Protein AF-A0A8C1AZY6-F1 (afdb_monomer)

Foldseek 3Di:
DFQLPDPQDDKDFDDDPNDGWDFACDQDDAPPPVFRWEKGWDPDADDQVVAKDKTWIATDDDPDSRPDTWDIWIKHDDLAQTIMIRDDRTPDRRYDGDIDHDLDDRDDPSVPWDWFDQFFLGKHDKAAFPAWAAFQNDTARIKMGTQQAKIWGPDRGSDAADDDPVPLAQTWMAGLKGHRWHSNLHFTKIKDKDQDDVSQVVVQVVCCLQPVVDNWGWRMKIKIKGFQIAGVPGNVFGWIKMWMWTDDPLWIKIKIAGDAGDADQTAIFHWIAHNRRLDTDTDPQGGGSRRCRQCQQDEPRPHRRMYMDTGSNHSDDPDDPPPDDDDDDDDDDPDDCVDPVNVVVVQVVVLVVVVVVPDDNPDDDDDPDDDDDDD

Structure (mmCIF, N/CA/C/O backbone):
data_AF-A0A8C1AZY6-F1
#
_entry.id   AF-A0A8C1AZY6-F1
#
loop_
_atom_site.group_PDB
_atom_site.id
_atom_site.type_symbol
_atom_site.label_atom_id
_atom_site.label_alt_id
_atom_site.label_comp_id
_atom_site.label_asym_id
_atom_site.label_entity_id
_atom_site.label_seq_id
_atom_site.pdbx_PDB_ins_code
_atom_site.Cartn_x
_atom_site.Cartn_y
_atom_site.Cartn_z
_atom_site.occupancy
_atom_site.B_iso_or_equiv
_atom_site.auth_seq_id
_atom_site.auth_comp_id
_atom_site.auth_asym_id
_atom_site.auth_atom_id
_atom_site.pdbx_PDB_model_num
ATOM 1 N N . MET A 1 1 ? 30.727 -6.383 2.231 1.00 70.00 1 MET A N 1
ATOM 2 C CA . MET A 1 1 ? 30.423 -7.367 1.178 1.00 70.00 1 MET A CA 1
ATOM 3 C C . MET A 1 1 ? 30.856 -6.755 -0.143 1.00 70.00 1 MET A C 1
ATOM 5 O O . MET A 1 1 ? 30.764 -5.538 -0.264 1.00 70.00 1 MET A O 1
ATOM 9 N N . CYS A 1 2 ? 31.427 -7.558 -1.041 1.00 80.50 2 CYS A N 1
ATOM 10 C CA . CYS A 1 2 ? 31.858 -7.126 -2.368 1.00 80.50 2 CYS A CA 1
ATOM 11 C C . CYS A 1 2 ? 31.236 -8.071 -3.398 1.00 80.50 2 CYS A C 1
ATOM 13 O O . CYS A 1 2 ? 31.607 -9.240 -3.466 1.00 80.50 2 CYS A O 1
ATOM 15 N N . ASP A 1 3 ? 30.310 -7.557 -4.204 1.00 82.75 3 ASP A N 1
ATOM 16 C CA . ASP A 1 3 ? 29.628 -8.353 -5.235 1.00 82.75 3 ASP A CA 1
ATOM 17 C C . ASP A 1 3 ? 30.424 -8.406 -6.546 1.00 82.75 3 ASP A C 1
ATOM 19 O O . ASP A 1 3 ? 30.069 -9.134 -7.469 1.00 82.75 3 ASP A O 1
ATOM 23 N N . ARG A 1 4 ? 31.515 -7.637 -6.642 1.00 84.44 4 ARG A N 1
ATOM 24 C CA . ARG A 1 4 ? 32.426 -7.644 -7.794 1.00 84.44 4 ARG A CA 1
ATOM 25 C C . ARG A 1 4 ? 33.176 -8.969 -7.940 1.00 84.44 4 ARG A C 1
ATOM 27 O O . ARG A 1 4 ? 33.474 -9.360 -9.061 1.00 84.44 4 ARG A O 1
ATOM 34 N N . ASP A 1 5 ? 33.438 -9.658 -6.834 1.00 84.75 5 ASP A N 1
ATOM 35 C CA . ASP A 1 5 ? 34.189 -10.919 -6.834 1.00 84.75 5 ASP A CA 1
ATOM 36 C C . ASP A 1 5 ? 33.283 -12.149 -7.038 1.00 84.75 5 ASP A C 1
ATOM 38 O O . ASP A 1 5 ? 33.756 -13.286 -7.072 1.00 84.75 5 ASP A O 1
ATOM 42 N N . VAL A 1 6 ? 31.970 -11.940 -7.184 1.00 85.56 6 VAL A N 1
ATOM 43 C CA . VAL A 1 6 ? 31.006 -13.002 -7.478 1.00 85.56 6 VAL A CA 1
ATOM 44 C C . VAL A 1 6 ? 31.001 -13.280 -8.981 1.00 85.56 6 VAL A C 1
ATOM 46 O O . VAL A 1 6 ? 30.889 -12.372 -9.805 1.00 85.56 6 VAL A O 1
ATOM 49 N N . SER A 1 7 ? 31.078 -14.559 -9.353 1.00 87.31 7 SER A N 1
ATOM 50 C CA . SER A 1 7 ? 30.873 -14.987 -10.737 1.00 87.31 7 SER A CA 1
ATOM 51 C C . SER A 1 7 ? 29.376 -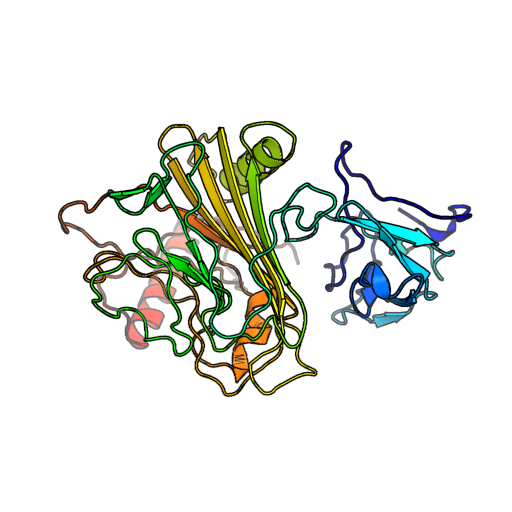14.996 -11.051 1.00 87.31 7 SER A C 1
ATOM 53 O O . SER A 1 7 ? 28.679 -15.984 -10.814 1.00 87.31 7 SER A O 1
ATOM 55 N N . TRP A 1 8 ? 28.873 -13.862 -11.536 1.00 89.94 8 TRP A N 1
ATOM 56 C CA . TRP A 1 8 ? 27.487 -13.725 -11.969 1.00 89.94 8 TRP A CA 1
ATOM 57 C C . TRP A 1 8 ? 27.275 -14.439 -13.306 1.00 89.94 8 TRP A C 1
ATOM 59 O O . TRP A 1 8 ? 27.834 -14.039 -14.327 1.00 89.94 8 TRP A O 1
ATOM 69 N N . ASN A 1 9 ? 26.484 -15.510 -13.294 1.00 91.25 9 ASN A N 1
ATOM 70 C CA . ASN A 1 9 ? 26.118 -16.268 -14.482 1.00 91.25 9 ASN A CA 1
ATOM 71 C C . ASN A 1 9 ? 24.695 -16.823 -14.334 1.00 91.25 9 ASN A C 1
ATOM 73 O O . ASN A 1 9 ? 24.432 -17.673 -13.481 1.00 91.25 9 ASN A O 1
ATOM 77 N N . GLY A 1 10 ? 23.792 -16.353 -15.191 1.00 94.50 10 GLY A N 1
ATOM 78 C CA . GLY A 1 10 ? 22.402 -16.787 -15.238 1.00 94.50 10 GLY A CA 1
ATOM 79 C C . GLY A 1 10 ? 21.450 -15.932 -14.401 1.00 94.50 10 GLY A C 1
ATOM 80 O O . GLY A 1 10 ? 21.738 -14.794 -14.035 1.00 94.50 10 GLY A O 1
ATOM 81 N N . TRP A 1 11 ? 20.272 -16.496 -14.137 1.00 96.81 11 TRP A N 1
ATOM 82 C CA . TRP A 1 11 ? 19.156 -15.814 -13.487 1.00 96.81 11 TRP A CA 1
ATOM 83 C C . TRP A 1 11 ? 19.071 -16.169 -12.005 1.00 96.81 11 TRP A C 1
ATOM 85 O O . TRP A 1 11 ? 19.008 -17.343 -11.640 1.00 96.81 11 TRP A O 1
ATOM 95 N N . TYR A 1 12 ? 18.981 -15.150 -11.160 1.00 95.12 12 TYR A N 1
ATOM 96 C CA . TYR A 1 12 ? 18.935 -15.281 -9.710 1.00 95.12 12 TYR A CA 1
ATOM 97 C C . TYR A 1 12 ? 17.562 -14.876 -9.181 1.00 95.12 12 TYR A C 1
ATOM 99 O O . TYR A 1 12 ? 17.055 -13.801 -9.496 1.00 95.12 12 TYR A O 1
ATOM 107 N N . CYS A 1 13 ? 16.975 -15.728 -8.344 1.00 92.31 13 CYS A N 1
ATOM 108 C CA . CYS A 1 13 ? 15.821 -15.393 -7.513 1.00 92.31 13 CYS A CA 1
ATOM 109 C C . CYS A 1 13 ? 16.319 -15.119 -6.092 1.00 92.31 13 CYS A C 1
ATOM 111 O O . CYS A 1 13 ? 17.068 -15.925 -5.537 1.00 92.31 13 CYS A O 1
ATOM 113 N N . LEU A 1 14 ? 15.925 -13.991 -5.503 1.00 91.25 14 LEU A N 1
ATOM 114 C CA . LEU A 1 14 ? 16.428 -13.577 -4.195 1.00 91.25 14 LEU A CA 1
ATOM 115 C C . LEU A 1 14 ? 15.558 -14.135 -3.064 1.00 91.25 14 LEU A C 1
ATOM 117 O O . LEU A 1 14 ? 14.327 -14.072 -3.114 1.00 91.25 14 LEU A O 1
ATOM 121 N N . PHE A 1 15 ? 16.211 -14.633 -2.010 1.00 84.44 15 PHE A N 1
ATOM 122 C CA . PHE A 1 15 ? 15.548 -15.133 -0.808 1.00 84.44 15 PHE A CA 1
ATOM 123 C C . PHE A 1 15 ? 16.249 -14.646 0.464 1.00 84.44 15 PHE A C 1
ATOM 125 O O . PHE A 1 15 ? 17.473 -14.674 0.551 1.00 84.44 15 PHE A O 1
ATOM 132 N N . ILE A 1 16 ? 15.473 -14.270 1.484 1.00 82.38 16 ILE A N 1
ATOM 133 C CA . ILE A 1 16 ? 15.961 -14.040 2.854 1.00 82.38 16 ILE A CA 1
ATOM 134 C C . ILE A 1 16 ? 15.183 -14.965 3.787 1.00 82.38 16 ILE A C 1
ATOM 136 O O . ILE A 1 16 ? 13.957 -14.900 3.853 1.00 82.38 16 ILE A O 1
ATOM 140 N N . HIS A 1 17 ? 15.893 -15.850 4.495 1.00 78.62 17 HIS A N 1
ATOM 141 C CA . HIS A 1 17 ? 15.302 -16.872 5.376 1.00 78.62 17 HIS A CA 1
ATOM 142 C C . HIS A 1 17 ? 14.187 -17.696 4.696 1.00 78.62 17 HIS A C 1
ATOM 144 O O . HIS A 1 17 ? 13.127 -17.928 5.274 1.00 78.62 17 HIS A O 1
ATOM 150 N N . GLY A 1 18 ? 14.406 -18.094 3.436 1.00 71.88 18 GLY A N 1
ATOM 151 C CA . GLY A 1 18 ? 13.447 -18.878 2.646 1.00 71.88 18 GLY A CA 1
ATOM 152 C C . GLY A 1 18 ? 12.239 -18.093 2.121 1.00 71.88 18 GLY A C 1
ATOM 153 O O . GLY A 1 18 ? 11.371 -18.674 1.479 1.00 71.88 18 GLY A O 1
ATOM 154 N N . GLN A 1 19 ? 12.167 -16.783 2.362 1.00 70.38 19 GLN A N 1
ATOM 155 C CA . GLN A 1 19 ? 11.116 -15.926 1.821 1.00 70.38 19 GLN A CA 1
ATOM 156 C C . GLN A 1 19 ? 11.606 -15.194 0.582 1.00 70.38 19 GLN A C 1
ATOM 158 O O . GLN A 1 19 ? 12.709 -14.649 0.597 1.00 70.38 19 GLN A O 1
ATOM 163 N N . SER A 1 20 ? 10.776 -15.164 -0.462 1.00 79.50 20 SER A N 1
ATOM 164 C CA . SER A 1 20 ? 11.056 -14.382 -1.664 1.00 79.50 20 SER A CA 1
ATOM 165 C C . SER A 1 20 ? 11.201 -12.903 -1.303 1.00 79.50 20 SER A C 1
ATOM 167 O O . SER A 1 20 ? 10.399 -12.345 -0.548 1.00 79.50 20 SER A O 1
ATOM 169 N N . VAL A 1 21 ? 12.263 -12.292 -1.812 1.00 87.56 21 VAL A N 1
ATOM 170 C CA . VAL A 1 21 ? 12.553 -10.865 -1.679 1.00 87.56 21 VAL A CA 1
ATOM 171 C C . VAL A 1 21 ? 12.932 -10.308 -3.044 1.00 87.56 21 VAL A C 1
ATOM 173 O O . VAL A 1 21 ? 13.142 -11.057 -3.996 1.00 87.56 21 VAL A O 1
ATOM 176 N N . GLN A 1 22 ? 13.018 -8.990 -3.143 1.00 91.94 22 GLN A N 1
ATOM 177 C CA . GLN A 1 22 ? 13.345 -8.305 -4.384 1.00 91.94 22 GLN A CA 1
ATOM 178 C C . GLN A 1 22 ? 14.477 -7.312 -4.153 1.00 91.94 22 GLN A C 1
ATOM 180 O O . GLN A 1 22 ? 14.746 -6.895 -3.023 1.00 91.94 22 GLN A O 1
ATOM 185 N N . MET A 1 23 ? 15.155 -6.934 -5.226 1.00 93.81 23 MET A N 1
ATOM 186 C CA . MET A 1 23 ? 16.040 -5.782 -5.175 1.00 93.81 23 MET A CA 1
ATOM 187 C C . MET A 1 23 ? 15.188 -4.541 -4.874 1.00 93.81 23 MET A C 1
ATOM 189 O O . MET A 1 23 ? 14.110 -4.421 -5.442 1.00 93.81 23 MET A O 1
ATOM 193 N N . PRO A 1 24 ? 15.574 -3.633 -3.967 1.00 90.12 24 PRO A N 1
ATOM 194 C CA . PRO A 1 24 ? 14.830 -2.392 -3.777 1.00 90.12 24 PRO A CA 1
ATOM 195 C C . PRO A 1 24 ? 14.808 -1.584 -5.077 1.00 90.12 24 PRO A C 1
ATOM 197 O O . PRO A 1 24 ? 15.831 -1.491 -5.748 1.00 90.12 24 PRO A O 1
ATOM 200 N N . ASP A 1 25 ? 13.668 -0.996 -5.426 1.00 88.38 25 ASP A N 1
ATOM 201 C CA . ASP A 1 25 ? 13.508 -0.031 -6.527 1.00 88.38 25 ASP A CA 1
ATOM 202 C C . ASP A 1 25 ? 13.366 1.416 -6.027 1.00 88.38 25 ASP A C 1
ATOM 204 O O . ASP A 1 25 ? 13.072 2.348 -6.778 1.00 88.38 25 ASP A O 1
ATOM 208 N N . THR A 1 26 ? 13.639 1.609 -4.739 1.00 82.50 26 THR A N 1
ATOM 209 C CA . THR A 1 26 ? 13.787 2.898 -4.079 1.00 82.50 26 THR A CA 1
ATOM 210 C C . THR A 1 26 ? 15.182 3.026 -3.486 1.00 82.50 26 THR A C 1
ATOM 212 O O . THR A 1 26 ? 15.888 2.041 -3.255 1.00 82.50 26 THR A O 1
ATOM 215 N N . CYS A 1 27 ? 15.592 4.272 -3.259 1.00 85.25 27 CYS A N 1
ATOM 216 C CA . CYS A 1 27 ? 16.895 4.576 -2.693 1.00 85.25 27 CYS A CA 1
ATOM 217 C C . CYS A 1 27 ? 17.096 3.888 -1.340 1.00 85.25 27 CYS A C 1
ATOM 219 O O . CYS A 1 27 ? 16.272 4.014 -0.436 1.00 85.25 27 CYS A O 1
ATOM 221 N N . VAL A 1 28 ? 18.228 3.201 -1.201 1.00 88.44 28 VAL A N 1
ATOM 222 C CA . VAL A 1 28 ? 18.637 2.538 0.039 1.00 88.44 28 VAL A CA 1
ATOM 223 C C . VAL A 1 28 ? 19.693 3.388 0.739 1.00 88.44 28 VAL A C 1
ATOM 225 O O . VAL A 1 28 ? 20.621 3.878 0.096 1.00 88.44 28 VAL A O 1
ATOM 228 N N . ASP A 1 29 ? 19.580 3.566 2.054 1.00 86.56 29 ASP A N 1
ATOM 229 C CA . ASP A 1 29 ? 20.541 4.342 2.842 1.00 86.56 29 ASP A CA 1
ATOM 230 C C . ASP A 1 29 ? 21.957 3.757 2.789 1.00 86.56 29 ASP A C 1
ATOM 232 O O . ASP A 1 29 ? 22.148 2.545 2.911 1.00 86.56 29 ASP A O 1
ATOM 236 N N . LYS A 1 30 ? 22.969 4.627 2.668 1.00 91.81 30 LYS A N 1
ATOM 237 C CA . LYS A 1 30 ? 24.393 4.247 2.726 1.00 91.81 30 LYS A CA 1
ATOM 238 C C . LYS A 1 30 ? 24.707 3.367 3.942 1.00 91.81 30 LYS A C 1
ATOM 240 O O . LYS A 1 30 ? 24.113 3.537 5.004 1.00 91.81 30 LYS A O 1
ATOM 245 N N . TYR A 1 31 ? 25.686 2.473 3.796 1.00 91.50 31 TYR A N 1
ATOM 246 C CA . TYR A 1 31 ? 26.057 1.469 4.810 1.00 91.50 31 TYR A CA 1
ATOM 247 C C . TYR A 1 31 ? 25.011 0.366 5.072 1.00 91.50 31 TYR A C 1
ATOM 249 O O . TYR A 1 31 ? 25.090 -0.339 6.079 1.00 91.50 31 TYR A O 1
ATOM 257 N N . SER A 1 32 ? 24.048 0.187 4.165 1.00 89.44 32 SER A N 1
ATOM 258 C CA . SER A 1 32 ? 23.076 -0.915 4.198 1.00 89.44 32 SER A CA 1
ATOM 259 C C . SER A 1 32 ? 23.528 -2.116 3.359 1.00 89.44 32 SER A C 1
ATOM 261 O O . SER A 1 32 ? 24.536 -2.066 2.655 1.00 89.44 32 SER A O 1
ATOM 263 N N . CYS A 1 33 ? 22.781 -3.224 3.431 1.00 89.00 33 CYS A N 1
ATOM 264 C CA . CYS A 1 33 ? 23.013 -4.435 2.623 1.00 89.00 33 CYS A CA 1
ATOM 265 C C . CYS A 1 33 ? 24.428 -5.028 2.778 1.00 89.00 33 CYS A C 1
ATOM 267 O O . CYS A 1 33 ? 24.940 -5.699 1.888 1.00 89.00 33 CYS A O 1
ATOM 269 N N . GLY A 1 34 ? 25.080 -4.763 3.916 1.00 88.88 34 GLY A N 1
ATOM 270 C CA . GLY A 1 34 ? 26.428 -5.244 4.211 1.00 88.88 34 GLY A CA 1
ATOM 271 C C . GLY A 1 34 ? 27.536 -4.583 3.384 1.00 88.88 34 GLY A C 1
ATOM 272 O O . GLY A 1 34 ? 28.629 -5.146 3.307 1.00 88.88 34 GLY A O 1
ATOM 273 N N . THR A 1 35 ? 27.292 -3.425 2.765 1.00 91.19 35 THR A N 1
ATOM 274 C CA . THR A 1 35 ? 28.263 -2.703 1.927 1.00 91.19 35 THR A CA 1
ATOM 275 C C . THR A 1 35 ? 28.239 -1.194 2.190 1.00 91.19 35 THR A C 1
ATOM 277 O O . THR A 1 35 ? 27.356 -0.698 2.881 1.00 91.19 35 THR A O 1
ATOM 280 N N . ASN A 1 36 ? 29.201 -0.444 1.648 1.00 92.38 36 ASN A N 1
ATOM 281 C CA . ASN A 1 36 ? 29.254 1.015 1.797 1.00 92.38 36 ASN A CA 1
ATOM 282 C C . ASN A 1 36 ? 28.246 1.706 0.869 1.00 92.38 36 ASN A C 1
ATOM 284 O O . ASN A 1 36 ? 27.541 2.619 1.303 1.00 92.38 36 ASN A O 1
ATOM 288 N N . VAL A 1 37 ? 28.182 1.256 -0.389 1.00 93.81 37 VAL A N 1
ATOM 289 C CA . VAL A 1 37 ? 27.332 1.818 -1.441 1.00 93.81 37 VAL A CA 1
ATOM 290 C C . VAL A 1 37 ? 26.294 0.762 -1.852 1.00 93.81 37 VAL A C 1
ATOM 292 O O . VAL A 1 37 ? 26.585 -0.100 -2.684 1.00 93.81 37 VAL A O 1
ATOM 295 N N . PRO A 1 38 ? 25.089 0.775 -1.258 1.00 94.12 38 PRO A N 1
ATOM 296 C CA . PRO A 1 38 ? 24.039 -0.176 -1.608 1.00 94.12 38 PRO A CA 1
ATOM 297 C C . PRO A 1 38 ? 23.529 0.070 -3.030 1.00 94.12 38 PRO A C 1
ATOM 299 O O . PRO A 1 38 ? 23.248 1.215 -3.397 1.00 94.12 38 PRO A O 1
ATOM 302 N N . LEU A 1 39 ? 23.387 -1.001 -3.815 1.00 95.25 39 LEU A N 1
ATOM 303 C CA . LEU A 1 39 ? 22.819 -0.949 -5.159 1.00 95.25 39 LEU A CA 1
ATOM 304 C C . LEU A 1 39 ? 21.312 -1.227 -5.136 1.00 95.25 39 LEU A C 1
ATOM 306 O O . LEU A 1 39 ? 20.863 -2.203 -4.533 1.00 95.25 39 LEU A O 1
ATOM 310 N N . TRP A 1 40 ? 20.554 -0.404 -5.857 1.00 94.38 40 TRP A N 1
ATOM 311 C CA . TRP A 1 40 ? 19.100 -0.488 -6.008 1.00 94.38 40 TRP A CA 1
ATOM 312 C C . TRP A 1 40 ? 18.685 -0.260 -7.471 1.00 94.38 40 TRP A C 1
ATOM 314 O O . TRP A 1 40 ? 19.453 0.265 -8.286 1.00 94.38 40 TRP A O 1
ATOM 324 N N . LEU A 1 41 ? 17.503 -0.752 -7.832 1.00 94.75 41 LEU A N 1
ATOM 325 C CA . LEU A 1 41 ? 17.002 -0.817 -9.200 1.00 94.75 41 LEU A CA 1
ATOM 326 C C . LEU A 1 41 ? 16.433 0.541 -9.618 1.00 94.75 41 LEU A C 1
ATOM 328 O O . LEU A 1 41 ? 15.465 1.023 -9.039 1.00 94.75 41 LEU A O 1
ATOM 332 N N . ASN A 1 42 ? 16.997 1.148 -10.656 1.00 90.44 42 ASN A N 1
ATOM 333 C CA . ASN A 1 42 ? 16.508 2.412 -11.190 1.00 90.44 42 ASN A CA 1
ATOM 334 C C . ASN A 1 42 ? 15.505 2.155 -12.326 1.00 90.44 42 ASN A C 1
ATOM 336 O O . ASN A 1 42 ? 15.878 1.632 -13.380 1.00 90.44 42 ASN A O 1
ATOM 340 N N . GLY A 1 43 ? 14.242 2.529 -12.105 1.00 80.69 43 GLY A N 1
ATOM 341 C CA . GLY A 1 43 ? 13.148 2.358 -13.072 1.00 80.69 43 GLY A CA 1
ATOM 342 C C . GLY A 1 43 ? 12.126 1.267 -12.730 1.00 80.69 43 GLY A C 1
ATOM 343 O O . GLY A 1 43 ? 11.399 0.839 -13.624 1.00 80.69 43 GLY A O 1
ATOM 344 N N . GLY A 1 44 ? 12.073 0.812 -11.471 1.00 83.69 44 GLY A N 1
ATOM 345 C CA . GLY A 1 44 ? 11.038 -0.109 -10.992 1.00 83.69 44 GLY A CA 1
ATOM 346 C C . GLY A 1 44 ? 11.123 -1.521 -11.573 1.00 83.69 44 GLY A C 1
ATOM 347 O O . GLY A 1 44 ? 11.874 -1.809 -12.513 1.00 83.69 44 GLY A O 1
ATOM 348 N N . HIS A 1 45 ? 10.325 -2.423 -11.010 1.00 88.88 45 HIS A N 1
ATOM 349 C CA . HIS A 1 45 ? 10.220 -3.790 -11.509 1.00 88.88 45 HIS A CA 1
ATOM 350 C C . HIS A 1 45 ? 9.247 -3.902 -12.705 1.00 88.88 45 HIS A C 1
ATOM 352 O O . HIS A 1 45 ? 8.243 -3.184 -12.751 1.00 88.88 45 HIS A O 1
ATOM 358 N N . PRO A 1 46 ? 9.529 -4.778 -13.692 1.00 88.31 46 PRO A N 1
ATOM 359 C CA . PRO A 1 46 ? 8.634 -5.033 -14.826 1.00 88.31 46 PRO A CA 1
ATOM 360 C C . PRO A 1 46 ? 7.328 -5.721 -14.421 1.00 88.31 46 PRO A C 1
ATOM 362 O O . PRO A 1 46 ? 7.220 -6.305 -13.348 1.00 88.31 46 PRO A O 1
ATOM 365 N N . ASN A 1 47 ? 6.357 -5.719 -15.329 1.00 75.88 47 ASN A N 1
ATOM 366 C CA . ASN A 1 47 ? 5.229 -6.645 -15.326 1.00 75.88 47 ASN A CA 1
ATOM 367 C C . ASN A 1 47 ? 5.613 -7.994 -15.945 1.00 75.88 47 ASN A C 1
ATOM 369 O O . ASN A 1 47 ? 6.616 -8.114 -16.645 1.00 75.88 47 ASN A O 1
ATOM 373 N N . VAL A 1 48 ? 4.768 -9.010 -15.741 1.00 77.38 48 VAL A N 1
ATOM 374 C CA . VAL A 1 48 ? 4.934 -10.322 -16.398 1.00 77.38 48 VAL A CA 1
ATOM 375 C C . VAL A 1 48 ? 4.873 -10.181 -17.925 1.00 77.38 48 VAL A C 1
ATOM 377 O O . VAL A 1 48 ? 5.634 -10.833 -18.632 1.00 77.38 48 VAL A O 1
ATOM 380 N N . GLU A 1 49 ? 4.016 -9.289 -18.425 1.00 78.88 49 GLU A N 1
ATOM 381 C CA . GLU A 1 49 ? 3.825 -9.028 -19.859 1.00 78.88 49 GLU A CA 1
ATOM 382 C C . GLU A 1 49 ? 5.005 -8.297 -20.512 1.00 78.88 49 GLU A C 1
ATOM 384 O O . GLU A 1 49 ? 5.247 -8.476 -21.703 1.00 78.88 49 GLU A O 1
ATOM 389 N N . ASP A 1 50 ? 5.781 -7.533 -19.735 1.00 83.81 50 ASP A N 1
ATOM 390 C CA . ASP A 1 50 ? 6.945 -6.801 -20.250 1.00 83.81 50 ASP A CA 1
ATOM 391 C C . ASP A 1 50 ? 8.095 -7.754 -20.637 1.00 83.81 50 ASP A C 1
ATOM 393 O O . ASP A 1 50 ? 9.043 -7.359 -21.316 1.00 83.81 50 ASP A O 1
ATOM 397 N N . GLY A 1 51 ? 8.035 -9.014 -20.193 1.00 92.88 51 GLY A N 1
ATOM 398 C CA . GLY A 1 51 ? 9.066 -10.012 -20.440 1.00 92.88 51 GLY A CA 1
ATOM 399 C C . GLY A 1 51 ? 10.392 -9.661 -19.764 1.00 92.88 51 GLY A C 1
ATOM 400 O O . GLY A 1 51 ? 10.444 -9.299 -18.587 1.00 92.88 51 GLY A O 1
ATOM 401 N N . VAL A 1 52 ? 11.492 -9.837 -20.498 1.00 97.38 52 VAL A N 1
ATOM 402 C CA . VAL A 1 52 ? 12.829 -9.456 -20.030 1.00 97.38 52 VAL A CA 1
ATOM 403 C C . VAL A 1 52 ? 13.065 -7.992 -20.358 1.00 97.38 52 VAL A C 1
ATOM 405 O O . VAL A 1 52 ? 13.078 -7.612 -21.526 1.00 97.38 52 VAL A O 1
ATOM 408 N N . VAL A 1 53 ? 13.321 -7.188 -19.330 1.00 96.31 53 VAL A N 1
ATOM 409 C CA . VAL A 1 53 ? 13.643 -5.771 -19.491 1.00 96.31 53 VAL A CA 1
ATOM 410 C C . VAL A 1 53 ? 15.003 -5.448 -18.896 1.00 96.31 53 VAL A C 1
ATOM 412 O O . VAL A 1 53 ? 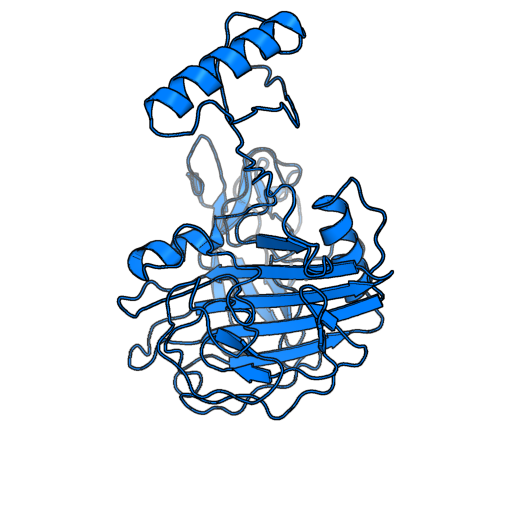15.401 -5.996 -17.868 1.00 96.31 53 VAL A O 1
ATOM 415 N N . THR A 1 54 ? 15.697 -4.495 -19.506 1.00 97.50 54 THR A N 1
ATOM 416 C CA . THR A 1 54 ? 16.925 -3.931 -18.949 1.00 97.50 54 THR A CA 1
ATOM 417 C C . THR A 1 54 ? 16.583 -2.770 -18.014 1.00 97.50 54 THR A C 1
ATOM 419 O O . THR A 1 54 ? 15.734 -1.925 -18.322 1.00 97.50 54 THR A O 1
ATOM 422 N N . ARG A 1 55 ? 17.231 -2.724 -16.849 1.00 96.25 55 ARG A N 1
ATOM 423 C CA . ARG A 1 55 ? 17.079 -1.655 -15.855 1.00 96.25 55 ARG A CA 1
ATOM 424 C C . ARG A 1 55 ? 18.433 -1.110 -15.438 1.00 96.25 55 ARG A C 1
ATOM 426 O O . ARG A 1 55 ? 19.407 -1.851 -15.307 1.00 96.25 55 ARG A O 1
ATOM 433 N N . GLY A 1 56 ? 18.476 0.202 -15.219 1.00 96.00 56 GLY A N 1
ATOM 434 C CA . GLY A 1 56 ? 19.642 0.848 -14.632 1.00 96.00 56 GLY A CA 1
ATOM 435 C C . GLY A 1 56 ? 19.804 0.436 -13.172 1.00 96.00 56 GLY A C 1
ATOM 436 O O . GLY A 1 56 ? 18.836 0.075 -12.504 1.00 96.00 56 GLY A O 1
ATOM 437 N N . VAL A 1 57 ? 21.028 0.516 -12.660 1.00 96.25 57 VAL A N 1
ATOM 438 C CA . VAL A 1 57 ? 21.327 0.224 -11.256 1.00 96.25 57 VAL A CA 1
ATOM 439 C C . VAL A 1 57 ? 22.058 1.414 -10.653 1.00 96.25 57 VAL A C 1
ATOM 441 O O . VAL A 1 57 ? 23.108 1.831 -11.147 1.00 96.25 57 VAL A O 1
ATOM 444 N N . CYS A 1 58 ? 21.492 1.962 -9.583 1.00 95.31 58 CYS A N 1
ATOM 445 C CA . CYS A 1 58 ? 22.012 3.128 -8.880 1.00 95.31 58 CYS A CA 1
ATOM 446 C C . CYS A 1 58 ? 22.632 2.724 -7.542 1.00 95.31 58 CYS A C 1
ATOM 448 O O . CYS A 1 58 ? 22.150 1.816 -6.871 1.00 95.31 58 CYS A O 1
ATOM 450 N N . GLY A 1 59 ? 23.687 3.430 -7.145 1.00 94.81 59 GLY A N 1
ATOM 451 C CA . GLY A 1 59 ? 24.345 3.314 -5.852 1.00 94.81 59 GLY A CA 1
ATOM 452 C C . GLY A 1 59 ? 24.264 4.620 -5.067 1.00 94.81 59 GLY A C 1
ATOM 453 O O . GLY A 1 59 ? 24.637 5.685 -5.575 1.00 94.81 59 GLY A O 1
ATOM 454 N N . HIS A 1 60 ? 23.806 4.535 -3.816 1.00 92.62 60 HIS A N 1
ATOM 455 C CA . HIS A 1 60 ? 23.697 5.697 -2.935 1.00 92.62 60 HIS A CA 1
ATOM 456 C C . HIS A 1 60 ? 25.044 6.015 -2.282 1.00 92.62 60 HIS A C 1
ATOM 458 O O . HIS A 1 60 ? 25.563 5.246 -1.470 1.00 92.62 60 HIS A O 1
ATOM 464 N N . TRP A 1 61 ? 25.596 7.186 -2.604 1.00 93.25 61 TRP A N 1
ATOM 465 C CA . TRP A 1 61 ? 26.794 7.707 -1.953 1.00 93.25 61 TRP A CA 1
ATOM 466 C C . TRP A 1 61 ? 26.702 9.216 -1.712 1.00 93.25 61 TRP A C 1
ATOM 468 O O . TRP A 1 61 ? 25.929 9.926 -2.357 1.00 93.25 61 TRP A O 1
ATOM 478 N N . PHE A 1 62 ? 27.479 9.713 -0.747 1.00 90.31 62 PHE A N 1
ATOM 479 C CA . PHE A 1 62 ? 27.350 11.070 -0.206 1.00 90.31 62 PHE A CA 1
ATOM 480 C C . PHE A 1 62 ? 25.910 11.375 0.246 1.00 90.31 62 PHE A C 1
ATOM 482 O O . PHE A 1 62 ? 25.459 10.783 1.228 1.00 90.31 62 PHE A O 1
ATOM 489 N N . ASN A 1 63 ? 25.230 12.287 -0.454 1.00 87.56 63 ASN A N 1
ATOM 490 C CA . ASN A 1 63 ? 23.824 12.658 -0.272 1.00 87.56 63 ASN A CA 1
ATOM 491 C C . ASN A 1 63 ? 23.047 12.518 -1.598 1.00 87.56 63 ASN A C 1
ATOM 493 O O . ASN A 1 63 ? 22.068 13.225 -1.822 1.00 87.56 63 ASN A O 1
ATOM 497 N N . ASN A 1 64 ? 23.521 11.670 -2.518 1.00 90.31 64 ASN A N 1
ATOM 498 C CA . ASN A 1 64 ? 22.876 11.419 -3.801 1.00 90.31 64 ASN A CA 1
ATOM 499 C C . ASN A 1 64 ? 22.593 9.916 -3.959 1.00 90.31 64 ASN A C 1
ATOM 501 O O . ASN A 1 64 ? 23.503 9.086 -4.017 1.00 90.31 64 ASN A O 1
ATOM 505 N N . CYS A 1 65 ? 21.305 9.589 -4.062 1.00 90.38 65 CYS A N 1
ATOM 506 C CA . CYS A 1 65 ? 20.788 8.231 -4.208 1.00 90.38 65 CYS A CA 1
ATOM 507 C C . CYS A 1 65 ? 21.271 7.494 -5.463 1.00 90.38 65 CYS A C 1
ATOM 509 O O . CYS A 1 65 ? 21.309 6.267 -5.467 1.00 90.38 65 CYS A O 1
ATOM 511 N N . CYS A 1 66 ? 21.657 8.219 -6.511 1.00 94.31 66 CYS A N 1
ATOM 512 C CA . CYS A 1 66 ? 22.257 7.660 -7.718 1.00 94.31 66 CYS A CA 1
ATOM 513 C C . CYS A 1 66 ? 23.592 8.351 -8.023 1.00 94.31 66 CYS A C 1
ATOM 515 O O . CYS A 1 66 ? 23.841 8.804 -9.137 1.00 94.31 66 CYS A O 1
ATOM 517 N N . HIS A 1 67 ? 24.447 8.480 -7.004 1.00 94.12 67 HIS A N 1
ATOM 518 C CA . HIS A 1 67 ? 25.793 9.016 -7.196 1.00 94.12 67 HIS A CA 1
ATOM 519 C C . HIS A 1 67 ? 26.651 8.078 -8.048 1.00 94.12 67 HIS A C 1
ATOM 521 O O . HIS A 1 67 ? 27.410 8.528 -8.901 1.00 94.12 67 HIS A O 1
ATOM 527 N N . VAL A 1 68 ? 26.532 6.771 -7.799 1.00 91.94 68 VAL A N 1
ATOM 528 C CA . VAL A 1 68 ? 27.257 5.740 -8.541 1.00 91.94 68 VAL A CA 1
ATOM 529 C C . VAL A 1 68 ? 26.293 5.070 -9.509 1.00 91.94 68 VAL A C 1
ATOM 531 O O . VAL A 1 68 ? 25.253 4.569 -9.093 1.00 91.94 68 VAL A O 1
ATOM 534 N N . GLN A 1 69 ? 26.640 5.033 -10.790 1.00 92.75 69 GLN A N 1
ATOM 535 C CA . GLN A 1 69 ? 25.934 4.224 -11.780 1.00 92.75 69 GLN A CA 1
ATOM 536 C C . GLN A 1 69 ? 26.676 2.897 -11.937 1.00 92.75 69 GLN A C 1
ATOM 538 O O . GLN A 1 69 ? 27.867 2.882 -12.248 1.00 92.75 69 GLN A O 1
ATOM 543 N N . SER A 1 70 ? 25.989 1.789 -11.668 1.00 92.94 70 SER A N 1
ATOM 544 C CA . SER A 1 70 ? 26.508 0.450 -11.947 1.00 92.94 70 SER A CA 1
ATOM 545 C C . SER A 1 70 ? 26.070 -0.002 -13.341 1.00 92.94 70 SER A C 1
ATOM 547 O O . SER A 1 70 ? 25.225 0.628 -13.981 1.00 92.94 70 SER A O 1
ATOM 549 N N . ASN A 1 71 ? 26.634 -1.115 -13.802 1.00 93.75 71 ASN A N 1
ATOM 550 C CA . ASN A 1 71 ? 26.205 -1.748 -15.040 1.00 93.75 71 ASN A CA 1
ATOM 551 C C . ASN A 1 71 ? 24.708 -2.115 -14.952 1.00 93.75 71 ASN A C 1
ATOM 553 O O . ASN A 1 71 ? 24.268 -2.610 -13.905 1.00 93.75 71 ASN A O 1
ATOM 557 N N . PRO A 1 72 ? 23.923 -1.865 -16.017 1.00 95.56 72 PRO A N 1
ATOM 558 C CA . PRO A 1 72 ? 22.521 -2.250 -16.046 1.00 95.56 72 PRO A CA 1
ATOM 559 C C . PRO A 1 72 ? 22.379 -3.774 -15.977 1.00 95.56 72 PRO A C 1
ATOM 561 O O . PRO A 1 72 ? 23.271 -4.513 -16.394 1.00 95.56 72 PRO A O 1
ATOM 564 N N . ILE A 1 73 ? 21.241 -4.227 -15.459 1.00 97.31 73 ILE A N 1
ATOM 565 C CA . ILE A 1 73 ? 20.906 -5.649 -15.322 1.00 97.31 73 ILE A CA 1
ATOM 566 C C . ILE A 1 73 ? 19.636 -5.965 -16.099 1.00 97.31 73 ILE A C 1
ATOM 568 O O . ILE A 1 73 ? 18.805 -5.077 -16.323 1.00 97.31 73 ILE A O 1
ATOM 572 N N . ASN A 1 74 ? 19.455 -7.232 -16.461 1.00 97.94 74 ASN A N 1
ATOM 573 C CA . ASN A 1 74 ? 18.159 -7.700 -16.931 1.00 97.94 74 ASN A CA 1
ATOM 574 C C . ASN A 1 74 ? 17.321 -8.171 -15.743 1.00 97.94 74 ASN A C 1
ATOM 576 O O . ASN A 1 74 ? 17.815 -8.811 -14.815 1.00 97.94 74 ASN A O 1
ATOM 580 N N . VAL A 1 75 ? 16.034 -7.856 -15.774 1.00 97.69 75 VAL A N 1
ATOM 581 C CA . VAL A 1 75 ? 15.053 -8.280 -14.778 1.00 97.69 75 VAL A CA 1
ATOM 582 C C . VAL A 1 75 ? 13.798 -8.749 -15.500 1.00 97.69 75 VAL A C 1
ATOM 584 O O . VAL A 1 75 ? 13.426 -8.205 -16.539 1.00 97.69 75 VAL A O 1
ATOM 587 N N . LYS A 1 76 ? 13.143 -9.771 -14.955 1.00 94.56 76 LYS A N 1
ATOM 588 C CA . LYS A 1 76 ? 11.818 -10.203 -15.406 1.00 94.56 76 LYS A CA 1
ATOM 589 C C . LYS A 1 76 ? 10.931 -10.524 -14.214 1.00 94.56 76 LYS A C 1
ATOM 591 O O . LYS A 1 76 ? 11.405 -11.033 -13.193 1.00 94.56 76 LYS A O 1
ATOM 596 N N . ALA A 1 77 ? 9.645 -10.236 -14.361 1.00 88.81 77 ALA A N 1
ATOM 597 C CA . ALA A 1 77 ? 8.628 -10.671 -13.420 1.00 88.81 77 ALA A CA 1
ATOM 598 C C . ALA A 1 77 ? 8.198 -12.097 -13.757 1.00 88.81 77 ALA A C 1
ATOM 600 O O . ALA A 1 77 ? 8.023 -12.444 -14.927 1.00 88.81 77 ALA A O 1
ATOM 601 N N . CYS A 1 78 ? 8.021 -12.925 -12.734 1.00 83.25 78 CYS A N 1
ATOM 602 C CA . CYS A 1 78 ? 7.606 -14.306 -12.905 1.00 83.25 78 CYS A CA 1
ATOM 603 C C . CYS A 1 78 ? 6.140 -14.502 -12.493 1.00 83.25 78 CYS A C 1
ATOM 605 O O . CYS A 1 78 ? 5.679 -13.885 -11.525 1.00 83.25 78 CYS A O 1
ATOM 607 N N . PRO A 1 79 ? 5.435 -15.435 -13.159 1.00 70.81 79 PRO A N 1
ATOM 608 C CA . PRO A 1 79 ? 4.327 -16.192 -12.582 1.00 70.81 79 PRO A CA 1
ATOM 609 C C . PRO A 1 79 ? 4.633 -16.649 -11.145 1.00 70.81 79 PRO A C 1
ATOM 611 O O . PRO A 1 79 ? 5.272 -17.672 -10.930 1.00 70.81 79 PRO A O 1
ATOM 614 N N . GLY A 1 80 ? 4.252 -15.859 -10.147 1.00 63.81 80 GLY A N 1
ATOM 615 C CA . GLY A 1 80 ? 4.487 -16.169 -8.728 1.00 63.81 80 GLY A CA 1
ATOM 616 C C . GLY A 1 80 ? 4.578 -14.949 -7.823 1.00 63.81 80 GLY A C 1
ATOM 617 O O . GLY A 1 80 ? 4.727 -15.112 -6.616 1.00 63.81 80 GLY A O 1
ATOM 618 N N . GLY A 1 81 ? 4.536 -13.738 -8.388 1.00 69.69 81 GLY A N 1
ATOM 619 C CA . GLY A 1 81 ? 4.711 -12.509 -7.610 1.00 69.69 81 GLY A CA 1
ATOM 620 C C . GLY A 1 81 ? 6.150 -12.324 -7.118 1.00 69.69 81 GLY A C 1
ATOM 621 O O . GLY A 1 81 ? 6.372 -11.703 -6.082 1.00 69.69 81 GLY A O 1
ATOM 622 N N . TYR A 1 82 ? 7.122 -12.888 -7.841 1.00 81.75 82 TYR A N 1
ATOM 623 C CA . TYR A 1 82 ? 8.550 -12.728 -7.584 1.00 81.75 82 TYR A CA 1
ATOM 624 C C . TYR A 1 82 ? 9.281 -12.284 -8.850 1.00 81.75 82 TYR A C 1
ATOM 626 O O . TYR A 1 82 ? 8.779 -12.421 -9.970 1.00 81.75 82 TYR A O 1
ATOM 634 N N . TYR A 1 83 ? 10.496 -11.784 -8.660 1.00 90.50 83 TYR A N 1
ATOM 635 C CA . TYR A 1 83 ? 11.358 -11.308 -9.732 1.00 90.50 83 TYR A CA 1
ATOM 636 C C . TYR A 1 83 ? 12.619 -12.148 -9.800 1.00 90.50 83 TYR A C 1
ATOM 638 O O . TYR A 1 83 ? 13.115 -12.644 -8.784 1.00 90.50 83 TYR A O 1
ATOM 646 N N . VAL A 1 84 ? 13.146 -12.286 -11.010 1.00 95.44 84 VAL A N 1
ATOM 647 C CA . VAL A 1 84 ? 14.481 -12.837 -11.214 1.00 95.44 84 VAL A CA 1
ATOM 648 C C . VAL A 1 84 ? 15.341 -11.851 -11.976 1.00 95.44 84 VAL A C 1
ATOM 650 O O . VAL A 1 84 ? 14.855 -11.103 -12.828 1.00 95.44 84 VAL A O 1
ATOM 653 N N . TYR A 1 85 ? 16.623 -11.869 -11.645 1.00 97.38 85 TYR A N 1
ATOM 654 C CA . TYR A 1 85 ? 17.597 -10.882 -12.076 1.00 97.38 85 TYR A CA 1
ATOM 655 C C . TYR A 1 85 ? 18.779 -11.591 -12.715 1.00 97.38 85 TYR A C 1
ATOM 657 O O . TYR A 1 85 ? 19.319 -12.543 -12.153 1.00 97.38 85 TYR A O 1
ATOM 665 N N . GLU A 1 86 ? 19.194 -11.117 -13.873 1.00 97.50 86 GLU A N 1
ATOM 666 C CA . GLU A 1 86 ? 20.481 -11.458 -14.457 1.00 97.50 86 GLU A CA 1
ATOM 667 C C . GLU A 1 86 ? 21.469 -10.378 -14.015 1.00 97.50 86 GLU A C 1
ATOM 669 O O . GLU A 1 86 ? 21.616 -9.329 -14.650 1.00 97.50 86 GLU A O 1
ATOM 674 N N . PHE A 1 87 ? 22.059 -10.591 -12.838 1.00 95.94 87 PHE A N 1
ATOM 675 C CA . PHE A 1 87 ? 23.046 -9.673 -12.283 1.00 95.94 87 PHE A CA 1
ATOM 676 C C . PHE A 1 87 ? 24.331 -9.701 -13.101 1.00 95.94 87 PHE A C 1
ATOM 678 O O . PHE A 1 87 ? 24.678 -10.698 -13.731 1.00 95.94 87 PHE A O 1
ATOM 685 N N . VAL A 1 88 ? 25.061 -8.594 -13.054 1.00 94.38 88 VAL A N 1
ATOM 686 C CA . VAL A 1 88 ? 26.363 -8.460 -13.700 1.00 94.38 88 VAL A CA 1
ATOM 687 C C . VAL A 1 88 ? 27.365 -7.926 -12.689 1.00 94.38 88 VAL A C 1
ATOM 689 O O . VAL A 1 88 ? 26.996 -7.347 -11.672 1.00 94.38 88 VAL A O 1
ATOM 692 N N . MET A 1 89 ? 28.653 -8.098 -12.967 1.00 91.88 89 MET A N 1
ATOM 693 C CA . MET A 1 89 ? 29.711 -7.612 -12.084 1.00 91.88 89 MET A CA 1
ATOM 694 C C . MET A 1 89 ? 29.598 -6.086 -11.858 1.00 91.88 89 MET A C 1
ATOM 696 O O . MET A 1 89 ? 29.664 -5.322 -12.832 1.00 91.88 89 MET A O 1
ATOM 700 N N . PRO A 1 90 ? 29.478 -5.612 -10.599 1.00 88.81 90 PRO A N 1
ATOM 701 C CA . PRO A 1 90 ? 29.525 -4.186 -10.288 1.00 88.81 90 PRO A CA 1
ATOM 702 C C . PRO A 1 90 ? 30.900 -3.566 -10.554 1.00 88.81 90 PRO A C 1
ATOM 704 O O . PRO A 1 90 ? 31.940 -4.217 -10.464 1.00 88.81 90 PRO A O 1
ATOM 707 N N . VAL A 1 91 ? 30.924 -2.258 -10.817 1.00 86.44 91 VAL A N 1
ATOM 708 C CA . VAL A 1 91 ? 32.145 -1.530 -11.219 1.00 86.44 91 VAL A CA 1
ATOM 709 C C . VAL A 1 91 ? 33.204 -1.387 -10.108 1.00 86.44 91 VAL A C 1
ATOM 711 O O . VAL A 1 91 ? 34.359 -1.068 -10.385 1.00 86.44 91 VAL A O 1
ATOM 714 N N . ASN A 1 92 ? 32.854 -1.630 -8.840 1.00 84.75 92 ASN A N 1
ATOM 715 C CA . ASN A 1 92 ? 33.715 -1.465 -7.660 1.00 84.75 92 ASN A CA 1
ATOM 716 C C . ASN A 1 92 ? 33.319 -2.466 -6.553 1.00 84.75 92 ASN A C 1
ATOM 718 O O . ASN A 1 92 ? 32.160 -2.854 -6.460 1.00 84.75 92 ASN A O 1
ATOM 722 N N . CYS A 1 93 ? 34.270 -2.852 -5.699 1.00 85.12 93 CYS A N 1
ATOM 723 C CA . CYS A 1 93 ? 34.052 -3.742 -4.560 1.00 85.12 93 CYS A CA 1
ATOM 724 C C . CYS A 1 93 ? 33.260 -3.131 -3.396 1.00 85.12 93 CYS A C 1
ATOM 726 O O . CYS A 1 93 ? 32.774 -3.859 -2.537 1.00 85.12 93 CYS A O 1
ATOM 728 N N . HIS A 1 94 ? 33.109 -1.808 -3.345 1.00 88.25 94 HIS A N 1
ATOM 729 C CA . HIS A 1 94 ? 32.273 -1.144 -2.335 1.00 88.25 94 HIS A CA 1
ATOM 730 C C . HIS A 1 94 ? 30.775 -1.127 -2.690 1.00 88.25 94 HIS A C 1
ATOM 732 O O . HIS A 1 94 ? 30.015 -0.408 -2.043 1.00 88.25 94 HIS A O 1
ATOM 738 N N . LEU A 1 95 ? 30.375 -1.884 -3.720 1.00 91.12 95 LEU A N 1
ATOM 739 C CA . LEU A 1 95 ? 29.013 -1.996 -4.236 1.00 91.12 95 LEU A CA 1
ATOM 740 C C . LEU A 1 95 ? 28.489 -3.421 -4.014 1.00 91.12 95 LEU A C 1
ATOM 742 O O . LEU A 1 95 ? 29.187 -4.386 -4.330 1.00 91.12 95 LEU A O 1
ATOM 746 N N . SER A 1 96 ? 27.255 -3.539 -3.527 1.00 93.62 96 SER A N 1
ATOM 747 C CA . SER A 1 96 ? 26.527 -4.813 -3.438 1.00 93.62 96 SER A CA 1
ATOM 748 C C . SER A 1 96 ? 25.054 -4.626 -3.778 1.00 93.62 96 SER A C 1
ATOM 750 O O . SER A 1 96 ? 24.448 -3.628 -3.378 1.00 93.62 96 SER A O 1
ATOM 752 N N . TYR A 1 97 ? 24.488 -5.590 -4.503 1.00 94.50 97 TYR A N 1
ATOM 753 C CA . TYR A 1 97 ? 23.066 -5.681 -4.809 1.00 94.50 97 TYR A CA 1
ATOM 754 C C . TYR A 1 97 ? 22.270 -5.864 -3.522 1.00 94.50 97 TYR A C 1
ATOM 756 O O . TYR A 1 97 ? 22.444 -6.833 -2.784 1.00 94.50 97 TYR A O 1
ATOM 764 N N . CYS A 1 98 ? 21.388 -4.911 -3.229 1.00 93.00 98 CYS A N 1
ATOM 765 C CA . CYS A 1 98 ? 20.488 -5.055 -2.102 1.00 93.00 98 CYS A CA 1
ATOM 766 C C . CYS A 1 98 ? 19.407 -6.088 -2.396 1.00 93.00 98 CYS A C 1
ATOM 768 O O . CYS A 1 98 ? 18.896 -6.182 -3.507 1.00 93.00 98 CYS A O 1
ATOM 770 N N . ALA A 1 99 ? 18.997 -6.795 -1.352 1.00 91.38 99 ALA A N 1
ATOM 771 C CA . ALA A 1 99 ? 17.810 -7.627 -1.350 1.00 91.38 99 ALA A CA 1
ATOM 772 C C . ALA A 1 99 ? 16.972 -7.238 -0.132 1.00 91.38 99 ALA A C 1
ATOM 774 O O . ALA A 1 99 ? 17.482 -7.164 0.987 1.00 91.38 99 ALA A O 1
ATOM 775 N N . GLY A 1 100 ? 15.692 -6.962 -0.346 1.00 83.50 100 GLY A N 1
ATOM 776 C CA . GLY A 1 100 ? 14.778 -6.524 0.696 1.00 83.50 100 GLY A CA 1
ATOM 777 C C . GLY A 1 100 ? 13.361 -7.000 0.426 1.00 83.50 100 GLY A C 1
ATOM 778 O O . GLY A 1 100 ? 12.968 -7.275 -0.708 1.00 83.50 100 GLY A O 1
ATOM 779 N N . ARG A 1 101 ? 12.566 -7.118 1.489 1.00 77.38 101 ARG A N 1
ATOM 780 C CA . ARG A 1 101 ? 11.136 -7.384 1.324 1.00 77.38 101 ARG A CA 1
ATOM 781 C C . ARG A 1 101 ? 10.501 -6.184 0.619 1.00 77.38 101 ARG A C 1
ATOM 783 O O . ARG A 1 101 ? 10.627 -5.062 1.103 1.00 77.38 101 ARG A O 1
ATOM 790 N N . GLY A 1 102 ? 9.800 -6.433 -0.486 1.00 77.88 102 GLY A N 1
ATOM 791 C CA . GLY A 1 102 ? 8.931 -5.430 -1.094 1.00 77.88 102 GLY A CA 1
ATOM 792 C C . GLY A 1 102 ? 7.856 -4.986 -0.102 1.00 77.88 102 GLY A C 1
ATOM 793 O O . GLY A 1 102 ? 7.431 -5.765 0.760 1.00 77.88 102 GLY A O 1
ATOM 794 N N . ILE A 1 103 ? 7.413 -3.733 -0.206 1.00 85.81 103 ILE A N 1
ATOM 795 C CA . ILE A 1 103 ? 6.428 -3.176 0.729 1.00 85.81 103 ILE A CA 1
ATOM 796 C C . ILE A 1 103 ? 5.086 -3.919 0.672 1.00 85.81 103 ILE A C 1
ATOM 798 O O . ILE A 1 103 ? 4.423 -4.091 1.700 1.00 85.81 103 ILE A O 1
ATOM 802 N N . PHE A 1 104 ? 4.732 -4.423 -0.511 1.00 90.38 104 PHE A N 1
ATOM 803 C CA . PHE A 1 104 ? 3.519 -5.186 -0.743 1.00 90.38 104 PHE A CA 1
ATOM 804 C C . PHE A 1 104 ? 3.610 -6.613 -0.204 1.00 90.38 104 PHE A C 1
ATOM 806 O O . PHE A 1 104 ? 4.648 -7.283 -0.251 1.00 90.38 104 PHE A O 1
ATOM 813 N N . TYR A 1 105 ? 2.490 -7.072 0.341 1.00 91.25 105 TYR A N 1
ATOM 814 C CA . TYR A 1 105 ? 2.204 -8.487 0.520 1.00 91.25 105 TYR A CA 1
ATOM 815 C C . TYR A 1 105 ? 2.049 -9.127 -0.864 1.00 91.25 105 TYR A C 1
ATOM 817 O O . TYR A 1 105 ? 1.621 -8.426 -1.776 1.00 91.25 105 TYR A O 1
ATOM 825 N N . PRO A 1 106 ? 2.404 -10.408 -1.057 1.00 84.44 106 PRO A N 1
ATOM 826 C CA . PRO A 1 106 ? 2.232 -11.068 -2.350 1.00 84.44 106 PRO A CA 1
ATOM 827 C C . PRO A 1 106 ? 0.793 -10.936 -2.864 1.00 84.44 106 PRO A C 1
ATOM 829 O O . PRO A 1 106 ? -0.147 -11.034 -2.074 1.00 84.44 106 PRO A O 1
ATOM 832 N N . PHE A 1 107 ? 0.645 -10.694 -4.165 1.00 88.00 107 PHE A N 1
ATOM 833 C CA . PHE A 1 107 ? -0.640 -10.481 -4.831 1.00 88.00 107 PHE A CA 1
ATOM 834 C C . PHE A 1 107 ? -0.593 -10.968 -6.284 1.00 88.00 107 PHE A C 1
ATOM 836 O O . PHE A 1 107 ? 0.479 -11.219 -6.845 1.00 88.00 107 PHE A O 1
ATOM 843 N N . GLY A 1 108 ? -1.768 -11.068 -6.898 1.00 78.31 108 GLY A N 1
ATOM 844 C CA . GLY A 1 108 ? -1.967 -11.498 -8.277 1.00 78.31 108 GLY A CA 1
ATOM 845 C C . GLY A 1 108 ? -2.257 -12.993 -8.434 1.00 78.31 108 GLY A C 1
ATOM 846 O O . GLY A 1 108 ? -2.236 -13.783 -7.489 1.00 78.31 108 GLY A O 1
ATOM 847 N N . TRP A 1 109 ? -2.525 -13.389 -9.677 1.00 69.69 109 TRP A N 1
ATOM 848 C CA . TRP A 1 109 ? -3.008 -14.727 -10.044 1.00 69.69 109 TRP A CA 1
ATOM 849 C C . TRP A 1 109 ? -2.134 -15.873 -9.527 1.00 69.69 109 TRP A C 1
ATOM 851 O O . TRP A 1 109 ? -2.631 -16.934 -9.162 1.00 69.69 109 TRP A O 1
ATOM 861 N N . ALA A 1 110 ? -0.824 -15.665 -9.465 1.00 67.69 110 ALA A N 1
ATOM 862 C CA . ALA A 1 110 ? 0.109 -16.727 -9.132 1.00 67.69 110 ALA A CA 1
ATOM 863 C C . ALA A 1 110 ? 0.195 -17.049 -7.632 1.00 67.69 110 ALA A C 1
ATOM 865 O O . ALA A 1 110 ? 0.738 -18.089 -7.264 1.00 67.69 110 ALA A O 1
ATOM 866 N N . VAL A 1 111 ? -0.358 -16.186 -6.776 1.00 74.69 111 VAL A N 1
ATOM 867 C CA . VAL A 1 111 ? -0.594 -16.483 -5.354 1.00 74.69 111 VAL A CA 1
ATOM 868 C C . VAL A 1 111 ? -2.071 -16.776 -5.064 1.00 74.69 111 VAL A C 1
ATOM 870 O O . VAL A 1 111 ? -2.464 -16.892 -3.906 1.00 74.69 111 VAL A O 1
ATOM 873 N N . GLY A 1 112 ? -2.880 -16.952 -6.116 1.00 84.25 112 GLY A N 1
ATOM 874 C CA . GLY A 1 112 ? -4.280 -17.356 -6.021 1.00 84.25 112 GLY A CA 1
ATOM 875 C C . GLY A 1 112 ? -5.257 -16.220 -5.724 1.00 84.25 112 GLY A C 1
ATOM 876 O O . GLY A 1 112 ? -6.351 -16.501 -5.239 1.00 84.25 112 GLY A O 1
ATOM 877 N N . ASP A 1 113 ? -4.888 -14.961 -5.982 1.00 91.19 113 ASP A N 1
ATOM 878 C CA . ASP A 1 113 ? -5.820 -13.847 -5.805 1.00 91.19 113 ASP A CA 1
ATOM 879 C C . ASP A 1 113 ? -7.041 -13.969 -6.727 1.00 91.19 113 ASP A C 1
ATOM 881 O O . ASP A 1 113 ? -6.938 -14.350 -7.897 1.00 91.19 113 ASP A O 1
ATOM 885 N N . THR A 1 114 ? -8.192 -13.540 -6.213 1.00 96.50 114 THR A N 1
ATOM 886 C CA . THR A 1 114 ? -9.369 -13.244 -7.034 1.00 96.50 114 THR A CA 1
ATOM 887 C C . THR A 1 114 ? -9.234 -11.835 -7.602 1.00 96.50 114 THR A C 1
ATOM 889 O O . THR A 1 114 ? -8.885 -10.907 -6.875 1.00 96.50 114 THR A O 1
ATOM 892 N N . VAL A 1 115 ? -9.504 -11.668 -8.896 1.00 95.69 115 VAL A N 1
ATOM 893 C CA . VAL A 1 115 ? -9.465 -10.367 -9.581 1.00 95.69 115 VAL A CA 1
ATOM 894 C C . VAL A 1 115 ? -10.885 -9.811 -9.676 1.00 95.69 115 VAL A C 1
ATOM 896 O O . VAL A 1 115 ? -11.820 -10.545 -9.999 1.00 95.69 115 VAL A O 1
ATOM 899 N N . ASN A 1 116 ? -11.054 -8.526 -9.372 1.00 97.25 116 ASN A N 1
ATOM 900 C CA . ASN A 1 116 ? -12.325 -7.826 -9.542 1.00 97.25 116 ASN A CA 1
ATOM 901 C C . ASN A 1 116 ? -12.758 -7.788 -11.017 1.00 97.25 116 ASN A C 1
ATOM 903 O O . ASN A 1 116 ? -11.916 -7.880 -11.913 1.00 97.25 116 ASN A O 1
ATOM 907 N N . PRO A 1 117 ? -14.059 -7.577 -11.291 1.00 96.88 117 PRO A N 1
ATOM 908 C CA . PRO A 1 117 ? -14.522 -7.265 -12.636 1.00 96.88 117 PRO A CA 1
ATOM 909 C C . PRO A 1 117 ? -13.753 -6.080 -13.241 1.00 96.88 117 PRO A C 1
ATOM 911 O O . PRO A 1 117 ? -13.495 -5.077 -12.569 1.00 96.88 117 PRO A O 1
ATOM 914 N N . VAL A 1 118 ? -13.395 -6.222 -14.517 1.00 96.50 118 VAL A N 1
ATOM 915 C CA . VAL A 1 118 ? -12.734 -5.196 -15.334 1.00 96.50 118 VAL A CA 1
ATOM 916 C C . VAL A 1 118 ? -13.816 -4.254 -15.860 1.00 96.50 118 VAL A C 1
ATOM 918 O O . VAL A 1 118 ? -14.403 -4.501 -16.912 1.00 96.50 118 VAL A O 1
ATOM 921 N N . VAL A 1 119 ? -14.166 -3.249 -15.059 1.00 96.44 119 VAL A N 1
ATOM 922 C CA . VAL A 1 119 ? -15.261 -2.313 -15.327 1.00 96.44 119 VAL A CA 1
ATOM 923 C C . VAL A 1 119 ? -15.050 -1.031 -14.525 1.00 96.44 119 VAL A C 1
ATOM 925 O O . VAL A 1 119 ? -14.668 -1.086 -13.351 1.00 96.44 119 VAL A O 1
ATOM 928 N N . ASP A 1 120 ? -15.333 0.100 -15.163 1.00 95.81 120 ASP A N 1
ATOM 929 C CA . ASP A 1 120 ? -15.336 1.409 -14.516 1.00 95.81 120 ASP A CA 1
ATOM 930 C C . ASP A 1 120 ? -16.375 1.462 -13.382 1.00 95.81 120 ASP A C 1
ATOM 932 O O . ASP A 1 120 ? -17.426 0.814 -13.466 1.00 95.81 120 ASP A O 1
ATOM 936 N N . ASP A 1 121 ? -16.048 2.155 -12.291 1.00 96.56 121 ASP A N 1
ATOM 937 C CA . ASP A 1 121 ? -16.869 2.252 -11.069 1.00 96.56 121 ASP A CA 1
ATOM 938 C C . ASP A 1 121 ? -17.323 0.913 -10.454 1.00 96.56 121 ASP A C 1
ATOM 940 O O . ASP A 1 121 ? -18.286 0.825 -9.683 1.00 96.56 121 ASP A O 1
ATOM 944 N N . GLY A 1 122 ? -16.614 -0.167 -10.780 1.00 97.00 122 GLY A N 1
ATOM 945 C CA . GLY A 1 122 ? -16.945 -1.516 -10.344 1.00 97.00 122 GLY A CA 1
ATOM 946 C C . GLY A 1 122 ? -16.620 -1.819 -8.882 1.00 97.00 122 GLY A C 1
ATOM 947 O O . GLY A 1 122 ? -15.870 -1.130 -8.190 1.00 97.00 122 GLY A O 1
ATOM 948 N N . SER A 1 123 ? -17.134 -2.951 -8.408 1.00 98.38 123 SER A N 1
ATOM 949 C CA . SER A 1 123 ? -16.760 -3.533 -7.121 1.00 98.38 123 SER A CA 1
ATOM 950 C C . SER A 1 123 ? -16.796 -5.058 -7.195 1.00 98.38 123 SER A C 1
ATOM 952 O O . SER A 1 123 ? -17.371 -5.643 -8.117 1.00 98.38 123 SER A O 1
ATOM 954 N N . SER A 1 124 ? -16.170 -5.717 -6.225 1.00 98.44 124 SER A N 1
ATOM 955 C CA . SER A 1 124 ? -16.309 -7.153 -6.029 1.00 98.44 124 SER A CA 1
ATOM 956 C C . SER A 1 124 ? -17.767 -7.531 -5.731 1.00 98.44 124 SER A C 1
ATOM 958 O O . SER A 1 124 ? -18.548 -6.739 -5.198 1.00 98.44 124 SER A O 1
ATOM 960 N N . SER A 1 125 ? -18.120 -8.797 -5.960 1.00 97.38 125 SER A N 1
ATOM 961 C CA . SER A 1 125 ? -19.252 -9.399 -5.247 1.00 97.38 125 SER A CA 1
ATOM 962 C C . SER A 1 125 ? -18.991 -9.405 -3.734 1.00 97.38 125 SER A C 1
ATOM 964 O O . SER A 1 125 ? -17.871 -9.137 -3.292 1.00 97.38 125 SER A O 1
ATOM 966 N N . VAL A 1 126 ? -19.998 -9.751 -2.926 1.00 98.44 126 VAL A N 1
ATOM 967 C CA . VAL A 1 126 ? -19.800 -9.927 -1.479 1.00 98.44 126 VAL A CA 1
ATOM 968 C C . VAL A 1 126 ? -18.706 -10.962 -1.209 1.00 98.44 126 VAL A C 1
ATOM 970 O O . VAL A 1 126 ? -18.759 -12.080 -1.724 1.00 98.44 126 VAL A O 1
ATOM 973 N N . ILE A 1 127 ? -17.717 -10.595 -0.398 1.00 98.62 127 ILE A N 1
ATOM 974 C CA . ILE A 1 127 ? -16.638 -11.493 0.013 1.00 98.62 127 ILE A CA 1
ATOM 975 C C . ILE A 1 127 ? -16.901 -11.900 1.454 1.00 98.62 127 ILE A C 1
ATOM 977 O O . ILE A 1 127 ? -16.870 -11.060 2.351 1.00 98.62 127 ILE A O 1
ATOM 981 N N . GLN A 1 128 ? -17.160 -13.186 1.683 1.00 98.38 128 GLN A N 1
ATOM 982 C CA . GLN A 1 128 ? -17.293 -13.731 3.033 1.00 98.38 128 GLN A CA 1
ATOM 983 C C . GLN A 1 128 ? -15.903 -13.875 3.657 1.00 98.38 128 GLN A C 1
ATOM 985 O O . GLN A 1 128 ? -15.040 -14.582 3.128 1.00 98.38 128 GLN A O 1
ATOM 990 N N . LEU A 1 129 ? -15.684 -13.186 4.775 1.00 97.69 129 LEU A N 1
ATOM 991 C CA . LEU A 1 129 ? -14.431 -13.250 5.512 1.00 97.69 129 LEU A CA 1
ATOM 992 C C . LEU A 1 129 ? -14.341 -14.603 6.225 1.00 97.69 129 LEU A C 1
ATOM 994 O O . LEU A 1 129 ? -15.267 -15.003 6.927 1.00 97.69 129 LEU A O 1
ATOM 998 N N . SER A 1 130 ? -13.197 -15.284 6.105 1.00 94.44 130 SER A N 1
ATOM 999 C CA . SER A 1 130 ? -12.945 -16.568 6.790 1.00 94.44 130 SER A CA 1
ATOM 1000 C C . SER A 1 130 ? -13.053 -16.475 8.318 1.00 94.44 130 SER A C 1
ATOM 1002 O O . SER A 1 130 ? -13.228 -17.483 8.998 1.00 94.44 130 SER A O 1
ATOM 1004 N N . SER A 1 131 ? -12.949 -15.264 8.863 1.00 92.06 131 SER A N 1
ATOM 1005 C CA . SER A 1 131 ? -13.196 -14.938 10.261 1.00 92.06 131 SER A CA 1
ATOM 1006 C C . SER A 1 131 ? -13.734 -13.514 10.353 1.00 92.06 131 SER A C 1
ATOM 1008 O O . SER A 1 131 ? -13.319 -12.664 9.562 1.00 92.06 131 SER A O 1
ATOM 1010 N N . PRO A 1 132 ? -14.575 -13.200 11.351 1.00 94.75 132 PRO A N 1
ATOM 1011 C CA . PRO A 1 132 ? -15.037 -11.838 11.534 1.00 94.75 132 PRO A CA 1
ATOM 1012 C C . PRO A 1 132 ? -13.878 -10.858 11.785 1.00 94.75 132 PRO A C 1
ATOM 1014 O O . PRO A 1 132 ? -12.935 -11.170 12.518 1.00 94.75 132 PRO A O 1
ATOM 1017 N N . PHE A 1 133 ? -13.960 -9.668 11.190 1.00 97.12 133 PHE A N 1
ATOM 1018 C CA . PHE A 1 133 ? -13.017 -8.567 11.382 1.00 97.12 133 PHE A CA 1
ATOM 1019 C C . PHE A 1 133 ? -13.615 -7.515 12.319 1.00 97.12 133 PHE A C 1
ATOM 1021 O O . PHE A 1 133 ? -14.742 -7.066 12.108 1.00 97.12 133 PHE A O 1
ATOM 1028 N N . LEU A 1 134 ? -12.875 -7.123 13.358 1.00 95.69 134 LEU A N 1
ATOM 1029 C CA . LEU A 1 134 ? -13.314 -6.120 14.327 1.00 95.69 134 LEU A CA 1
ATOM 1030 C C . LEU A 1 134 ? -12.827 -4.734 13.891 1.00 95.69 134 LEU A C 1
ATOM 1032 O O . LEU A 1 134 ? -11.636 -4.441 13.942 1.00 95.69 134 LEU A O 1
ATOM 1036 N N . PHE A 1 135 ? -13.759 -3.873 13.497 1.00 95.50 135 PHE A N 1
ATOM 1037 C CA . PHE A 1 135 ? -13.506 -2.501 13.079 1.00 95.50 135 PHE A CA 1
ATOM 1038 C C . PHE A 1 135 ? -14.239 -1.531 14.008 1.00 95.50 135 PHE A C 1
ATOM 1040 O O . PHE A 1 135 ? -15.462 -1.417 13.998 1.00 95.50 135 PHE A O 1
ATOM 1047 N N . PHE A 1 136 ? -13.476 -0.887 14.887 1.00 91.75 136 PHE A N 1
ATOM 1048 C CA . PHE A 1 136 ? -13.936 0.071 15.890 1.00 91.75 136 PHE A CA 1
ATOM 1049 C C . PHE A 1 136 ? -15.179 -0.375 16.676 1.00 91.75 136 PHE A C 1
ATOM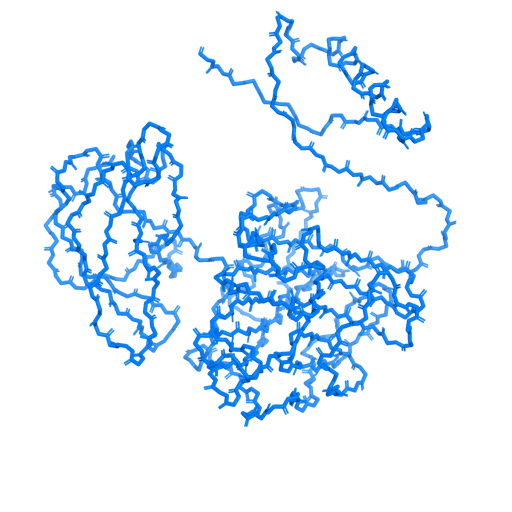 1051 O O . PHE A 1 136 ? -16.142 0.370 16.841 1.00 91.75 136 PHE A O 1
ATOM 1058 N N . GLY A 1 137 ? -15.161 -1.612 17.184 1.00 89.19 137 GLY A N 1
ATOM 1059 C CA . GLY A 1 137 ? -16.246 -2.178 18.000 1.00 89.19 137 GLY A CA 1
ATOM 1060 C C . GLY A 1 137 ? -17.401 -2.778 17.210 1.00 89.19 137 GLY A C 1
ATOM 1061 O O . GLY A 1 137 ? -18.300 -3.353 17.821 1.00 89.19 137 GLY A O 1
ATOM 1062 N N . ARG A 1 138 ? -17.375 -2.677 15.878 1.00 93.12 138 ARG A N 1
ATOM 1063 C CA . ARG A 1 138 ? -18.286 -3.394 14.988 1.00 93.12 138 ARG A CA 1
ATOM 1064 C C . ARG A 1 138 ? -17.569 -4.587 14.387 1.00 93.12 138 ARG A C 1
ATOM 1066 O O . ARG A 1 138 ? -16.421 -4.489 13.968 1.00 93.12 138 ARG A O 1
ATOM 1073 N N . THR A 1 139 ? -18.248 -5.721 14.364 1.00 95.31 139 THR A N 1
ATOM 1074 C CA . THR A 1 139 ? -17.697 -6.963 13.833 1.00 95.31 139 THR A CA 1
ATOM 1075 C C . THR A 1 139 ? -18.329 -7.249 12.482 1.00 95.31 139 THR A C 1
ATOM 1077 O O . THR A 1 139 ? -19.549 -7.373 12.385 1.00 95.31 139 THR A O 1
ATOM 1080 N N . TYR A 1 140 ? -17.498 -7.386 11.455 1.00 97.56 140 TYR A N 1
ATOM 1081 C CA . TYR A 1 140 ? -17.921 -7.632 10.082 1.00 97.56 140 TYR A CA 1
ATOM 1082 C C . TYR A 1 140 ? -17.554 -9.040 9.637 1.00 97.56 140 TYR A C 1
ATOM 1084 O O . TYR A 1 140 ? -16.437 -9.493 9.854 1.00 97.56 140 TYR A O 1
ATOM 1092 N N . GLN A 1 141 ? -18.502 -9.730 9.008 1.00 98.00 141 GLN A N 1
ATOM 1093 C CA . GLN A 1 141 ? -18.314 -11.078 8.451 1.00 98.00 141 GLN A CA 1
ATOM 1094 C C . GLN A 1 141 ? -18.106 -11.059 6.936 1.00 98.00 141 GLN A C 1
ATOM 1096 O O . GLN A 1 141 ? -17.821 -12.085 6.330 1.00 98.00 141 GLN A O 1
ATOM 1101 N N . GLN A 1 142 ? -18.245 -9.889 6.323 1.00 98.50 142 GLN A N 1
ATOM 1102 C CA . GLN A 1 142 ? -18.156 -9.720 4.888 1.00 98.50 142 GLN A CA 1
ATOM 1103 C C . GLN A 1 142 ? -17.462 -8.402 4.556 1.00 98.50 142 GLN A C 1
ATOM 1105 O O . GLN A 1 142 ? -17.419 -7.494 5.389 1.00 98.50 142 GLN A O 1
ATOM 1110 N N . ILE A 1 143 ? -16.940 -8.304 3.342 1.00 98.75 143 ILE A N 1
ATOM 1111 C CA . ILE A 1 143 ? -16.273 -7.115 2.820 1.00 98.75 143 ILE A CA 1
ATOM 1112 C C . ILE A 1 143 ? -16.507 -6.998 1.310 1.00 98.75 143 ILE A C 1
ATOM 1114 O O . ILE A 1 143 ? -16.804 -7.988 0.640 1.00 98.75 143 ILE A O 1
ATOM 1118 N N . TYR A 1 144 ? -16.363 -5.789 0.785 1.00 98.81 144 TYR A N 1
ATOM 1119 C CA . TYR A 1 144 ? -16.373 -5.475 -0.636 1.00 98.81 144 TYR A CA 1
ATOM 1120 C C . TYR A 1 144 ? -15.109 -4.691 -0.974 1.00 98.81 144 TYR A C 1
ATOM 1122 O O . TYR A 1 144 ? -14.737 -3.764 -0.250 1.00 98.81 144 TYR A O 1
ATOM 1130 N N . VAL A 1 145 ? -14.462 -5.064 -2.076 1.00 98.81 145 VAL A N 1
ATOM 1131 C CA . VAL A 1 145 ? -13.292 -4.372 -2.628 1.00 98.81 145 VAL A CA 1
ATOM 1132 C C . VAL A 1 145 ? -13.770 -3.561 -3.824 1.00 98.81 145 VAL A C 1
ATOM 1134 O O . VAL A 1 145 ? -14.243 -4.133 -4.806 1.00 98.81 145 VAL A O 1
ATOM 1137 N N . ASN A 1 146 ? -13.722 -2.235 -3.744 1.00 98.56 146 ASN A N 1
ATOM 1138 C CA . ASN A 1 146 ? -14.188 -1.352 -4.812 1.00 98.56 146 ASN A CA 1
ATOM 1139 C C . ASN A 1 146 ? -13.030 -0.930 -5.746 1.00 98.56 146 ASN A C 1
ATOM 1141 O O . ASN A 1 146 ? -11.891 -0.775 -5.304 1.00 98.56 146 ASN A O 1
ATOM 1145 N N . ASN A 1 147 ? -13.302 -0.772 -7.045 1.00 98.44 147 ASN A N 1
ATOM 1146 C CA . ASN A 1 147 ? -12.280 -0.442 -8.045 1.00 98.44 147 ASN A CA 1
ATOM 1147 C C . ASN A 1 147 ? -11.664 0.954 -7.823 1.00 98.44 147 ASN A C 1
ATOM 1149 O O . ASN A 1 147 ? -10.459 1.101 -8.008 1.00 98.44 147 ASN A O 1
ATOM 1153 N N . ASN A 1 148 ? -12.431 1.893 -7.262 1.00 98.31 148 ASN A N 1
ATOM 1154 C CA . ASN A 1 148 ? -12.058 3.264 -6.893 1.00 98.31 148 ASN A CA 1
ATOM 1155 C C . ASN A 1 148 ? -11.233 3.389 -5.603 1.00 98.31 148 ASN A C 1
ATOM 1157 O O . ASN A 1 148 ? -10.989 4.495 -5.135 1.00 98.31 148 ASN A O 1
ATOM 1161 N N . GLY A 1 149 ? -10.739 2.289 -5.025 1.00 98.31 149 GLY A N 1
ATOM 1162 C CA . GLY A 1 149 ? -9.658 2.353 -4.031 1.00 98.31 149 GLY A CA 1
ATOM 1163 C C . GLY A 1 149 ? -10.073 2.315 -2.563 1.00 98.31 149 GLY A C 1
ATOM 1164 O O . GLY A 1 149 ? -9.247 2.584 -1.678 1.00 98.31 149 GLY A O 1
ATOM 1165 N N . HIS A 1 150 ? -11.323 1.952 -2.277 1.00 98.69 150 HIS A N 1
ATOM 1166 C CA . HIS A 1 150 ? -11.845 1.778 -0.922 1.00 98.69 150 HIS A CA 1
ATOM 1167 C C . HIS A 1 150 ? -12.452 0.396 -0.671 1.00 98.69 150 HIS A C 1
ATOM 1169 O O . HIS A 1 150 ? -12.793 -0.366 -1.576 1.00 98.69 150 HIS A O 1
ATOM 1175 N N . LEU A 1 151 ? -12.583 0.079 0.614 1.00 98.81 151 LEU A N 1
ATOM 1176 C CA . LEU A 1 151 ? -13.276 -1.089 1.132 1.00 98.81 151 LEU A CA 1
ATOM 1177 C C . LEU A 1 151 ? -14.515 -0.650 1.897 1.00 98.81 151 LEU A C 1
ATOM 1179 O O . LEU A 1 151 ? -14.492 0.335 2.641 1.00 98.81 151 LEU A O 1
ATOM 1183 N N . THR A 1 152 ? -15.571 -1.440 1.770 1.00 98.56 152 THR A N 1
ATOM 1184 C CA . THR A 1 152 ? -16.810 -1.286 2.534 1.00 98.56 152 THR A CA 1
ATOM 1185 C C . THR A 1 152 ? -17.274 -2.644 3.047 1.00 98.56 152 THR A C 1
ATOM 1187 O O . THR A 1 152 ? -16.831 -3.684 2.566 1.00 98.56 152 THR A O 1
ATOM 1190 N N . PHE A 1 153 ? -18.161 -2.658 4.043 1.00 98.25 153 PHE A N 1
ATOM 1191 C CA . PHE A 1 153 ? -18.573 -3.911 4.688 1.00 98.25 153 PHE A CA 1
ATOM 1192 C C . PHE A 1 153 ? -20.033 -4.306 4.436 1.00 98.25 153 PHE A C 1
ATOM 1194 O O . PHE A 1 153 ? -20.370 -5.486 4.439 1.00 98.25 153 PHE A O 1
ATOM 1201 N N . ASN A 1 154 ? -20.926 -3.343 4.204 1.00 95.69 154 ASN A N 1
ATOM 1202 C CA . ASN A 1 154 ? -22.364 -3.627 4.141 1.00 95.69 154 ASN A CA 1
ATOM 1203 C C . ASN A 1 154 ? -22.858 -3.910 2.717 1.00 95.69 154 ASN A C 1
ATOM 1205 O O . ASN A 1 154 ? -23.662 -4.819 2.524 1.00 95.69 154 ASN A O 1
ATOM 1209 N N . GLN A 1 155 ? -22.358 -3.171 1.728 1.00 96.88 155 GLN A N 1
ATOM 1210 C CA . GLN A 1 155 ? -22.806 -3.245 0.339 1.00 96.88 155 GLN A CA 1
ATOM 1211 C C . GLN A 1 155 ? -21.683 -2.844 -0.613 1.00 96.88 155 GLN A C 1
ATOM 1213 O O . GLN A 1 155 ? -20.815 -2.063 -0.227 1.00 96.88 155 GLN A O 1
ATOM 1218 N N . ALA A 1 156 ? -21.751 -3.319 -1.857 1.00 97.38 156 ALA A N 1
ATOM 1219 C CA . ALA A 1 156 ? -20.935 -2.787 -2.940 1.00 97.38 156 ALA A CA 1
ATOM 1220 C C . ALA A 1 156 ? -21.203 -1.282 -3.130 1.00 97.38 156 ALA A C 1
ATOM 1222 O O . ALA A 1 156 ? -22.293 -0.784 -2.848 1.00 97.38 156 ALA A O 1
ATOM 1223 N N . SER A 1 157 ? -20.197 -0.567 -3.617 1.00 95.31 157 SER A N 1
ATOM 1224 C CA . SER A 1 157 ? -20.250 0.867 -3.909 1.00 95.31 157 SER A CA 1
ATOM 1225 C C . SER A 1 157 ? -19.844 1.082 -5.366 1.00 95.31 157 SER A C 1
ATOM 1227 O O . SER A 1 157 ? -19.108 0.254 -5.900 1.00 95.31 157 SER A O 1
ATOM 1229 N N . ALA A 1 158 ? -20.324 2.163 -5.975 1.00 94.94 158 ALA A N 1
ATOM 1230 C CA . ALA A 1 158 ? -19.892 2.669 -7.282 1.00 94.94 158 ALA A CA 1
ATOM 1231 C C . ALA A 1 158 ? -19.390 4.124 -7.166 1.00 94.94 158 ALA A C 1
ATOM 1233 O O . ALA A 1 158 ? -19.352 4.866 -8.137 1.00 94.94 158 ALA A O 1
ATOM 1234 N N . GLU A 1 159 ? -19.074 4.569 -5.947 1.00 96.38 159 GLU A N 1
ATOM 1235 C CA . GLU A 1 159 ? -18.674 5.951 -5.696 1.00 96.38 159 GLU A CA 1
ATOM 1236 C C . GLU A 1 159 ? -17.212 6.170 -6.110 1.00 96.38 159 GLU A C 1
ATOM 1238 O O . GLU A 1 159 ? -16.310 5.525 -5.569 1.00 96.38 159 GLU A O 1
ATOM 1243 N N . TYR A 1 160 ? -16.965 7.102 -7.029 1.00 95.75 160 TYR A N 1
ATOM 1244 C CA . TYR A 1 160 ? -15.619 7.502 -7.468 1.00 95.75 160 TYR A CA 1
ATOM 1245 C C . TYR A 1 160 ? -15.148 8.827 -6.870 1.00 95.75 160 TYR A C 1
ATOM 1247 O O . TYR A 1 160 ? -13.945 9.046 -6.721 1.00 95.75 160 TYR A O 1
ATOM 1255 N N . VAL A 1 161 ? -16.076 9.712 -6.485 1.00 96.00 161 VAL A N 1
ATOM 1256 C CA . VAL A 1 161 ? -15.729 10.998 -5.867 1.00 96.00 161 VAL A CA 1
ATOM 1257 C C . VAL A 1 161 ? -15.667 10.845 -4.349 1.00 96.00 161 VAL A C 1
ATOM 1259 O O . VAL A 1 161 ? -16.707 10.665 -3.713 1.00 96.00 161 VAL A O 1
ATOM 1262 N N . PRO A 1 162 ? -14.483 10.969 -3.727 1.00 96.00 162 PRO A N 1
ATOM 1263 C CA . PRO A 1 162 ? -14.378 10.904 -2.282 1.00 96.00 162 PRO A CA 1
ATOM 1264 C C . PRO A 1 162 ? -15.030 12.101 -1.590 1.00 96.00 162 PRO A C 1
ATOM 1266 O O . PRO A 1 162 ? -14.820 13.256 -1.972 1.00 96.00 162 PRO A O 1
ATOM 1269 N N . TYR A 1 163 ? -15.720 11.839 -0.480 1.00 94.31 163 TYR A N 1
ATOM 1270 C CA . TYR A 1 163 ? -15.994 12.866 0.525 1.00 94.31 163 TYR A CA 1
ATOM 1271 C C . TYR A 1 163 ? -14.789 13.047 1.460 1.00 94.31 163 TYR A C 1
ATOM 1273 O O . TYR A 1 163 ? -13.972 12.146 1.662 1.00 94.31 163 TYR A O 1
ATOM 1281 N N . SER A 1 164 ? -14.670 14.235 2.057 1.00 91.69 164 SER A N 1
ATOM 1282 C CA . SER A 1 164 ? -13.617 14.516 3.041 1.00 91.69 164 SER A CA 1
ATOM 1283 C C . SER A 1 164 ? -13.916 13.827 4.369 1.00 91.69 164 SER A C 1
ATOM 1285 O O . SER A 1 164 ? -15.035 13.925 4.862 1.00 91.69 164 SER A O 1
ATOM 1287 N N . PHE A 1 165 ? -12.918 13.194 4.992 1.00 89.81 165 PHE A N 1
ATOM 1288 C CA . PHE A 1 165 ? -13.079 12.690 6.361 1.00 89.81 165 PHE A CA 1
ATOM 1289 C C . PHE A 1 165 ? -12.804 13.805 7.386 1.00 89.81 165 PHE A C 1
ATOM 1291 O O . PHE A 1 165 ? -11.798 14.512 7.256 1.00 89.81 165 PHE A O 1
ATOM 1298 N N . PRO A 1 166 ? -13.628 13.952 8.438 1.00 93.88 166 PRO A N 1
ATOM 1299 C CA . PRO A 1 166 ? -14.828 13.163 8.730 1.00 93.88 166 PRO A CA 1
ATOM 1300 C C . PRO A 1 166 ? -16.011 13.531 7.819 1.00 93.88 166 PRO A C 1
ATOM 1302 O O . PRO A 1 166 ? -16.311 14.712 7.656 1.00 93.88 166 PRO A O 1
ATOM 1305 N N . GLY A 1 167 ? -16.690 12.521 7.271 1.00 89.44 167 GLY A N 1
ATOM 1306 C CA . GLY A 1 167 ? -17.867 12.676 6.412 1.00 89.44 167 GLY A CA 1
ATOM 1307 C C . GLY A 1 167 ? -19.204 12.558 7.146 1.00 89.44 167 GLY A C 1
ATOM 1308 O O . GLY A 1 167 ? -20.221 12.987 6.622 1.00 89.44 167 GLY A O 1
ATOM 1309 N N . TYR A 1 168 ? -19.215 12.023 8.374 1.00 91.44 168 TYR A N 1
ATOM 1310 C CA . TYR A 1 168 ? -20.419 11.773 9.184 1.00 91.44 168 TYR A CA 1
ATOM 1311 C C . TYR A 1 168 ? -21.466 10.873 8.507 1.00 91.44 168 TYR A C 1
ATOM 1313 O O . TYR A 1 168 ? -22.656 10.955 8.802 1.00 91.44 168 TYR A O 1
ATOM 1321 N N . GLU A 1 169 ? -21.003 9.979 7.638 1.00 94.19 169 GLU A N 1
ATOM 1322 C CA . GLU A 1 169 ? -21.851 9.105 6.834 1.00 94.19 169 GLU A CA 1
ATOM 1323 C C . GLU A 1 169 ? -22.421 7.913 7.617 1.00 94.19 169 GLU A C 1
ATOM 1325 O O . GLU A 1 169 ? -22.028 7.606 8.746 1.00 94.19 169 GLU A O 1
ATOM 1330 N N . SER A 1 170 ? -23.354 7.196 6.987 1.00 94.38 170 SER A N 1
ATOM 1331 C CA . SER A 1 170 ? -24.003 5.998 7.544 1.00 94.38 170 SER A CA 1
ATOM 1332 C C . SER A 1 170 ? -23.275 4.678 7.235 1.00 94.38 170 SER A C 1
ATOM 1334 O O . SER A 1 170 ? -23.819 3.594 7.465 1.00 94.38 170 SER A O 1
ATOM 1336 N N . GLN A 1 171 ? -22.026 4.749 6.763 1.00 94.81 171 GLN A N 1
ATOM 1337 C CA . GLN A 1 171 ? -21.225 3.596 6.349 1.00 94.81 171 GLN A CA 1
ATOM 1338 C C . GLN A 1 171 ? -19.813 3.620 6.956 1.00 94.81 171 GLN A C 1
ATOM 1340 O O . GLN A 1 171 ? -19.190 4.669 7.069 1.00 94.81 171 GLN A O 1
ATOM 1345 N N . ASP A 1 172 ? -19.306 2.441 7.330 1.00 97.12 172 ASP A N 1
ATOM 1346 C CA . ASP A 1 172 ? -17.891 2.241 7.663 1.00 97.12 172 ASP A CA 1
ATOM 1347 C C . ASP A 1 172 ? -17.093 2.047 6.361 1.00 97.12 172 ASP A C 1
ATOM 1349 O O . ASP A 1 172 ? -17.440 1.184 5.543 1.00 97.12 172 ASP A O 1
ATOM 1353 N N . ILE A 1 173 ? -16.023 2.828 6.185 1.00 98.25 173 ILE A N 1
ATOM 1354 C CA . ILE A 1 173 ? -15.176 2.835 4.985 1.00 98.25 173 ILE A CA 1
ATOM 1355 C C . ILE A 1 173 ? -13.687 2.789 5.350 1.00 98.25 173 ILE A C 1
ATOM 1357 O O . ILE A 1 173 ? -13.222 3.439 6.291 1.00 98.25 173 ILE A O 1
ATOM 1361 N N . ILE A 1 174 ? -12.913 2.039 4.565 1.00 98.75 174 ILE A N 1
ATOM 1362 C CA . ILE A 1 174 ? -11.447 2.076 4.586 1.00 98.75 174 ILE A CA 1
ATOM 1363 C C . ILE A 1 174 ? -10.984 2.510 3.197 1.00 98.75 174 ILE A C 1
ATOM 1365 O O . ILE A 1 174 ? -11.064 1.736 2.250 1.00 98.75 174 ILE A O 1
ATOM 1369 N N . ALA A 1 175 ? -10.500 3.740 3.067 1.00 98.38 175 ALA A N 1
ATOM 1370 C CA . ALA A 1 175 ? -9.992 4.288 1.816 1.00 98.38 175 ALA A CA 1
ATOM 1371 C C . ALA A 1 175 ? -8.479 4.052 1.723 1.00 98.38 175 ALA A C 1
ATOM 1373 O O . ALA A 1 175 ? -7.697 4.741 2.381 1.00 98.38 175 ALA A O 1
ATOM 1374 N N . GLY A 1 176 ? -8.051 3.080 0.914 1.00 98.00 176 GLY A N 1
ATOM 1375 C CA . GLY A 1 176 ? -6.630 2.890 0.615 1.00 98.00 176 GLY A CA 1
ATOM 1376 C C . GLY A 1 176 ? -6.087 4.082 -0.169 1.00 98.00 176 GLY A C 1
ATOM 1377 O O . GLY A 1 176 ? -5.118 4.712 0.253 1.00 98.00 176 GLY A O 1
ATOM 1378 N N . LEU A 1 177 ? -6.771 4.420 -1.259 1.00 98.00 177 LEU A N 1
ATOM 1379 C CA . LEU A 1 177 ? -6.601 5.641 -2.043 1.00 98.00 177 LEU A CA 1
ATOM 1380 C C . LEU A 1 177 ? -7.893 5.854 -2.845 1.00 98.00 177 LEU A C 1
ATOM 1382 O O . LEU A 1 177 ? -7.983 5.446 -3.996 1.00 98.00 177 LEU A O 1
ATOM 1386 N N . TRP A 1 178 ? -8.911 6.421 -2.203 1.00 98.06 178 TRP A N 1
ATOM 1387 C CA . TRP A 1 178 ? -10.221 6.621 -2.810 1.00 98.06 178 TRP A CA 1
ATOM 1388 C C . TRP A 1 178 ? -10.199 7.789 -3.793 1.00 98.06 178 TRP A C 1
ATOM 1390 O O . TRP A 1 178 ? -9.947 8.928 -3.389 1.00 98.06 178 TRP A O 1
ATOM 1400 N N . THR A 1 179 ? -10.412 7.484 -5.069 1.00 97.31 179 THR A N 1
ATOM 1401 C CA . THR A 1 179 ? -10.466 8.422 -6.196 1.00 97.31 179 THR A CA 1
ATOM 1402 C C . THR A 1 179 ? -11.007 7.704 -7.435 1.00 97.31 179 THR A C 1
ATOM 1404 O O . THR A 1 179 ? -11.282 6.511 -7.378 1.00 97.31 179 THR A O 1
ATOM 1407 N N . ASP A 1 180 ? -11.137 8.413 -8.547 1.00 97.19 180 ASP A N 1
ATOM 1408 C CA . ASP A 1 180 ? -11.728 7.922 -9.790 1.00 97.19 180 ASP A CA 1
ATOM 1409 C C . ASP A 1 180 ? -10.721 7.051 -10.574 1.00 97.19 180 ASP A C 1
ATOM 1411 O O . ASP A 1 180 ? -9.933 7.538 -11.396 1.00 97.19 180 ASP A O 1
ATOM 1415 N N . LEU A 1 181 ? -10.672 5.757 -10.227 1.00 97.31 181 LEU A N 1
ATOM 1416 C CA . LEU A 1 181 ? -9.749 4.756 -10.768 1.00 97.31 181 LEU A CA 1
ATOM 1417 C C . LEU A 1 181 ? -10.470 3.829 -11.746 1.00 97.31 181 LEU A C 1
ATOM 1419 O O . LEU A 1 181 ? -11.441 3.167 -11.395 1.00 97.31 181 LEU A O 1
ATOM 1423 N N . ASP A 1 182 ? -9.883 3.645 -12.923 1.00 96.81 182 ASP A N 1
ATOM 1424 C CA . ASP A 1 182 ? -10.463 2.832 -13.985 1.00 96.81 182 ASP A CA 1
ATOM 1425 C C . ASP A 1 182 ? -9.559 1.633 -14.309 1.00 96.81 182 ASP A C 1
ATOM 1427 O O . ASP A 1 182 ? -8.535 1.731 -15.000 1.00 96.81 182 ASP A O 1
ATOM 1431 N N . ASN A 1 183 ? -9.953 0.459 -13.805 1.00 94.94 183 ASN A N 1
ATOM 1432 C CA . ASN A 1 183 ? -9.262 -0.800 -14.083 1.00 94.94 183 ASN A CA 1
ATOM 1433 C C . ASN A 1 183 ? -9.612 -1.403 -15.456 1.00 94.94 183 ASN A C 1
ATOM 1435 O O . ASN A 1 183 ? -8.980 -2.380 -15.854 1.00 94.94 183 ASN A O 1
ATOM 1439 N N . SER A 1 184 ? -10.593 -0.850 -16.179 1.00 94.75 184 SER A N 1
ATOM 1440 C CA . SER A 1 184 ? -10.914 -1.239 -17.557 1.00 94.75 184 SER A CA 1
ATOM 1441 C C . SER A 1 184 ? -9.925 -0.665 -18.569 1.00 94.75 184 SER A C 1
ATOM 1443 O O . SER A 1 184 ? -9.701 -1.248 -19.631 1.00 94.75 184 SER A O 1
ATOM 1445 N N . VAL A 1 185 ? -9.268 0.433 -18.196 1.00 92.06 185 VAL A N 1
ATOM 1446 C CA . VAL A 1 185 ? -8.209 1.073 -18.976 1.00 92.06 185 VAL A CA 1
ATOM 1447 C C . VAL A 1 185 ? -6.860 0.394 -18.757 1.00 92.06 185 VAL A C 1
ATOM 1449 O O . VAL A 1 185 ? -6.157 0.087 -19.724 1.00 92.06 185 VAL A O 1
ATOM 1452 N N . ARG A 1 186 ? -6.456 0.195 -17.496 1.00 90.00 186 ARG A N 1
ATOM 1453 C CA . ARG A 1 186 ? -5.142 -0.367 -17.154 1.00 90.00 186 ARG A CA 1
ATOM 1454 C C . ARG A 1 186 ? -5.129 -0.960 -15.751 1.00 90.00 186 ARG A C 1
ATOM 1456 O O . ARG A 1 186 ? -5.801 -0.475 -14.847 1.00 90.00 186 ARG A O 1
ATOM 1463 N N . GLY A 1 187 ? -4.257 -1.947 -15.563 1.00 90.62 187 GLY A N 1
ATOM 1464 C CA . GLY A 1 187 ? -3.996 -2.539 -14.260 1.00 90.62 187 GLY A CA 1
ATOM 1465 C C . GLY A 1 187 ? -5.103 -3.486 -13.830 1.00 90.62 187 GLY A C 1
ATOM 1466 O O . GLY A 1 187 ? -5.941 -3.905 -14.623 1.00 90.62 187 GLY A O 1
ATOM 1467 N N . PHE A 1 188 ? -5.072 -3.876 -12.563 1.00 93.31 188 PHE A N 1
ATOM 1468 C CA . PHE A 1 188 ? -6.098 -4.740 -11.998 1.00 93.31 188 PHE A CA 1
ATOM 1469 C C . PHE A 1 188 ? -6.256 -4.505 -10.502 1.00 93.31 188 PHE A C 1
ATOM 1471 O O . PHE A 1 188 ? -5.342 -4.033 -9.819 1.00 93.31 188 PHE A O 1
ATOM 1478 N N . VAL A 1 189 ? -7.423 -4.896 -9.998 1.00 98.12 189 VAL A N 1
ATOM 1479 C CA . VAL A 1 189 ? -7.729 -4.924 -8.570 1.00 98.12 189 VAL A CA 1
ATOM 1480 C C . VAL A 1 189 ? -7.899 -6.376 -8.164 1.00 98.12 189 VAL A C 1
ATOM 1482 O O . VAL A 1 189 ? -8.669 -7.104 -8.791 1.00 98.12 189 VAL A O 1
ATOM 1485 N N . SER A 1 190 ? -7.154 -6.825 -7.161 1.00 97.50 190 SER A N 1
ATOM 1486 C CA . SER A 1 190 ? -7.172 -8.215 -6.712 1.00 97.50 190 SER A CA 1
ATOM 1487 C C . SER A 1 190 ? -7.189 -8.327 -5.199 1.00 97.50 190 SER A C 1
ATOM 1489 O O . SER A 1 190 ? -6.769 -7.415 -4.485 1.00 97.50 190 SER A O 1
ATOM 1491 N N . TYR A 1 191 ? -7.688 -9.448 -4.694 1.00 98.44 191 TYR A N 1
ATOM 1492 C CA . TYR A 1 191 ? -7.722 -9.711 -3.266 1.00 98.44 191 TYR A CA 1
ATOM 1493 C C . TYR A 1 191 ? -7.592 -11.195 -2.941 1.00 98.44 191 TYR A C 1
ATOM 1495 O O . TYR A 1 191 ? -7.922 -12.068 -3.748 1.00 98.44 191 TYR A O 1
ATOM 1503 N N . ASN A 1 192 ? -7.128 -11.477 -1.726 1.00 96.62 192 ASN A N 1
ATOM 1504 C CA . ASN A 1 192 ? -7.032 -12.828 -1.194 1.00 96.62 192 ASN A CA 1
ATOM 1505 C C . ASN A 1 192 ? -7.062 -12.835 0.336 1.00 96.62 192 ASN A C 1
ATOM 1507 O O . ASN A 1 192 ? -6.766 -11.831 0.989 1.00 96.62 192 ASN A O 1
ATOM 1511 N N . GLN A 1 193 ? -7.398 -13.986 0.909 1.00 97.25 193 GLN A N 1
ATOM 1512 C CA . GLN A 1 193 ? -7.431 -14.210 2.348 1.00 97.25 193 GLN A CA 1
ATOM 1513 C C . GLN A 1 193 ? -6.557 -15.396 2.748 1.00 97.25 193 GLN A C 1
ATOM 1515 O O . GLN A 1 193 ? -6.536 -16.434 2.093 1.00 97.25 193 GLN A O 1
ATOM 1520 N N . TYR A 1 194 ? -5.858 -15.246 3.867 1.00 95.62 194 TYR A N 1
ATOM 1521 C CA . TYR A 1 194 ? -4.879 -16.200 4.361 1.00 95.62 194 TYR A CA 1
ATOM 1522 C C . TYR A 1 194 ? -5.185 -16.564 5.812 1.00 95.62 194 TYR A C 1
ATOM 1524 O O . TYR A 1 194 ? -5.264 -15.699 6.686 1.00 95.62 194 TYR A O 1
ATOM 1532 N N . THR A 1 195 ? -5.305 -17.865 6.063 1.00 95.00 195 THR A N 1
ATOM 1533 C CA . THR A 1 195 ? -5.532 -18.466 7.390 1.00 95.00 195 THR A CA 1
ATOM 1534 C C . THR A 1 195 ? -4.381 -19.375 7.826 1.00 95.00 195 THR A C 1
ATOM 1536 O O . THR A 1 195 ? -4.398 -19.946 8.914 1.00 95.00 195 THR A O 1
ATOM 1539 N N . SER A 1 196 ? -3.355 -19.509 6.982 1.00 88.69 196 SER A N 1
ATOM 1540 C CA . SER A 1 196 ? -2.140 -20.283 7.233 1.00 88.69 196 SER A CA 1
ATOM 1541 C C . SER A 1 196 ? -0.990 -19.782 6.347 1.00 88.69 196 SER A C 1
ATOM 1543 O O . SER A 1 196 ? -1.181 -18.926 5.481 1.00 88.69 196 SER A O 1
ATOM 1545 N N . GLY A 1 197 ? 0.218 -20.305 6.566 1.00 86.38 197 GLY A N 1
ATOM 1546 C CA . GLY A 1 197 ? 1.378 -20.044 5.712 1.00 86.38 197 GLY A CA 1
ATOM 1547 C C . GLY A 1 197 ? 2.214 -18.822 6.104 1.00 86.38 197 GLY A C 1
ATOM 1548 O O . GLY A 1 197 ? 2.013 -18.180 7.137 1.00 86.38 197 GLY A O 1
ATOM 1549 N N . ASN A 1 198 ? 3.200 -18.512 5.259 1.00 83.81 198 ASN A N 1
ATOM 1550 C CA . ASN A 1 198 ? 4.212 -17.478 5.506 1.00 83.81 198 ASN A CA 1
ATOM 1551 C C . ASN A 1 198 ? 3.635 -16.051 5.597 1.00 83.81 198 ASN A C 1
ATOM 1553 O O . ASN A 1 198 ? 4.255 -15.184 6.219 1.00 83.81 198 ASN A O 1
ATOM 1557 N N . ILE A 1 199 ? 2.448 -15.816 5.031 1.00 89.38 199 ILE A N 1
ATOM 1558 C CA . ILE A 1 199 ? 1.743 -14.534 5.088 1.00 89.38 199 ILE A CA 1
ATOM 1559 C C . ILE A 1 199 ? 1.366 -14.173 6.527 1.00 89.38 199 ILE A C 1
ATOM 1561 O O . ILE A 1 199 ? 1.616 -13.044 6.953 1.00 89.38 199 ILE A O 1
ATOM 1565 N N . LEU A 1 200 ? 0.867 -15.135 7.315 1.00 92.56 200 LEU A N 1
ATOM 1566 C CA . LEU A 1 200 ? 0.575 -14.918 8.736 1.00 92.56 200 LEU A CA 1
ATOM 1567 C C . LEU A 1 200 ? 1.848 -14.640 9.541 1.00 92.56 200 LEU A C 1
ATOM 1569 O O . LEU A 1 200 ? 1.855 -13.776 10.419 1.00 92.56 200 LEU A O 1
ATOM 1573 N N . THR A 1 201 ? 2.948 -15.336 9.233 1.00 90.44 201 THR A N 1
ATOM 1574 C CA . THR A 1 201 ? 4.245 -15.089 9.879 1.00 90.44 201 THR A CA 1
ATOM 1575 C C . THR A 1 201 ? 4.738 -13.672 9.595 1.00 90.44 201 THR A C 1
ATOM 1577 O O . THR A 1 201 ? 5.173 -12.984 10.518 1.00 90.44 201 THR A O 1
ATOM 1580 N N . ARG A 1 202 ? 4.630 -13.207 8.343 1.00 90.56 202 ARG A N 1
ATOM 1581 C CA . ARG A 1 202 ? 4.975 -11.832 7.958 1.00 90.56 202 ARG A CA 1
ATOM 1582 C C . ARG A 1 202 ? 4.099 -10.811 8.686 1.00 90.56 202 ARG A C 1
ATOM 1584 O O . ARG A 1 202 ? 4.641 -9.908 9.309 1.00 90.56 202 ARG A O 1
ATOM 1591 N N . ALA A 1 203 ? 2.781 -10.995 8.678 1.00 95.56 203 ALA A N 1
ATOM 1592 C CA . ALA A 1 203 ? 1.836 -10.127 9.384 1.00 95.56 203 ALA A CA 1
ATOM 1593 C C . ALA A 1 203 ? 2.116 -10.049 10.887 1.00 95.56 203 ALA A C 1
ATOM 1595 O O . ALA A 1 203 ? 2.120 -8.969 11.473 1.00 95.56 203 ALA A O 1
ATOM 1596 N N . THR A 1 204 ? 2.427 -11.188 11.504 1.00 95.62 204 THR A N 1
ATOM 1597 C CA . THR A 1 204 ? 2.818 -11.256 12.914 1.00 95.62 204 THR A CA 1
ATOM 1598 C C . THR A 1 204 ? 4.083 -10.443 13.188 1.00 95.62 204 THR A C 1
ATOM 1600 O O . THR A 1 204 ? 4.123 -9.678 14.150 1.00 95.62 204 THR A O 1
ATOM 1603 N N . GLN A 1 205 ? 5.110 -10.589 12.346 1.00 93.19 205 GLN A N 1
ATOM 1604 C CA . GLN A 1 205 ? 6.357 -9.829 12.467 1.00 93.19 205 GLN A CA 1
ATOM 1605 C C . GLN A 1 205 ? 6.109 -8.329 12.299 1.00 93.19 205 GLN A C 1
ATOM 1607 O O . GLN A 1 205 ? 6.486 -7.562 13.178 1.00 93.19 205 GLN A O 1
ATOM 1612 N N . ASP A 1 206 ? 5.423 -7.928 11.227 1.00 93.75 206 ASP A N 1
ATOM 1613 C CA . ASP A 1 206 ? 5.144 -6.525 10.917 1.00 93.75 206 ASP A CA 1
ATOM 1614 C C . ASP A 1 206 ? 4.403 -5.837 12.080 1.00 93.75 206 ASP A C 1
ATOM 1616 O O . ASP A 1 206 ? 4.832 -4.789 12.565 1.00 93.75 206 ASP A O 1
ATOM 1620 N N . ILE A 1 207 ? 3.335 -6.453 12.601 1.00 94.56 207 ILE A N 1
ATOM 1621 C CA . ILE A 1 207 ? 2.576 -5.890 13.726 1.00 94.56 207 ILE A CA 1
ATOM 1622 C C . ILE A 1 207 ? 3.415 -5.829 15.005 1.00 94.56 207 ILE A C 1
ATOM 1624 O O . ILE A 1 207 ? 3.441 -4.783 15.651 1.00 94.56 207 ILE A O 1
ATOM 1628 N N . ASN A 1 208 ? 4.135 -6.891 15.373 1.00 92.12 208 ASN A N 1
ATOM 1629 C CA . ASN A 1 208 ? 4.960 -6.870 16.587 1.00 92.12 208 ASN A CA 1
ATOM 1630 C C . ASN A 1 208 ? 6.115 -5.855 16.489 1.00 92.12 208 ASN A C 1
ATOM 1632 O O . ASN A 1 208 ? 6.483 -5.246 17.492 1.00 92.12 208 ASN A O 1
ATOM 1636 N N . THR A 1 209 ? 6.659 -5.616 15.291 1.00 88.19 209 THR A N 1
ATOM 1637 C CA . THR A 1 209 ? 7.658 -4.565 15.057 1.00 88.19 209 THR A CA 1
ATOM 1638 C C . THR A 1 209 ? 7.063 -3.167 15.231 1.00 88.19 209 THR A C 1
ATOM 1640 O O . THR A 1 209 ? 7.682 -2.309 15.861 1.00 88.19 209 THR A O 1
ATOM 1643 N N . HIS A 1 210 ? 5.864 -2.917 14.702 1.00 86.12 210 HIS A N 1
ATOM 1644 C CA . HIS A 1 210 ? 5.235 -1.591 14.738 1.00 86.12 210 HIS A CA 1
ATOM 1645 C C . HIS A 1 210 ? 4.545 -1.276 16.078 1.00 86.12 210 HIS A C 1
ATOM 1647 O O . HIS A 1 210 ? 4.460 -0.114 16.488 1.00 86.12 210 HIS A O 1
ATOM 1653 N N . PHE A 1 211 ? 4.105 -2.309 16.799 1.00 84.75 211 PHE A N 1
ATOM 1654 C CA . PHE A 1 211 ? 3.403 -2.220 18.078 1.00 84.75 211 PHE A CA 1
ATOM 1655 C C . PHE A 1 211 ? 4.128 -3.038 19.167 1.00 84.75 211 PHE A C 1
ATOM 1657 O O . PHE A 1 211 ? 3.558 -3.986 19.703 1.00 84.75 211 PHE A O 1
ATOM 1664 N N . PRO A 1 212 ? 5.357 -2.652 19.570 1.00 78.75 212 PRO A N 1
ATOM 1665 C CA . PRO A 1 212 ? 6.226 -3.464 20.438 1.00 78.75 212 PRO A CA 1
ATOM 1666 C C . PRO A 1 212 ? 5.704 -3.666 21.870 1.00 78.75 212 PRO A C 1
ATOM 1668 O O . PRO A 1 212 ? 6.231 -4.488 22.611 1.00 78.75 212 PRO A O 1
ATOM 1671 N N . ASN A 1 213 ? 4.673 -2.917 22.272 1.00 80.06 213 ASN A N 1
ATOM 1672 C CA . ASN A 1 213 ? 4.014 -3.069 23.573 1.00 80.06 213 ASN A CA 1
ATOM 1673 C C . ASN A 1 213 ? 2.909 -4.141 23.556 1.00 80.06 213 ASN A C 1
ATOM 1675 O O . ASN A 1 213 ? 2.203 -4.302 24.550 1.00 80.06 213 ASN A O 1
ATOM 1679 N N . LEU A 1 214 ? 2.702 -4.814 22.422 1.00 81.25 214 LEU A N 1
ATOM 1680 C CA . LEU A 1 214 ? 1.733 -5.889 22.256 1.00 81.25 214 LEU A CA 1
ATOM 1681 C C . LEU A 1 214 ? 2.467 -7.206 22.003 1.00 81.25 214 LEU A C 1
ATOM 1683 O O . LEU A 1 214 ? 3.556 -7.235 21.438 1.00 81.25 214 LEU A O 1
ATOM 1687 N N . THR A 1 215 ? 1.831 -8.306 22.391 1.00 89.62 215 THR A N 1
ATOM 1688 C CA . THR A 1 215 ? 2.209 -9.645 21.939 1.00 89.62 215 THR A CA 1
ATOM 1689 C C . THR A 1 215 ? 1.107 -10.132 21.020 1.00 89.62 215 THR A C 1
ATOM 1691 O O . THR A 1 215 ? 0.024 -10.497 21.475 1.00 89.62 215 THR A O 1
ATOM 1694 N N . PHE A 1 216 ? 1.363 -10.070 19.720 1.00 94.12 216 PHE A N 1
ATOM 1695 C CA . PHE A 1 216 ? 0.386 -10.396 18.695 1.00 94.12 216 PHE A CA 1
ATOM 1696 C C . PHE A 1 216 ? 0.808 -11.633 17.901 1.00 94.12 216 PHE A C 1
ATOM 1698 O O . PHE A 1 216 ? 1.992 -11.904 17.701 1.00 94.12 216 PHE A O 1
ATOM 1705 N N . THR A 1 217 ? -0.176 -12.397 17.437 1.00 96.56 217 THR A N 1
ATOM 1706 C CA . THR A 1 217 ? -0.003 -13.484 16.471 1.00 96.56 217 THR A CA 1
ATOM 1707 C C . THR A 1 217 ? -1.169 -13.417 15.500 1.00 96.56 217 THR A C 1
ATOM 1709 O O . THR A 1 217 ? -2.323 -13.496 15.918 1.00 96.56 217 THR A O 1
ATOM 1712 N N . ALA A 1 218 ? -0.869 -13.234 14.216 1.00 97.31 218 ALA A N 1
ATOM 1713 C CA . ALA A 1 218 ? -1.883 -13.186 13.176 1.00 97.31 218 ALA A CA 1
ATOM 1714 C C . ALA A 1 218 ? -2.470 -14.582 12.975 1.00 97.31 218 ALA A C 1
ATOM 1716 O O . ALA A 1 218 ? -1.734 -15.542 12.750 1.00 97.31 218 ALA A O 1
ATOM 1717 N N . SER A 1 219 ? -3.794 -14.676 13.011 1.00 97.31 219 SER A N 1
ATOM 1718 C CA . SER A 1 219 ? -4.527 -15.872 12.595 1.00 97.31 219 SER A CA 1
ATOM 1719 C C . SER A 1 219 ? -5.217 -15.677 11.250 1.00 97.31 219 SER A C 1
ATOM 1721 O O . SER A 1 219 ? -5.621 -16.660 10.639 1.00 97.31 219 SER A O 1
ATOM 1723 N N . GLN A 1 220 ? -5.390 -14.427 10.809 1.00 96.94 220 GLN A N 1
ATOM 1724 C CA . GLN A 1 220 ? -6.113 -14.067 9.593 1.00 96.94 220 GLN A CA 1
ATOM 1725 C C . GLN A 1 220 ? -5.480 -12.836 8.946 1.00 96.94 220 GLN A C 1
ATOM 1727 O O . GLN A 1 220 ? -5.149 -11.863 9.630 1.00 96.94 220 GLN A O 1
ATOM 1732 N N . VAL A 1 221 ? -5.335 -12.876 7.624 1.00 98.38 221 VAL A N 1
ATOM 1733 C CA . VAL A 1 221 ? -4.885 -11.742 6.813 1.00 98.38 221 VAL A CA 1
ATOM 1734 C C . VAL A 1 221 ? -5.748 -11.661 5.561 1.00 98.38 221 VAL A C 1
ATOM 1736 O O . VAL A 1 221 ? -5.845 -12.639 4.830 1.00 98.38 221 VAL A O 1
ATOM 1739 N N . PHE A 1 222 ? -6.337 -10.503 5.292 1.00 98.56 222 PHE A N 1
ATOM 1740 C CA . PHE A 1 222 ? -7.008 -10.187 4.033 1.00 98.56 222 PHE A CA 1
ATOM 1741 C C . PHE A 1 222 ? -6.185 -9.127 3.303 1.00 98.56 222 PHE A C 1
ATOM 1743 O O . PHE A 1 222 ? -5.921 -8.065 3.864 1.00 98.56 222 PHE A O 1
ATOM 1750 N N . VAL A 1 223 ? -5.753 -9.413 2.079 1.00 98.38 223 VAL A N 1
ATOM 1751 C CA . VAL A 1 223 ? -4.964 -8.502 1.241 1.00 98.38 223 VAL A CA 1
ATOM 1752 C C . VAL A 1 223 ? -5.847 -8.046 0.092 1.00 98.38 223 VAL A C 1
ATOM 1754 O O . VAL A 1 223 ? -6.420 -8.882 -0.595 1.00 98.38 223 VAL A O 1
ATOM 1757 N N . SER A 1 224 ? -5.924 -6.739 -0.131 1.00 98.62 224 SER A N 1
ATOM 1758 C CA . SER A 1 224 ? -6.504 -6.133 -1.333 1.00 98.62 224 SER A CA 1
ATOM 1759 C C . SER A 1 224 ? -5.461 -5.238 -1.990 1.00 98.62 224 SER A C 1
ATOM 1761 O O . SER A 1 224 ? -4.753 -4.502 -1.297 1.00 98.62 224 SER A O 1
ATOM 1763 N N . THR A 1 225 ? -5.336 -5.340 -3.308 1.00 98.50 225 THR A N 1
ATOM 1764 C CA . THR A 1 225 ? -4.304 -4.675 -4.102 1.00 98.50 225 THR A CA 1
ATOM 1765 C C . THR A 1 225 ? -4.928 -3.998 -5.304 1.00 98.50 225 THR A C 1
ATOM 1767 O O . THR A 1 225 ? -5.643 -4.640 -6.066 1.00 98.50 225 THR A O 1
ATOM 1770 N N . TRP A 1 226 ? -4.574 -2.738 -5.511 1.00 98.12 226 TRP A N 1
ATOM 1771 C CA . TRP A 1 226 ? -4.752 -2.024 -6.765 1.00 98.12 226 TRP A CA 1
ATOM 1772 C C . TRP A 1 226 ? -3.367 -1.952 -7.379 1.00 98.12 226 TRP A C 1
ATOM 1774 O O . TRP A 1 226 ? -2.472 -1.350 -6.790 1.00 98.12 226 TRP A O 1
ATOM 1784 N N . ASN A 1 227 ? -3.148 -2.643 -8.493 1.00 94.44 227 ASN A N 1
ATOM 1785 C CA . ASN A 1 227 ? -1.838 -2.725 -9.126 1.00 94.44 227 ASN A CA 1
ATOM 1786 C C . ASN A 1 227 ? -1.873 -2.054 -10.496 1.00 94.44 227 ASN A C 1
ATOM 1788 O O . ASN A 1 227 ? -2.553 -2.536 -11.404 1.00 94.44 227 ASN A O 1
ATOM 1792 N N . LYS A 1 228 ? -1.099 -0.971 -10.632 1.00 91.50 228 LYS A N 1
ATOM 1793 C CA . LYS A 1 228 ? -0.959 -0.162 -11.853 1.00 91.50 228 LYS A CA 1
ATOM 1794 C C . LYS A 1 228 ? -2.298 0.272 -12.453 1.00 91.50 228 LYS A C 1
ATOM 1796 O O . LYS A 1 228 ? -2.445 0.303 -13.672 1.00 91.50 228 LYS A O 1
ATOM 1801 N N . VAL A 1 229 ? -3.263 0.584 -11.592 1.00 95.75 229 VAL A N 1
ATOM 1802 C CA . VAL A 1 229 ? -4.577 1.064 -12.024 1.00 95.75 229 VAL A CA 1
ATOM 1803 C C . VAL A 1 229 ? -4.430 2.509 -12.495 1.00 95.75 229 VAL A C 1
ATOM 1805 O O . VAL A 1 229 ? -3.729 3.294 -11.848 1.00 95.75 229 VAL A O 1
ATOM 1808 N N . ALA A 1 230 ? -5.019 2.832 -13.644 1.00 95.50 230 ALA A N 1
ATOM 1809 C CA . ALA A 1 230 ? -5.038 4.191 -14.174 1.00 95.50 230 ALA A CA 1
ATOM 1810 C C . ALA A 1 230 ? -6.171 5.001 -13.535 1.00 95.50 230 ALA A C 1
ATOM 1812 O O . ALA A 1 230 ? -7.160 4.439 -13.071 1.00 95.50 230 ALA A O 1
ATOM 1813 N N . TYR A 1 231 ? -6.053 6.326 -13.538 1.00 96.25 231 TYR A N 1
ATOM 1814 C CA . TYR A 1 231 ? -7.207 7.183 -13.270 1.00 96.25 231 TYR A CA 1
ATOM 1815 C C . TYR A 1 231 ? -8.145 7.208 -14.479 1.00 96.25 231 TYR A C 1
ATOM 1817 O O . TYR A 1 231 ? -7.678 7.141 -15.626 1.00 96.25 231 TYR A O 1
ATOM 1825 N N . SER A 1 232 ? -9.445 7.373 -14.234 1.00 94.44 232 SER A N 1
ATOM 1826 C CA 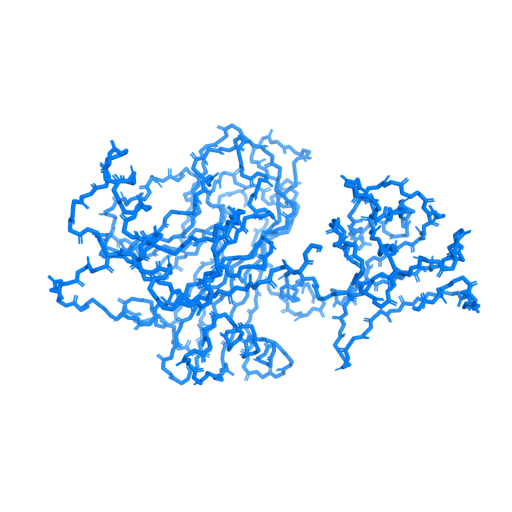. SER A 1 232 ? -10.430 7.554 -15.302 1.00 94.44 232 SER A CA 1
ATOM 1827 C C . SER A 1 232 ? -10.017 8.706 -16.222 1.00 94.44 232 SER A C 1
ATOM 1829 O O . SER A 1 232 ? -9.564 9.766 -15.781 1.00 94.44 232 SER A O 1
ATOM 1831 N N . ASN A 1 233 ? -10.111 8.473 -17.532 1.00 91.06 233 ASN A N 1
ATOM 1832 C CA . ASN A 1 233 ? -9.651 9.372 -18.599 1.00 91.06 233 ASN A CA 1
ATOM 1833 C C . ASN A 1 233 ? -8.135 9.691 -18.639 1.00 91.06 233 ASN A C 1
ATOM 1835 O O . ASN A 1 233 ? -7.719 10.524 -19.446 1.00 91.06 233 ASN A O 1
ATOM 1839 N N . LEU A 1 234 ? -7.280 9.023 -17.849 1.00 90.56 234 LEU A N 1
ATOM 1840 C CA . LEU A 1 234 ? -5.821 9.238 -17.828 1.00 90.56 234 LEU A CA 1
ATOM 1841 C C . LEU A 1 234 ? -5.040 7.931 -18.069 1.00 90.56 234 LEU A C 1
ATOM 1843 O O . LEU A 1 234 ? -4.356 7.405 -17.190 1.00 90.56 234 LEU A O 1
ATOM 1847 N N . THR A 1 235 ? -5.081 7.430 -19.304 1.00 83.88 235 THR A N 1
ATOM 1848 C CA . THR A 1 235 ? -4.639 6.068 -19.681 1.00 83.88 235 THR A CA 1
ATOM 1849 C C . THR A 1 235 ? -3.152 5.743 -19.486 1.00 83.88 235 THR A C 1
ATOM 1851 O O . THR A 1 235 ? -2.776 4.571 -19.463 1.00 83.88 235 THR A O 1
ATOM 1854 N N . ILE A 1 236 ? -2.293 6.757 -19.348 1.00 85.06 236 ILE A N 1
ATOM 1855 C CA . ILE A 1 236 ? -0.843 6.590 -19.141 1.00 85.06 236 ILE A CA 1
ATOM 1856 C C . ILE A 1 236 ? -0.441 6.541 -17.663 1.00 85.06 236 ILE A C 1
ATOM 1858 O O . ILE A 1 236 ? 0.739 6.379 -17.355 1.00 85.06 236 ILE A O 1
ATOM 1862 N N . THR A 1 237 ? -1.391 6.750 -16.751 1.00 91.25 237 THR A N 1
ATOM 1863 C CA . THR A 1 237 ? -1.110 6.790 -15.314 1.00 91.25 237 THR A CA 1
ATOM 1864 C C . THR A 1 237 ? -1.046 5.386 -14.729 1.00 91.25 237 THR A C 1
ATOM 1866 O O . THR A 1 237 ? -1.743 4.475 -15.171 1.00 91.25 237 THR A O 1
ATOM 1869 N N . GLU A 1 238 ? -0.177 5.204 -13.736 1.00 89.38 238 GLU A N 1
ATOM 1870 C CA . GLU A 1 238 ? -0.059 3.956 -12.991 1.00 89.38 238 GLU A CA 1
ATOM 1871 C C . GLU A 1 238 ? -0.046 4.267 -11.499 1.00 89.38 238 GLU A C 1
ATOM 1873 O O . GLU A 1 238 ? 0.816 5.003 -11.009 1.00 89.38 238 GLU A O 1
ATOM 1878 N N . THR A 1 239 ? -0.993 3.677 -10.777 1.00 93.44 239 THR A N 1
ATOM 1879 C CA . THR A 1 239 ? -1.104 3.817 -9.331 1.00 93.44 239 THR A CA 1
ATOM 1880 C C . THR A 1 239 ? -1.200 2.444 -8.682 1.00 93.44 239 THR A C 1
ATOM 1882 O O . THR A 1 239 ? -2.030 1.615 -9.061 1.00 93.44 239 THR A O 1
ATOM 1885 N N . SER A 1 240 ? -0.309 2.186 -7.720 1.00 95.50 240 SER A N 1
ATOM 1886 C CA . SER A 1 240 ? -0.220 0.908 -7.015 1.00 95.50 240 SER A CA 1
ATOM 1887 C C . SER A 1 240 ? -0.242 1.082 -5.501 1.00 95.50 240 SER A C 1
ATOM 1889 O O . SER A 1 240 ? 0.587 1.793 -4.928 1.00 95.50 240 SER A O 1
ATOM 1891 N N . PHE A 1 241 ? -1.156 0.385 -4.831 1.00 98.25 241 PHE A N 1
ATOM 1892 C CA . PHE A 1 241 ? -1.273 0.378 -3.373 1.00 98.25 241 PHE A CA 1
ATOM 1893 C C . PHE A 1 241 ? -1.986 -0.881 -2.866 1.00 98.25 241 PHE A C 1
ATOM 1895 O O . PHE A 1 241 ? -2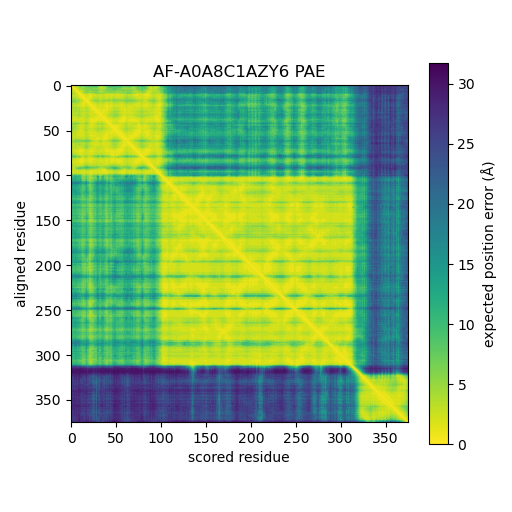.612 -1.623 -3.624 1.00 98.25 241 PHE A O 1
ATOM 1902 N N . GLN A 1 242 ? -1.890 -1.127 -1.560 1.00 98.31 242 GLN A N 1
ATOM 1903 C CA . GLN A 1 242 ? -2.571 -2.224 -0.880 1.00 98.31 242 GLN A CA 1
ATOM 1904 C C . GLN A 1 242 ? -3.240 -1.775 0.406 1.00 98.31 242 GLN A C 1
ATOM 1906 O O . GLN A 1 242 ? -2.683 -0.967 1.150 1.00 98.31 242 GLN A O 1
ATOM 1911 N N . VAL A 1 243 ? -4.361 -2.419 0.721 1.00 98.88 243 VAL A N 1
ATOM 1912 C CA . VAL A 1 243 ? -4.954 -2.431 2.059 1.00 98.88 243 VAL A CA 1
ATOM 1913 C C . VAL A 1 243 ? -4.921 -3.864 2.585 1.00 98.88 243 VAL A C 1
ATOM 1915 O O . VAL A 1 243 ? -5.432 -4.786 1.946 1.00 98.88 243 VAL A O 1
ATOM 1918 N N . VAL A 1 244 ? -4.301 -4.054 3.750 1.00 98.81 244 VAL A N 1
ATOM 1919 C CA . VAL A 1 244 ? -4.139 -5.352 4.411 1.00 98.81 244 VAL A CA 1
ATOM 1920 C C . VAL A 1 244 ? -4.847 -5.321 5.758 1.00 98.81 244 VAL A C 1
ATOM 1922 O O . VAL A 1 244 ? -4.444 -4.580 6.655 1.00 98.81 244 VAL A O 1
ATOM 1925 N N . LEU A 1 245 ? -5.883 -6.139 5.917 1.00 98.75 245 LEU A N 1
ATOM 1926 C CA . LEU A 1 245 ? -6.555 -6.345 7.196 1.00 98.75 245 LEU A CA 1
ATOM 1927 C C . LEU A 1 245 ? -5.910 -7.531 7.903 1.00 98.75 245 LEU A C 1
ATOM 1929 O O . LEU A 1 245 ? -5.799 -8.612 7.330 1.00 98.75 245 LEU A O 1
ATOM 1933 N N . ILE A 1 246 ? -5.473 -7.335 9.140 1.00 98.50 246 ILE A N 1
ATOM 1934 C CA . ILE A 1 246 ? -4.763 -8.351 9.921 1.00 98.50 246 ILE A CA 1
ATOM 1935 C C . ILE A 1 246 ? -5.507 -8.537 11.237 1.00 98.50 246 ILE A C 1
ATOM 1937 O O . ILE A 1 246 ? -5.708 -7.565 11.964 1.00 98.50 246 ILE A O 1
ATOM 1941 N N . SER A 1 247 ? -5.883 -9.768 11.581 1.00 97.25 247 SER A N 1
ATOM 1942 C CA . SER A 1 247 ? -6.520 -10.062 12.866 1.00 97.25 247 SER A CA 1
ATOM 1943 C C . SER A 1 247 ? -5.976 -11.324 13.535 1.00 97.25 247 SER A C 1
ATOM 1945 O O . SER A 1 247 ? -5.383 -12.210 12.909 1.00 97.25 247 SER A O 1
ATOM 1947 N N . GLY A 1 248 ? -6.122 -11.362 14.857 1.00 95.12 248 GLY A N 1
ATOM 1948 C CA . GLY A 1 248 ? -5.666 -12.455 15.711 1.00 95.12 248 GLY A CA 1
ATOM 1949 C C . GLY A 1 248 ? -5.673 -12.061 17.183 1.00 95.12 248 GLY A C 1
ATOM 1950 O O . GLY A 1 248 ? -5.481 -10.895 17.522 1.00 95.12 248 GLY A O 1
ATOM 1951 N N . SER A 1 249 ? -5.938 -13.017 18.074 1.00 85.25 249 SER A N 1
ATOM 1952 C CA . SER A 1 249 ? -5.955 -12.790 19.530 1.00 85.25 249 SER A CA 1
ATOM 1953 C C . SER A 1 249 ? -6.803 -11.578 19.973 1.00 85.25 249 SER A C 1
ATOM 1955 O O . SER A 1 249 ? -6.393 -10.830 20.856 1.00 85.25 249 SER A O 1
ATOM 1957 N N . ASN A 1 250 ? -7.972 -11.366 19.348 1.00 84.44 250 ASN A N 1
ATOM 1958 C CA . ASN A 1 250 ? -8.877 -10.213 19.536 1.00 84.44 250 ASN A CA 1
ATOM 1959 C C . ASN A 1 250 ? -8.333 -8.836 19.111 1.00 84.44 250 ASN A C 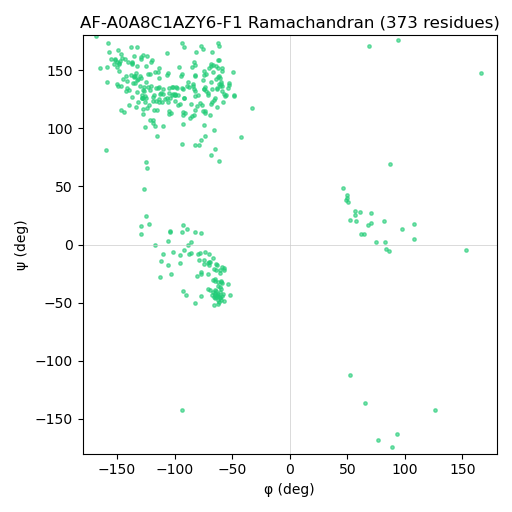1
ATOM 1961 O O . ASN A 1 250 ? -8.980 -7.822 19.364 1.00 84.44 250 ASN A O 1
ATOM 1965 N N . PHE A 1 251 ? -7.183 -8.776 18.446 1.00 92.94 251 PHE A N 1
ATOM 1966 C CA . PHE A 1 251 ? -6.685 -7.553 17.829 1.00 92.94 251 PHE A CA 1
ATOM 1967 C C . PHE A 1 251 ? -7.059 -7.500 16.352 1.00 92.94 251 PHE A C 1
ATOM 1969 O O . PHE A 1 251 ? -7.227 -8.528 15.689 1.00 92.94 251 PHE A O 1
ATOM 1976 N N . SER A 1 252 ? -7.184 -6.286 15.832 1.00 96.44 252 SER A N 1
ATOM 1977 C CA . SER A 1 252 ? -7.454 -6.020 14.425 1.00 96.44 252 SER A CA 1
ATOM 1978 C C . SER A 1 252 ? -6.657 -4.800 14.001 1.00 96.44 252 SER A C 1
ATOM 1980 O O . SER A 1 252 ? -6.630 -3.779 14.692 1.00 96.44 252 SER A O 1
ATOM 1982 N N . PHE A 1 253 ? -5.977 -4.928 12.871 1.00 97.38 253 PHE A N 1
ATOM 1983 C CA . PHE A 1 253 ? -5.098 -3.914 12.323 1.00 97.38 253 PHE A CA 1
ATOM 1984 C C . PHE A 1 253 ? -5.385 -3.706 10.844 1.00 97.38 253 PHE A C 1
ATOM 1986 O O . PHE A 1 253 ? -5.815 -4.622 10.144 1.00 97.38 253 PHE A O 1
ATOM 1993 N N . ILE A 1 254 ? -5.084 -2.500 10.379 1.00 98.50 254 ILE A N 1
ATOM 1994 C CA . ILE A 1 254 ? -5.068 -2.138 8.966 1.00 98.50 254 ILE A CA 1
ATOM 1995 C C . ILE A 1 254 ? -3.647 -1.713 8.632 1.00 98.50 254 ILE A C 1
ATOM 1997 O O . ILE A 1 254 ? -3.106 -0.827 9.297 1.00 98.50 254 ILE A O 1
ATOM 2001 N N . LEU A 1 255 ? -3.054 -2.314 7.606 1.00 98.38 255 LEU A N 1
ATOM 2002 C CA . LEU A 1 255 ? -1.888 -1.754 6.935 1.00 98.38 255 LEU A CA 1
ATOM 2003 C C . LEU A 1 255 ? -2.318 -1.163 5.596 1.00 98.38 255 LEU A C 1
ATOM 2005 O O . LEU A 1 255 ? -3.040 -1.810 4.843 1.00 98.38 255 LEU A O 1
ATOM 2009 N N . MET A 1 256 ? -1.839 0.033 5.285 1.00 98.56 256 MET A N 1
ATOM 2010 C CA . MET A 1 256 ? -1.903 0.608 3.946 1.00 98.56 256 MET A CA 1
ATOM 2011 C C . MET A 1 256 ? -0.478 0.710 3.421 1.00 98.56 256 MET A C 1
ATOM 2013 O O . MET A 1 256 ? 0.380 1.298 4.080 1.00 98.56 256 MET A O 1
ATOM 2017 N N . ASN A 1 257 ? -0.218 0.089 2.276 1.00 97.94 257 ASN A N 1
ATOM 2018 C CA . ASN A 1 257 ? 1.083 0.125 1.619 1.00 97.94 257 ASN A CA 1
ATOM 2019 C C . ASN A 1 257 ? 0.947 0.886 0.307 1.00 97.94 257 ASN A C 1
ATOM 2021 O O . ASN A 1 257 ? 0.035 0.608 -0.466 1.00 97.94 257 ASN A O 1
ATOM 2025 N N . TYR A 1 258 ? 1.886 1.776 0.029 1.00 95.81 258 TYR A N 1
ATOM 2026 C CA . TYR A 1 258 ? 1.913 2.602 -1.168 1.00 95.81 258 TYR A CA 1
ATOM 2027 C C . TYR A 1 258 ? 3.174 2.304 -1.975 1.00 95.81 258 TYR A C 1
ATOM 2029 O O . TYR A 1 258 ? 4.285 2.389 -1.451 1.00 95.81 258 TYR A O 1
ATOM 2037 N N . GLY A 1 259 ? 2.980 1.922 -3.236 1.00 90.19 259 GLY A N 1
ATOM 2038 C CA . GLY A 1 259 ? 4.038 1.810 -4.234 1.00 90.19 259 GLY A CA 1
ATOM 2039 C C . GLY A 1 259 ? 4.139 3.106 -5.029 1.00 90.19 259 GLY A C 1
ATOM 2040 O O . GLY A 1 259 ? 3.962 4.194 -4.481 1.00 90.19 259 GLY A O 1
ATOM 2041 N N . ASP A 1 260 ? 4.395 3.001 -6.330 1.00 86.94 260 ASP A N 1
ATOM 2042 C CA . ASP A 1 260 ? 4.328 4.163 -7.211 1.00 86.94 260 ASP A CA 1
ATOM 2043 C C . ASP A 1 260 ? 2.874 4.612 -7.405 1.00 86.94 260 ASP A C 1
ATOM 2045 O O . ASP A 1 260 ? 1.987 3.805 -7.688 1.00 86.94 260 ASP A O 1
ATOM 2049 N N . ILE A 1 261 ? 2.639 5.910 -7.214 1.00 91.69 261 ILE A N 1
ATOM 2050 C CA . ILE A 1 261 ? 1.334 6.558 -7.357 1.00 91.69 261 ILE A CA 1
ATOM 2051 C C . ILE A 1 261 ? 1.518 7.745 -8.293 1.00 91.69 261 ILE A C 1
ATOM 2053 O O . ILE A 1 261 ? 2.254 8.687 -7.971 1.00 91.69 261 ILE A O 1
ATOM 2057 N N . ALA A 1 262 ? 0.854 7.701 -9.444 1.00 92.88 262 ALA A N 1
ATOM 2058 C CA . ALA A 1 262 ? 0.817 8.822 -10.367 1.00 92.88 262 ALA A CA 1
ATOM 2059 C C . ALA A 1 262 ? 0.098 10.019 -9.725 1.00 92.88 262 ALA A C 1
ATOM 2061 O O . ALA A 1 262 ? -0.877 9.855 -8.996 1.00 92.88 262 ALA A O 1
ATOM 2062 N N . VAL A 1 263 ? 0.572 11.235 -9.991 1.00 92.38 263 VAL A N 1
ATOM 2063 C CA . VAL A 1 263 ? -0.124 12.455 -9.553 1.00 92.38 263 VAL A CA 1
ATOM 2064 C C . VAL A 1 263 ? -1.416 12.648 -10.349 1.00 92.38 263 VAL A C 1
ATOM 2066 O O . VAL A 1 263 ? -1.504 12.226 -11.500 1.00 92.38 263 VAL A O 1
ATOM 2069 N N . THR A 1 264 ? -2.403 13.305 -9.746 1.00 92.62 264 THR A N 1
ATOM 2070 C CA . THR A 1 264 ? -3.690 13.613 -10.387 1.00 92.62 264 THR A CA 1
ATOM 2071 C C . THR A 1 264 ? -4.238 14.954 -9.901 1.00 92.62 264 THR A C 1
ATOM 2073 O O . THR A 1 264 ? -3.834 15.461 -8.855 1.00 92.62 264 THR A O 1
ATOM 2076 N N . GLU A 1 265 ? -5.158 15.543 -10.657 1.00 91.56 265 GLU A N 1
ATOM 2077 C CA . GLU A 1 265 ? -5.961 16.691 -10.213 1.00 91.56 265 GLU A CA 1
ATOM 2078 C C . GLU A 1 265 ? -7.322 16.262 -9.649 1.00 91.56 265 GLU A C 1
ATOM 2080 O O . GLU A 1 265 ? -8.027 17.080 -9.057 1.00 91.56 265 GLU A O 1
ATOM 2085 N N . GLN A 1 266 ? -7.678 14.982 -9.793 1.00 92.50 266 GLN A N 1
ATOM 2086 C CA . GLN A 1 266 ? -8.906 14.427 -9.237 1.00 92.50 266 GLN A CA 1
ATOM 2087 C C . GLN A 1 266 ? -8.915 14.528 -7.699 1.00 92.50 266 GLN A C 1
ATOM 2089 O O . GLN A 1 266 ? -7.851 14.519 -7.063 1.00 92.50 266 GLN A O 1
ATOM 2094 N N . PRO A 1 267 ? -10.100 14.618 -7.067 1.00 94.50 267 PRO A N 1
ATOM 2095 C CA . PRO A 1 267 ? -10.221 14.501 -5.620 1.00 94.50 267 PRO A CA 1
ATOM 2096 C C . PRO A 1 267 ? -9.714 13.135 -5.146 1.00 94.50 267 PRO A C 1
ATOM 2098 O O . PRO A 1 267 ? -10.021 12.110 -5.751 1.00 94.50 267 PRO A O 1
ATOM 2101 N N . VAL A 1 268 ? -8.946 13.122 -4.056 1.00 94.88 268 VAL A N 1
ATOM 2102 C CA . VAL A 1 268 ? -8.374 11.897 -3.479 1.00 94.88 268 VAL A CA 1
ATOM 2103 C C . VAL A 1 268 ? -8.566 11.902 -1.971 1.00 94.88 268 VAL A C 1
ATOM 2105 O O . VAL A 1 268 ? -8.471 12.954 -1.339 1.00 94.88 268 VAL A O 1
ATOM 2108 N N . GLN A 1 269 ? -8.802 10.730 -1.388 1.00 94.88 269 GLN A N 1
ATOM 2109 C CA . GLN A 1 269 ? -8.887 10.540 0.055 1.00 94.88 269 GLN A CA 1
ATOM 2110 C C . GLN A 1 269 ? -8.224 9.218 0.461 1.00 94.88 269 GLN A C 1
ATOM 2112 O O . GLN A 1 269 ? -8.465 8.183 -0.144 1.00 94.88 269 GLN A O 1
ATOM 2117 N N . ALA A 1 270 ? -7.404 9.222 1.514 1.00 97.56 270 ALA A N 1
ATOM 2118 C CA . ALA A 1 270 ? -6.833 7.999 2.078 1.00 97.56 270 ALA A CA 1
ATOM 2119 C C . ALA A 1 270 ? -6.917 8.011 3.607 1.00 97.56 270 ALA A C 1
ATOM 2121 O O . ALA A 1 270 ? -6.798 9.062 4.247 1.00 97.56 270 ALA A O 1
ATOM 2122 N N . GLY A 1 271 ? -7.135 6.836 4.191 1.00 95.50 271 GLY A N 1
ATOM 2123 C CA . GLY A 1 271 ? -7.389 6.637 5.611 1.00 95.50 271 GLY A CA 1
ATOM 2124 C C . GLY A 1 271 ? -8.678 5.855 5.848 1.00 95.50 271 GLY A C 1
ATOM 2125 O O . GLY A 1 271 ? -8.993 4.916 5.122 1.00 95.50 271 GLY A O 1
ATOM 2126 N N . TYR A 1 272 ? -9.428 6.200 6.884 1.00 97.25 272 TYR A N 1
ATOM 2127 C CA . TYR A 1 272 ? -10.682 5.518 7.199 1.00 97.25 272 TYR A CA 1
ATOM 2128 C C . TYR A 1 272 ? -11.658 6.463 7.881 1.00 97.25 272 TYR A C 1
ATOM 2130 O O . TYR A 1 272 ? -11.253 7.438 8.518 1.00 97.25 272 TYR A O 1
ATOM 2138 N N . ASP A 1 273 ? -12.936 6.125 7.793 1.00 94.38 273 ASP A N 1
ATOM 2139 C CA . ASP A 1 273 ? -14.008 6.815 8.488 1.00 94.38 273 ASP A CA 1
ATOM 2140 C C . ASP A 1 273 ? -15.065 5.796 8.906 1.00 94.38 273 ASP A C 1
ATOM 2142 O O . ASP A 1 273 ? -15.314 4.808 8.212 1.00 94.38 273 ASP A O 1
ATOM 2146 N N . THR A 1 274 ? -15.638 6.003 10.082 1.00 94.44 274 THR A N 1
ATOM 2147 C CA . THR A 1 274 ? -16.676 5.124 10.619 1.00 94.44 274 THR A CA 1
ATOM 2148 C C . THR A 1 274 ? -18.037 5.797 10.544 1.00 94.44 274 THR A C 1
ATOM 2150 O O . THR A 1 274 ? -18.123 7.013 10.425 1.00 94.44 274 THR A O 1
ATOM 2153 N N . ILE A 1 275 ? -19.111 5.028 10.700 1.00 93.25 275 ILE A N 1
ATOM 2154 C CA . ILE A 1 275 ? -20.483 5.528 10.806 1.00 93.25 275 ILE A CA 1
ATOM 2155 C C . ILE A 1 275 ? -20.539 6.666 11.836 1.00 93.25 275 ILE A C 1
ATOM 2157 O O . ILE A 1 275 ? -20.095 6.489 12.980 1.00 93.25 275 ILE A O 1
ATOM 2161 N N . ASN A 1 276 ? -21.106 7.809 11.439 1.00 90.44 276 ASN A N 1
ATOM 2162 C CA . ASN A 1 276 ? -21.165 9.070 12.194 1.00 90.44 276 ASN A CA 1
ATOM 2163 C C . ASN A 1 276 ? -19.789 9.637 12.602 1.00 90.44 276 ASN A C 1
ATOM 2165 O O . ASN A 1 276 ? -19.688 10.401 13.564 1.00 90.44 276 ASN A O 1
ATOM 2169 N N . SER A 1 277 ? -18.721 9.219 11.924 1.00 89.88 277 SER A N 1
ATOM 2170 C CA . SER A 1 277 ? -17.326 9.589 12.169 1.00 89.88 277 SER A CA 1
ATOM 2171 C C . SER A 1 277 ? -16.885 9.481 13.629 1.00 89.88 277 SER A C 1
ATOM 2173 O O . SER A 1 277 ? -16.112 10.299 14.138 1.00 89.88 277 SER A O 1
ATOM 2175 N N . THR A 1 278 ? -17.357 8.442 14.330 1.00 85.56 278 THR A N 1
ATOM 2176 C CA . THR A 1 278 ? -16.961 8.195 15.732 1.00 85.56 278 THR A CA 1
ATOM 2177 C C . THR A 1 278 ? -15.446 7.998 15.877 1.00 85.56 278 THR A C 1
ATOM 2179 O O . THR A 1 278 ? -14.851 8.416 16.873 1.00 85.56 278 THR A O 1
ATOM 2182 N N . HIS A 1 279 ? -14.833 7.426 14.841 1.00 86.25 279 HIS A N 1
ATOM 2183 C CA . HIS A 1 279 ? -13.403 7.274 14.610 1.00 86.25 279 HIS A CA 1
ATOM 2184 C C . HIS A 1 279 ? -13.126 7.544 13.132 1.00 86.25 279 HIS A C 1
ATOM 2186 O O . HIS A 1 279 ? -13.821 7.009 12.271 1.00 86.25 279 HIS A O 1
ATOM 2192 N N . TYR A 1 280 ? -12.110 8.348 12.847 1.00 90.81 280 TYR A N 1
ATOM 2193 C CA . TYR A 1 280 ? -11.648 8.608 11.490 1.00 90.81 280 TYR A CA 1
ATOM 2194 C C . TYR A 1 280 ? -10.163 8.956 11.505 1.00 90.81 280 TYR A C 1
ATOM 2196 O O . TYR A 1 280 ? -9.612 9.370 12.532 1.00 90.81 280 TYR A O 1
ATOM 2204 N N . PHE A 1 281 ? -9.520 8.811 10.354 1.00 89.75 281 PHE A N 1
ATOM 2205 C CA . PHE A 1 281 ? -8.161 9.274 10.133 1.00 89.75 281 PHE A CA 1
ATOM 2206 C C . PHE A 1 281 ? -7.978 9.672 8.671 1.00 89.75 281 PHE A C 1
ATOM 2208 O O . PHE A 1 281 ? -8.393 8.940 7.777 1.00 89.75 281 PHE A O 1
ATOM 2215 N N . VAL A 1 282 ? -7.315 10.805 8.441 1.00 88.62 282 VAL A N 1
ATOM 2216 C CA . VAL A 1 282 ? -6.865 11.247 7.115 1.00 88.62 282 VAL A CA 1
ATOM 2217 C C . VAL A 1 282 ? -5.357 11.097 7.060 1.00 88.62 282 VAL A C 1
ATOM 2219 O O . VAL A 1 282 ? -4.658 11.651 7.912 1.00 88.62 282 VAL A O 1
ATOM 2222 N N . ILE A 1 283 ? -4.842 10.379 6.063 1.00 86.88 283 ILE A N 1
ATOM 2223 C CA . ILE A 1 283 ? -3.397 10.312 5.855 1.00 86.88 283 ILE A CA 1
ATOM 2224 C C . ILE A 1 283 ? -2.894 11.701 5.416 1.00 86.88 283 ILE A C 1
ATOM 2226 O O . ILE A 1 283 ? -3.367 12.252 4.423 1.00 86.88 283 ILE A O 1
ATOM 2230 N N . PRO A 1 284 ? -1.940 12.319 6.138 1.00 83.56 284 PRO A N 1
ATOM 2231 C CA . PRO A 1 284 ? -1.423 13.632 5.774 1.00 83.56 284 PRO A CA 1
ATOM 2232 C C . PRO A 1 284 ? -0.883 13.662 4.340 1.00 83.56 284 PRO A C 1
ATOM 2234 O O . PRO A 1 284 ? -0.064 12.829 3.955 1.00 83.56 284 PRO A O 1
ATOM 2237 N N . GLY A 1 285 ? -1.336 14.645 3.559 1.00 79.94 285 GLY A N 1
ATOM 2238 C CA . GLY A 1 285 ? -0.957 14.797 2.152 1.00 79.94 285 GLY A CA 1
ATOM 2239 C C . GLY A 1 285 ? -1.748 13.926 1.173 1.00 79.94 285 GLY A C 1
ATOM 2240 O O . GLY A 1 285 ? -1.482 14.003 -0.022 1.00 79.94 285 GLY A O 1
ATOM 2241 N N . SER A 1 286 ? -2.730 13.139 1.635 1.00 85.88 286 SER A N 1
ATOM 2242 C CA . SER A 1 286 ? -3.559 12.302 0.757 1.00 85.88 286 SER A CA 1
ATOM 2243 C C . SER A 1 286 ? -4.798 13.001 0.192 1.00 85.88 286 SER A C 1
ATOM 2245 O O . SER A 1 286 ? -5.495 12.410 -0.620 1.00 85.88 286 SER A O 1
ATOM 2247 N N . ASN A 1 287 ? -5.114 14.217 0.648 1.00 81.69 287 ASN A N 1
ATOM 2248 C CA . ASN A 1 287 ? -6.332 14.959 0.291 1.00 81.69 287 ASN A CA 1
ATOM 2249 C C . ASN A 1 287 ? -6.148 15.930 -0.889 1.00 81.69 287 ASN A C 1
ATOM 2251 O O . ASN A 1 287 ? -6.983 16.800 -1.132 1.00 81.69 287 ASN A O 1
ATOM 2255 N N . ARG A 1 288 ? -5.008 15.842 -1.581 1.00 82.44 288 ARG A N 1
ATOM 2256 C CA . ARG A 1 288 ? -4.670 16.650 -2.755 1.00 82.44 288 ARG A CA 1
ATOM 2257 C C . ARG A 1 288 ? -3.875 15.794 -3.729 1.00 82.44 288 ARG A C 1
ATOM 2259 O O . ARG A 1 288 ? -2.733 15.447 -3.428 1.00 82.44 288 ARG A O 1
ATOM 2266 N N . GLY A 1 289 ? -4.446 15.510 -4.898 1.00 80.88 289 GLY A N 1
ATOM 2267 C CA . GLY A 1 289 ? -3.854 14.616 -5.899 1.00 80.88 289 GLY A CA 1
ATOM 2268 C C . GLY A 1 289 ? -2.451 15.015 -6.390 1.00 80.88 289 GLY A C 1
ATOM 2269 O O . GLY A 1 289 ? -1.685 14.166 -6.837 1.00 80.88 289 GLY A O 1
ATOM 2270 N N . SER A 1 290 ? -2.043 16.277 -6.235 1.00 83.69 290 SER A N 1
ATOM 2271 C CA . SER A 1 290 ? -0.690 16.736 -6.577 1.00 83.69 290 SER A CA 1
ATOM 2272 C C . SER A 1 290 ? 0.399 16.296 -5.588 1.00 83.69 290 SER A C 1
ATOM 2274 O O . SER A 1 290 ? 1.580 16.328 -5.932 1.00 83.69 290 SER A O 1
ATOM 2276 N N . PHE A 1 291 ? 0.035 15.866 -4.373 1.00 83.75 291 PHE A N 1
ATOM 2277 C CA . PHE A 1 291 ? 0.984 15.461 -3.326 1.00 83.75 291 PHE A CA 1
ATOM 2278 C C . PHE A 1 291 ? 0.981 13.957 -3.027 1.00 83.75 291 PHE A C 1
ATOM 2280 O O . PHE A 1 291 ? 1.864 13.490 -2.304 1.00 83.75 291 PHE A O 1
ATOM 2287 N N . ILE A 1 292 ? 0.041 13.188 -3.585 1.00 89.44 292 ILE A N 1
ATOM 2288 C CA . ILE A 1 292 ? -0.142 11.760 -3.262 1.00 89.44 292 ILE A CA 1
ATOM 2289 C C . ILE A 1 292 ? 1.031 10.877 -3.693 1.00 89.44 292 ILE A C 1
ATOM 2291 O O . ILE A 1 292 ? 1.244 9.821 -3.106 1.00 89.44 292 ILE A O 1
ATOM 2295 N N . SER A 1 293 ? 1.856 11.322 -4.643 1.00 88.38 293 SER A N 1
ATOM 2296 C CA . SER A 1 293 ? 3.094 10.625 -5.006 1.00 88.38 293 SER A CA 1
ATOM 2297 C C . SER A 1 293 ? 4.074 10.525 -3.829 1.00 88.38 293 SER A C 1
ATOM 2299 O O . SER A 1 293 ? 4.901 9.616 -3.798 1.00 88.38 293 SER A O 1
ATOM 2301 N N . ASN A 1 294 ? 3.956 11.394 -2.814 1.00 86.06 294 ASN A N 1
ATOM 2302 C CA . ASN A 1 294 ? 4.736 11.307 -1.578 1.00 86.06 294 ASN A CA 1
ATOM 2303 C C . ASN A 1 294 ? 4.267 10.195 -0.634 1.00 86.06 294 ASN A C 1
ATOM 2305 O O . ASN A 1 294 ? 5.000 9.869 0.301 1.00 86.06 294 ASN A O 1
ATOM 2309 N N . LEU A 1 295 ? 3.089 9.593 -0.848 1.00 88.56 295 LEU A N 1
ATOM 2310 C CA . LEU A 1 295 ? 2.597 8.507 0.003 1.00 88.56 295 LEU A CA 1
ATOM 2311 C C . LEU A 1 295 ? 3.556 7.316 0.014 1.00 88.56 295 LEU A C 1
ATOM 2313 O O . LEU A 1 295 ? 3.755 6.738 1.073 1.00 88.56 295 LEU A O 1
ATOM 2317 N N . ARG A 1 296 ? 4.252 7.043 -1.100 1.00 88.38 296 ARG A N 1
ATOM 2318 C CA . ARG A 1 296 ? 5.326 6.034 -1.202 1.00 88.38 296 ARG A CA 1
ATOM 2319 C C . ARG A 1 296 ? 6.491 6.246 -0.223 1.00 88.38 296 ARG A C 1
ATOM 2321 O O . ARG A 1 296 ? 7.250 5.324 0.045 1.00 88.38 296 ARG A O 1
ATOM 2328 N N . ASN A 1 297 ? 6.658 7.473 0.274 1.00 82.06 297 ASN A N 1
ATOM 2329 C CA . ASN A 1 297 ? 7.731 7.875 1.185 1.00 82.06 297 ASN A CA 1
ATOM 2330 C C . ASN A 1 297 ? 7.208 8.223 2.587 1.00 82.06 297 ASN A C 1
ATOM 2332 O O . ASN A 1 297 ? 7.998 8.334 3.523 1.00 82.06 297 ASN A O 1
ATOM 2336 N N . SER A 1 298 ? 5.896 8.414 2.752 1.00 83.81 298 SER A N 1
ATOM 2337 C CA . SER A 1 298 ? 5.290 8.764 4.035 1.00 83.81 298 SER A CA 1
ATOM 2338 C C . SER A 1 298 ? 5.021 7.515 4.878 1.00 83.81 298 SER A C 1
ATOM 2340 O O . SER A 1 298 ? 4.874 6.409 4.357 1.00 83.81 298 SER A O 1
ATOM 2342 N N . SER A 1 299 ? 5.007 7.673 6.203 1.00 86.12 299 SER A N 1
ATOM 2343 C CA . SER A 1 299 ? 4.784 6.564 7.133 1.00 86.12 299 SER A CA 1
ATOM 2344 C C . SER A 1 299 ? 4.439 7.058 8.538 1.00 86.12 299 SER A C 1
ATOM 2346 O O . SER A 1 299 ? 4.922 8.108 8.963 1.00 86.12 299 SER A O 1
ATOM 2348 N N . ASN A 1 300 ? 3.684 6.259 9.298 1.00 84.38 300 ASN A N 1
ATOM 2349 C CA . ASN A 1 300 ? 3.548 6.397 10.755 1.00 84.38 300 ASN A CA 1
ATOM 2350 C C . ASN A 1 300 ? 4.306 5.315 11.555 1.00 84.38 300 ASN A C 1
ATOM 2352 O O . ASN A 1 300 ? 4.219 5.290 12.784 1.00 84.38 300 ASN A O 1
ATOM 2356 N N . VAL A 1 301 ? 5.043 4.431 10.875 1.00 82.62 301 VAL A N 1
ATOM 2357 C CA . VAL A 1 301 ? 5.757 3.283 11.464 1.00 82.62 301 VAL A CA 1
ATOM 2358 C C . VAL A 1 301 ? 7.230 3.188 11.048 1.00 82.62 301 VAL A C 1
ATOM 2360 O O . VAL A 1 301 ? 7.855 2.152 11.258 1.00 82.62 301 VAL A O 1
ATOM 2363 N N . ASP A 1 302 ? 7.794 4.268 10.499 1.00 79.19 302 ASP A N 1
ATOM 2364 C CA . ASP A 1 302 ? 9.201 4.351 10.057 1.00 79.19 302 ASP A CA 1
ATOM 2365 C C . ASP A 1 302 ? 9.546 3.331 8.948 1.00 79.19 302 ASP A C 1
ATOM 2367 O O . ASP A 1 302 ? 10.686 2.896 8.813 1.00 79.19 302 ASP A O 1
ATOM 2371 N N . VAL A 1 303 ? 8.545 2.947 8.144 1.00 82.00 303 VAL A N 1
ATOM 2372 C CA . VAL A 1 303 ? 8.707 2.142 6.924 1.00 82.00 303 VAL A CA 1
ATOM 2373 C C . VAL A 1 303 ? 8.136 2.952 5.760 1.00 82.00 303 VAL A C 1
ATOM 2375 O O . VAL A 1 303 ? 6.913 3.102 5.699 1.00 82.00 303 VAL A O 1
ATOM 2378 N N . PRO A 1 304 ? 8.977 3.504 4.862 1.00 82.62 304 PRO A N 1
ATOM 2379 C CA . PRO A 1 304 ? 8.521 4.319 3.737 1.00 82.62 304 PRO A CA 1
ATOM 2380 C C . PRO A 1 304 ? 7.387 3.642 2.968 1.00 82.62 304 PRO A C 1
ATOM 2382 O O . PRO A 1 304 ? 7.492 2.461 2.641 1.00 82.62 304 PRO A O 1
ATOM 2385 N N . GLY A 1 305 ? 6.292 4.369 2.743 1.00 89.00 305 GLY A N 1
ATOM 2386 C CA . GLY A 1 305 ? 5.124 3.868 2.022 1.00 89.00 305 GLY A CA 1
ATOM 2387 C C . GLY A 1 305 ? 4.119 3.117 2.885 1.00 89.00 305 GLY A C 1
ATOM 2388 O O . GLY A 1 305 ? 3.074 2.720 2.378 1.00 89.00 305 GLY A O 1
ATOM 2389 N N . ARG A 1 306 ? 4.410 2.869 4.168 1.00 94.44 306 ARG A N 1
ATOM 2390 C CA . ARG A 1 306 ? 3.565 2.042 5.033 1.00 94.44 306 ARG A CA 1
ATOM 2391 C C . ARG A 1 306 ? 2.917 2.850 6.137 1.00 94.44 306 ARG A C 1
ATOM 2393 O O . ARG A 1 306 ? 3.593 3.495 6.941 1.00 94.44 306 ARG A O 1
ATOM 2400 N N . TRP A 1 307 ? 1.608 2.685 6.242 1.00 95.12 307 TRP A N 1
ATOM 2401 C CA . TRP A 1 307 ? 0.788 3.162 7.341 1.00 95.12 307 TRP A CA 1
ATOM 2402 C C . TRP A 1 307 ? 0.170 1.980 8.077 1.00 95.12 307 TRP A C 1
ATOM 2404 O O . TRP A 1 307 ? -0.327 1.056 7.442 1.00 95.12 307 TRP A O 1
ATOM 2414 N N . ALA A 1 308 ? 0.206 1.993 9.407 1.00 94.12 308 ALA A N 1
ATOM 2415 C CA . ALA A 1 308 ? -0.363 0.939 10.240 1.00 94.12 308 ALA A CA 1
ATOM 2416 C C . ALA A 1 308 ? -1.307 1.514 11.296 1.00 94.12 308 ALA A C 1
ATOM 2418 O O . ALA A 1 308 ? -0.953 2.447 12.021 1.00 94.12 308 ALA A O 1
ATOM 2419 N N . PHE A 1 309 ? -2.484 0.917 11.434 1.00 92.38 309 PHE A N 1
ATOM 2420 C CA . PHE A 1 309 ? -3.511 1.345 12.375 1.00 92.38 309 PHE A CA 1
ATOM 2421 C C . PHE A 1 309 ? -4.003 0.158 13.186 1.00 92.38 309 PHE A C 1
ATOM 2423 O O . PHE A 1 309 ? -4.253 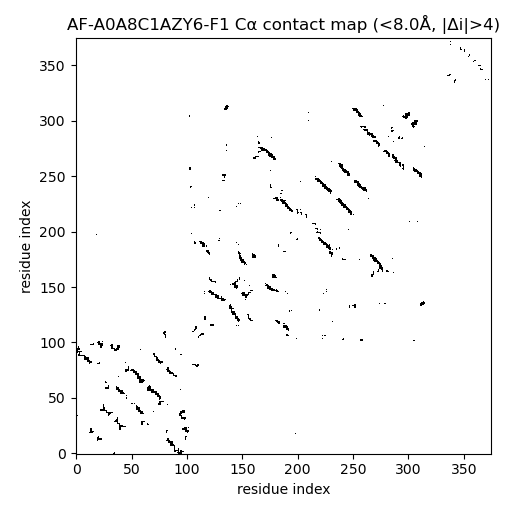-0.911 12.638 1.00 92.38 309 PHE A O 1
ATOM 2430 N N . ARG A 1 310 ? -4.169 0.358 14.492 1.00 93.00 310 ARG A N 1
ATOM 2431 C CA . ARG A 1 310 ? -4.890 -0.570 15.362 1.00 93.00 310 ARG A CA 1
ATOM 2432 C C . ARG A 1 310 ? -6.355 -0.141 15.412 1.00 93.00 310 ARG A C 1
ATOM 2434 O O . ARG A 1 310 ? -6.620 1.017 15.721 1.00 93.00 310 ARG A O 1
ATOM 2441 N N . VAL A 1 311 ? -7.273 -1.057 15.115 1.00 92.50 311 VAL A N 1
ATOM 2442 C CA . VAL A 1 311 ? -8.701 -0.759 14.895 1.00 92.50 311 VAL A CA 1
ATOM 2443 C C . VAL A 1 311 ? -9.652 -1.640 15.711 1.00 92.50 311 VAL A C 1
ATOM 2445 O O . VAL A 1 311 ? -10.859 -1.568 15.528 1.00 92.50 311 VAL A O 1
ATOM 2448 N N . ASP A 1 312 ? -9.148 -2.434 16.660 1.00 86.88 312 ASP A N 1
ATOM 2449 C CA . ASP A 1 312 ? -9.979 -3.258 17.556 1.00 86.88 312 ASP A CA 1
ATOM 2450 C C . ASP A 1 312 ? -10.653 -2.488 18.709 1.00 86.88 312 ASP A C 1
ATOM 2452 O O . ASP A 1 312 ? -11.468 -3.047 19.444 1.00 86.88 312 ASP A O 1
ATOM 2456 N N . SER A 1 313 ? -10.339 -1.205 18.906 1.00 75.25 313 SER A N 1
ATOM 2457 C CA . SER A 1 313 ? -10.932 -0.423 19.994 1.00 75.25 313 SER A CA 1
ATOM 2458 C C . SER A 1 313 ? -12.389 -0.077 19.693 1.00 75.25 313 SER A C 1
ATOM 2460 O O . SER A 1 313 ? -12.654 0.692 18.776 1.00 75.25 313 SER A O 1
ATOM 2462 N N . GLY A 1 314 ? -13.333 -0.592 20.483 1.00 60.59 314 GLY A N 1
ATOM 2463 C CA . GLY A 1 314 ? -14.740 -0.194 20.376 1.00 60.59 314 GLY A CA 1
ATOM 2464 C C . GLY A 1 314 ? -14.995 1.287 20.673 1.00 60.59 314 GLY A C 1
ATOM 2465 O O . GLY A 1 314 ? -14.084 1.974 21.146 1.00 60.59 314 GLY A O 1
ATOM 2466 N N . PRO A 1 315 ? -16.233 1.779 20.461 1.00 53.00 315 PRO A N 1
ATOM 2467 C CA . PRO A 1 315 ? -16.652 3.104 20.894 1.00 53.00 315 PRO A CA 1
ATOM 2468 C C . PRO A 1 315 ? -16.635 3.142 22.422 1.00 53.00 315 PRO A C 1
ATOM 2470 O O . PRO A 1 315 ? -17.636 2.926 23.099 1.00 53.00 315 PRO A O 1
ATOM 2473 N N . ARG A 1 316 ? -15.453 3.359 23.001 1.00 48.72 316 ARG A N 1
ATOM 2474 C CA . ARG A 1 316 ? -15.336 3.684 24.414 1.00 48.72 316 ARG A CA 1
ATOM 2475 C C . ARG A 1 316 ? -15.997 5.037 24.581 1.00 48.72 316 ARG A C 1
ATOM 2477 O O . ARG A 1 316 ? -15.606 5.988 23.905 1.00 48.72 316 ARG A O 1
ATOM 2484 N N . ASN A 1 317 ? -16.981 5.092 25.480 1.00 40.03 317 ASN A N 1
ATOM 2485 C CA . ASN A 1 317 ? -17.532 6.327 26.021 1.00 40.03 317 ASN A CA 1
ATOM 2486 C C . ASN A 1 317 ? -16.422 7.370 26.105 1.00 40.03 317 ASN A C 1
ATOM 2488 O O . ASN A 1 317 ? -15.403 7.161 26.764 1.00 40.03 317 ASN A O 1
ATOM 2492 N N . SER A 1 318 ? -16.625 8.437 25.347 1.00 42.38 318 SER A N 1
ATOM 2493 C CA . SER A 1 318 ? -15.737 9.560 25.103 1.00 42.38 318 SER A CA 1
ATOM 2494 C C . SER A 1 318 ? -15.410 10.313 26.390 1.00 42.38 318 SER A C 1
ATOM 2496 O O . SER A 1 318 ? -15.872 11.428 26.614 1.00 42.38 318 SER A O 1
ATOM 2498 N N . ILE A 1 319 ? -14.603 9.703 27.247 1.00 43.78 319 ILE A N 1
ATOM 2499 C CA . ILE A 1 319 ? -14.022 10.321 28.428 1.00 43.78 319 ILE A CA 1
ATOM 2500 C C . ILE A 1 319 ? -12.518 10.098 28.284 1.00 43.78 319 ILE A C 1
ATOM 2502 O O . ILE A 1 319 ? -12.011 9.007 28.524 1.00 43.78 319 ILE A O 1
ATOM 2506 N N . LEU A 1 320 ? -11.845 11.167 27.838 1.00 42.81 320 LEU A N 1
ATOM 2507 C CA . LEU A 1 320 ? -10.404 11.316 27.578 1.00 42.81 320 LEU A CA 1
ATOM 2508 C C . LEU A 1 320 ? -9.927 10.897 26.172 1.00 42.81 320 LEU A C 1
ATOM 2510 O O . LEU A 1 320 ? -9.131 9.974 26.003 1.00 42.81 320 LEU A O 1
ATOM 2514 N N . LYS A 1 321 ? -10.318 11.676 25.150 1.00 46.69 321 LYS A N 1
ATOM 2515 C CA . LYS A 1 321 ? -9.536 11.793 23.905 1.00 46.69 321 LYS A CA 1
ATOM 2516 C C . LYS A 1 321 ? -8.222 12.536 24.192 1.00 46.69 321 LYS A C 1
ATOM 2518 O O . LYS A 1 321 ? -8.075 13.708 23.853 1.00 46.69 321 LYS A O 1
ATOM 2523 N N . ASN A 1 322 ? -7.249 11.856 24.789 1.00 50.72 322 ASN A N 1
ATOM 2524 C CA . ASN A 1 322 ? -5.865 12.303 24.680 1.00 50.72 322 ASN A CA 1
ATOM 2525 C C . ASN A 1 322 ? -5.406 11.967 23.257 1.00 50.72 322 ASN A C 1
ATOM 2527 O O . ASN A 1 322 ? -4.991 10.843 22.984 1.00 50.72 322 ASN A O 1
ATOM 2531 N N . HIS A 1 323 ? -5.539 12.919 22.330 1.00 56.78 323 HIS A N 1
ATOM 2532 C CA . HIS A 1 323 ? -4.948 12.800 20.999 1.00 56.78 323 HIS A CA 1
ATOM 2533 C C . HIS A 1 323 ? -3.427 12.818 21.161 1.00 56.78 323 HIS A C 1
ATOM 2535 O O . HIS A 1 323 ? -2.820 13.872 21.342 1.00 56.78 323 HIS A O 1
ATOM 2541 N N . VAL A 1 324 ? -2.812 11.637 21.157 1.00 59.12 324 VAL A N 1
ATOM 2542 C CA . VAL A 1 324 ? -1.356 11.509 21.206 1.00 59.12 324 VAL A CA 1
ATOM 2543 C C . VAL A 1 324 ? -0.831 11.573 19.778 1.00 59.12 324 VAL A C 1
ATOM 2545 O O . VAL A 1 324 ? -1.014 10.639 19.002 1.00 59.12 324 VAL A O 1
ATOM 2548 N N . VAL A 1 325 ? -0.166 12.675 19.436 1.00 65.50 325 VAL A N 1
ATOM 2549 C CA . VAL A 1 325 ? 0.552 12.834 18.166 1.00 65.50 325 VAL A CA 1
ATOM 2550 C C . VAL A 1 325 ? 2.026 12.512 18.402 1.00 65.50 325 VAL A C 1
ATOM 2552 O O . VAL A 1 325 ? 2.680 13.142 19.231 1.00 65.50 325 VAL A O 1
ATOM 2555 N N . GLY A 1 326 ? 2.550 11.512 17.693 1.00 68.25 326 GLY A N 1
ATOM 2556 C CA . GLY A 1 326 ? 3.972 11.173 17.708 1.00 68.25 326 GLY A CA 1
ATOM 2557 C C . GLY A 1 326 ? 4.709 11.864 16.565 1.00 68.25 326 GLY A C 1
ATOM 2558 O O . GLY A 1 326 ? 4.243 11.840 15.432 1.00 68.25 326 GLY A O 1
ATOM 2559 N N . PHE A 1 327 ? 5.868 12.451 16.845 1.00 67.94 327 PHE A N 1
ATOM 2560 C CA . PHE A 1 327 ? 6.738 13.040 15.829 1.00 67.94 327 PHE A CA 1
ATOM 2561 C C . PHE A 1 327 ? 8.206 12.771 16.182 1.00 67.94 327 PHE A C 1
ATOM 2563 O O . PHE A 1 327 ? 8.574 12.704 17.357 1.00 67.94 327 PHE A O 1
ATOM 2570 N N . ARG A 1 328 ? 9.046 12.566 15.162 1.00 79.38 328 ARG A N 1
ATOM 2571 C CA . ARG A 1 328 ? 10.493 12.357 15.311 1.00 79.38 328 ARG A CA 1
ATOM 2572 C C . ARG A 1 328 ? 11.201 13.669 15.012 1.00 79.38 328 ARG A C 1
ATOM 2574 O O . ARG A 1 328 ? 10.974 14.260 13.963 1.00 79.38 328 ARG A O 1
ATOM 2581 N N . VAL A 1 329 ? 12.078 14.104 15.912 1.00 79.12 329 VAL A N 1
ATOM 2582 C CA . VAL A 1 329 ? 12.881 15.317 15.718 1.00 79.12 329 VAL A CA 1
ATOM 2583 C C . VAL A 1 329 ? 14.353 14.952 15.782 1.00 79.12 329 VAL A C 1
ATOM 2585 O O . VAL A 1 329 ? 14.781 14.231 16.683 1.00 79.12 329 VAL A O 1
ATOM 2588 N N . ARG A 1 330 ? 15.130 15.448 14.818 1.00 84.00 330 ARG A N 1
ATOM 2589 C CA . ARG A 1 330 ? 16.592 15.417 14.864 1.00 84.00 330 ARG A CA 1
ATOM 2590 C C . ARG A 1 330 ? 17.073 16.790 15.310 1.00 84.00 330 ARG A C 1
ATOM 2592 O O . ARG A 1 330 ? 16.726 17.791 14.695 1.00 84.00 330 ARG A O 1
ATOM 2599 N N . LEU A 1 331 ? 17.840 16.823 16.390 1.00 81.31 331 LEU A N 1
ATOM 2600 C CA . LEU A 1 331 ? 18.280 18.047 17.051 1.00 81.31 331 LEU A CA 1
ATOM 2601 C C . LEU A 1 331 ? 19.789 17.977 17.272 1.00 81.31 331 LEU A C 1
ATOM 2603 O O . LEU A 1 331 ? 20.316 16.907 17.581 1.00 81.31 331 LEU A O 1
ATOM 2607 N N . SER A 1 332 ? 20.459 19.119 17.162 1.00 85.62 332 SER A N 1
ATOM 2608 C CA . SER A 1 332 ? 21.833 19.296 17.635 1.00 85.62 332 SER A CA 1
ATOM 2609 C C . SER A 1 332 ? 21.783 19.994 18.990 1.00 85.62 332 SER A C 1
ATOM 2611 O O . SER A 1 332 ? 21.122 21.020 19.124 1.00 85.62 332 SER A O 1
ATOM 2613 N N . SER A 1 333 ? 22.456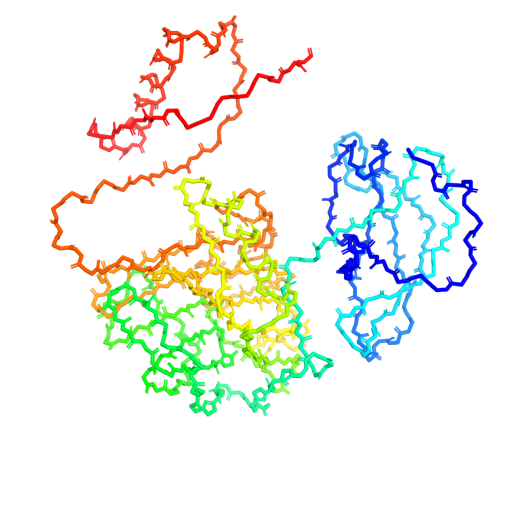 19.437 19.997 1.00 82.06 333 SER A N 1
ATOM 2614 C CA . SER A 1 333 ? 22.452 19.955 21.370 1.00 82.06 333 SER A CA 1
ATOM 2615 C C . SER A 1 333 ? 23.869 19.983 21.933 1.00 82.06 333 SER A C 1
ATOM 2617 O O . SER A 1 333 ? 24.620 19.027 21.753 1.00 82.06 333 SER A O 1
ATOM 2619 N N . PHE A 1 334 ? 24.211 21.056 22.650 1.00 87.12 334 PHE A N 1
ATOM 2620 C CA . PHE A 1 334 ? 25.454 21.153 23.426 1.00 87.12 334 PHE A CA 1
ATOM 2621 C C . PHE A 1 334 ? 25.382 20.360 24.742 1.00 87.12 334 PHE A C 1
ATOM 2623 O O . PHE A 1 334 ? 26.406 19.929 25.265 1.00 87.12 334 PHE A O 1
ATOM 2630 N N . SER A 1 335 ? 24.173 20.148 25.269 1.00 86.88 335 SER A N 1
ATOM 2631 C CA . SER A 1 335 ? 23.919 19.379 26.491 1.00 86.88 335 SER A CA 1
ATOM 2632 C C . SER A 1 335 ? 23.612 17.917 26.168 1.00 86.88 335 SER A C 1
ATOM 2634 O O . SER A 1 335 ? 22.975 17.620 25.151 1.00 86.88 335 SER A O 1
ATOM 2636 N N . ASP A 1 336 ? 24.016 16.994 27.046 1.00 87.88 336 ASP A N 1
ATOM 2637 C CA . ASP A 1 336 ? 23.730 15.569 26.869 1.00 87.88 336 ASP A CA 1
ATOM 2638 C C . ASP A 1 336 ? 22.260 15.262 27.180 1.00 87.88 336 ASP A C 1
ATOM 2640 O O . ASP A 1 336 ? 21.851 15.199 28.342 1.00 87.88 336 ASP A O 1
ATOM 2644 N N . LEU A 1 337 ? 21.452 15.084 26.135 1.00 88.81 337 LEU A N 1
ATOM 2645 C CA . LEU A 1 337 ? 20.007 14.866 26.258 1.00 88.81 337 LEU A CA 1
ATOM 2646 C C . LEU A 1 337 ? 19.647 13.494 26.847 1.00 88.81 337 LEU A C 1
ATOM 2648 O O . LEU A 1 337 ? 18.484 13.265 27.164 1.00 88.81 337 LEU A O 1
ATOM 2652 N N . THR A 1 338 ? 20.610 12.580 27.027 1.00 87.44 338 THR A N 1
ATOM 2653 C CA . THR A 1 338 ? 20.369 11.326 27.765 1.00 87.44 338 THR A CA 1
ATOM 2654 C C . THR A 1 338 ? 20.185 11.566 29.263 1.00 87.44 338 THR A C 1
ATOM 2656 O O . THR A 1 338 ? 19.667 10.699 29.965 1.00 87.44 338 THR A O 1
ATOM 2659 N N . GLN A 1 339 ? 20.596 12.732 29.769 1.00 88.50 339 GLN A N 1
ATOM 2660 C CA . GLN A 1 339 ? 20.365 13.128 31.151 1.00 88.50 339 GLN A CA 1
ATOM 2661 C C . GLN A 1 339 ? 18.935 13.650 31.318 1.00 88.50 339 GLN A C 1
ATOM 2663 O O . GLN A 1 339 ? 18.503 14.558 30.605 1.00 88.50 339 GLN A O 1
ATOM 2668 N N . ARG A 1 340 ? 18.219 13.110 32.312 1.00 84.50 340 ARG A N 1
ATOM 2669 C CA . ARG A 1 340 ? 16.795 13.389 32.563 1.00 84.50 340 ARG A CA 1
ATOM 2670 C C . ARG A 1 340 ? 16.463 14.887 32.655 1.00 84.50 340 ARG A C 1
ATOM 2672 O O . ARG A 1 340 ? 15.495 15.325 32.046 1.00 84.50 340 ARG A O 1
ATOM 2679 N N . GLY A 1 341 ? 17.281 15.674 33.355 1.00 87.12 341 GLY A N 1
ATOM 2680 C CA . GLY A 1 341 ? 17.043 17.117 33.492 1.00 87.12 341 GLY A CA 1
ATOM 2681 C C . GLY A 1 341 ? 17.116 17.868 32.158 1.00 87.12 341 GLY A C 1
ATOM 2682 O O . GLY A 1 341 ? 16.268 18.707 31.868 1.00 87.12 341 GLY A O 1
ATOM 2683 N N . ASN A 1 342 ? 18.075 17.509 31.300 1.00 89.06 342 ASN A N 1
ATOM 2684 C CA . ASN A 1 342 ? 18.264 18.166 30.006 1.00 89.06 342 ASN A CA 1
ATOM 2685 C C . ASN A 1 342 ? 17.108 17.859 29.042 1.00 89.06 342 ASN A C 1
ATOM 2687 O O . ASN A 1 342 ? 16.654 18.747 28.321 1.00 89.06 342 ASN A O 1
ATOM 2691 N N . ILE A 1 343 ? 16.603 16.618 29.037 1.00 89.62 343 ILE A N 1
ATOM 2692 C CA . ILE A 1 343 ? 15.454 16.256 28.197 1.00 89.62 343 ILE A CA 1
ATOM 2693 C C . ILE A 1 343 ? 14.151 16.886 28.695 1.00 89.62 343 ILE A C 1
ATOM 2695 O O . ILE A 1 343 ? 13.355 17.338 27.877 1.00 89.62 343 ILE A O 1
ATOM 2699 N N . GLU A 1 344 ? 13.933 16.972 30.009 1.00 88.44 344 GLU A N 1
ATOM 2700 C CA . GLU A 1 344 ? 12.752 17.639 30.572 1.00 88.44 344 GLU A CA 1
ATOM 2701 C C . GLU A 1 344 ? 12.732 19.131 30.198 1.00 88.44 344 GLU A C 1
ATOM 2703 O O . GLU A 1 344 ? 11.700 19.636 29.748 1.00 88.44 344 GLU A O 1
ATOM 2708 N N . MET A 1 345 ? 13.883 19.813 30.270 1.00 88.31 345 MET A N 1
ATOM 2709 C CA . MET A 1 345 ? 14.019 21.199 29.804 1.00 88.31 345 MET A CA 1
ATOM 2710 C C . MET A 1 345 ? 13.712 21.350 28.310 1.00 88.31 345 MET A C 1
ATOM 2712 O O . MET A 1 345 ? 12.968 22.252 27.923 1.00 88.31 345 MET A O 1
ATOM 2716 N N . LEU A 1 346 ? 14.247 20.460 27.471 1.00 90.38 346 LEU A N 1
ATOM 2717 C CA . LEU A 1 346 ? 14.004 20.485 26.029 1.00 90.38 346 LEU A CA 1
ATOM 2718 C C . LEU A 1 346 ? 12.521 20.270 25.696 1.00 90.38 346 LEU A C 1
ATOM 2720 O O . LEU A 1 346 ? 11.954 21.027 24.910 1.00 90.38 346 LEU A O 1
ATOM 2724 N N . LEU A 1 347 ? 11.875 19.266 26.300 1.00 89.94 347 LEU A N 1
ATOM 2725 C CA . LEU A 1 347 ? 10.448 19.006 26.091 1.00 89.94 347 LEU A CA 1
ATOM 2726 C C . LEU A 1 347 ? 9.600 20.213 26.508 1.00 89.94 347 LEU A C 1
ATOM 2728 O O . LEU A 1 347 ? 8.645 20.559 25.815 1.00 89.94 347 LEU A O 1
ATOM 2732 N N . GLN A 1 348 ? 9.970 20.896 27.594 1.00 88.88 348 GLN A N 1
ATOM 2733 C CA . GLN A 1 348 ? 9.281 22.107 28.031 1.00 88.88 348 GLN A CA 1
ATOM 2734 C C . GLN A 1 348 ? 9.432 23.257 27.020 1.00 88.88 348 GLN A C 1
ATOM 2736 O O . GLN A 1 348 ? 8.444 23.918 26.699 1.00 88.88 348 GLN A O 1
ATOM 2741 N N . GLN A 1 349 ? 10.634 23.474 26.476 1.00 87.88 349 GLN A N 1
ATOM 2742 C CA . GLN A 1 349 ? 10.874 24.487 25.439 1.00 87.88 349 GLN A CA 1
ATOM 2743 C C . GLN A 1 349 ? 10.113 24.176 24.146 1.00 87.88 349 GLN A C 1
ATOM 2745 O O . GLN A 1 349 ? 9.451 25.047 23.584 1.00 87.88 349 GLN A O 1
ATOM 2750 N N . MET A 1 350 ? 10.141 22.917 23.699 1.00 88.00 350 MET A N 1
ATOM 2751 C CA . MET A 1 350 ? 9.388 22.477 22.523 1.00 88.00 350 MET A CA 1
ATOM 2752 C C . MET A 1 350 ? 7.885 22.677 22.714 1.00 88.00 350 MET A C 1
ATOM 2754 O O . MET A 1 350 ? 7.208 23.140 21.800 1.00 88.00 350 MET A O 1
ATOM 2758 N N . LYS A 1 351 ? 7.357 22.380 23.909 1.00 88.06 351 LYS A N 1
ATOM 2759 C CA . LYS A 1 351 ? 5.953 22.644 24.235 1.00 88.06 351 LYS A CA 1
ATOM 2760 C C . LYS A 1 351 ? 5.631 24.133 24.102 1.00 88.06 351 LYS A C 1
ATOM 2762 O O . LYS A 1 351 ? 4.625 24.464 23.483 1.00 88.06 351 LYS A O 1
ATOM 2767 N N . GLN A 1 352 ? 6.460 25.018 24.658 1.00 82.88 352 GLN A N 1
ATOM 2768 C CA . GLN A 1 352 ? 6.238 26.468 24.591 1.00 82.88 352 GLN A CA 1
ATOM 2769 C C . GLN A 1 352 ? 6.183 26.981 23.147 1.00 82.88 352 GLN A C 1
ATOM 2771 O O . GLN A 1 352 ? 5.267 27.729 22.806 1.00 82.88 352 GLN A O 1
ATOM 2776 N N . GLU A 1 353 ? 7.101 26.538 22.286 1.00 86.62 353 GLU A N 1
ATOM 2777 C CA . GLU A 1 353 ? 7.076 26.911 20.867 1.00 86.62 353 GLU A CA 1
ATOM 2778 C C . GLU A 1 353 ? 5.844 26.347 20.152 1.00 86.62 353 GLU A C 1
ATOM 2780 O O . GLU A 1 353 ? 5.148 27.081 19.457 1.00 86.62 353 GLU A O 1
ATOM 2785 N N . LEU A 1 354 ? 5.490 25.078 20.363 1.00 80.31 354 LEU A N 1
ATOM 2786 C CA . LEU A 1 354 ? 4.296 24.513 19.728 1.00 80.31 354 LEU A CA 1
ATOM 2787 C C . LEU A 1 354 ? 3.001 25.216 20.174 1.00 80.31 354 LEU A C 1
ATOM 2789 O O . LEU A 1 354 ? 2.098 25.406 19.361 1.00 80.31 354 LEU A O 1
ATOM 2793 N N . VAL A 1 355 ? 2.913 25.638 21.440 1.00 76.06 355 VAL A N 1
ATOM 2794 C CA . VAL A 1 355 ? 1.783 26.435 21.949 1.00 76.06 355 VAL A CA 1
ATOM 2795 C C . VAL A 1 355 ? 1.728 27.806 21.271 1.00 76.06 355 VAL A C 1
ATOM 2797 O O . VAL A 1 355 ? 0.655 28.242 20.858 1.00 76.06 355 VAL A O 1
ATOM 2800 N N . LYS A 1 356 ? 2.878 28.462 21.072 1.00 73.62 356 LYS A N 1
ATOM 2801 C CA . LYS A 1 356 ? 2.976 29.727 20.324 1.00 73.62 356 LYS A CA 1
ATOM 2802 C C . LYS A 1 356 ? 2.481 29.598 18.878 1.00 73.62 356 LYS A C 1
ATOM 2804 O O . LYS A 1 356 ? 1.919 30.553 18.351 1.00 73.62 356 LYS A O 1
ATOM 2809 N N . TYR A 1 357 ? 2.638 28.425 18.263 1.00 75.25 357 TYR A N 1
ATOM 2810 C CA . TYR A 1 357 ? 2.141 28.121 16.914 1.00 75.25 357 TYR A CA 1
ATOM 2811 C C . TYR A 1 357 ? 0.740 27.481 16.883 1.00 75.25 357 TYR A C 1
ATOM 2813 O O . TYR A 1 357 ? 0.333 26.950 15.852 1.00 75.25 357 TYR A O 1
ATOM 2821 N N . GLY A 1 358 ? -0.025 27.564 17.978 1.00 57.34 358 GLY A N 1
ATOM 2822 C CA . GLY A 1 358 ? -1.460 27.264 17.980 1.00 57.34 358 GLY A CA 1
ATOM 2823 C C . GLY A 1 358 ? -1.874 25.964 18.671 1.00 57.34 358 GLY A C 1
ATOM 2824 O O . GLY A 1 358 ? -3.061 25.637 18.652 1.00 57.34 358 GLY A O 1
ATOM 2825 N N . LEU A 1 359 ? -0.954 25.226 19.310 1.00 72.06 359 LEU A N 1
ATOM 2826 C CA . LEU A 1 359 ? -1.358 24.106 20.168 1.00 72.06 359 LEU A CA 1
ATOM 2827 C C . LEU A 1 359 ? -1.957 24.584 21.508 1.00 72.06 359 LEU A C 1
ATOM 2829 O O . LEU A 1 359 ? -1.484 25.562 22.089 1.00 72.06 359 LEU A O 1
ATOM 2833 N N . PRO A 1 360 ? -2.950 23.866 22.069 1.00 66.50 360 PRO A N 1
ATOM 2834 C CA . PRO A 1 360 ? -3.462 24.151 23.406 1.00 66.50 360 PRO A CA 1
ATOM 2835 C C . PRO A 1 360 ? -2.388 23.990 24.490 1.00 66.50 360 PRO A C 1
ATOM 2837 O O . PRO A 1 360 ? -1.590 23.053 24.463 1.00 66.50 360 PRO A O 1
ATOM 2840 N N . ASN A 1 361 ? -2.426 24.828 25.529 1.00 76.81 361 ASN A N 1
ATOM 2841 C CA . ASN A 1 361 ? -1.489 24.727 26.659 1.00 76.81 361 ASN A CA 1
ATOM 2842 C C . ASN A 1 361 ? -1.635 23.411 27.465 1.00 76.81 361 ASN A C 1
ATOM 2844 O O . ASN A 1 361 ? -0.733 23.015 28.208 1.00 76.81 361 ASN A O 1
ATOM 2848 N N . SER A 1 362 ? -2.756 22.704 27.295 1.00 78.12 362 SER A N 1
ATOM 2849 C CA . SER A 1 362 ? -3.009 21.374 27.863 1.00 78.12 362 SER A CA 1
ATOM 2850 C C . SER A 1 362 ? -2.232 20.243 27.178 1.00 78.12 362 SER A C 1
ATOM 2852 O O . SER A 1 362 ? -2.258 19.120 27.670 1.00 78.12 362 SER A O 1
ATOM 2854 N N . VAL A 1 363 ? -1.523 20.507 26.073 1.00 78.19 363 VAL A N 1
ATOM 2855 C CA . VAL A 1 363 ? -0.703 19.493 25.395 1.00 78.19 363 VAL A CA 1
ATOM 2856 C C . VAL A 1 363 ? 0.434 19.013 26.303 1.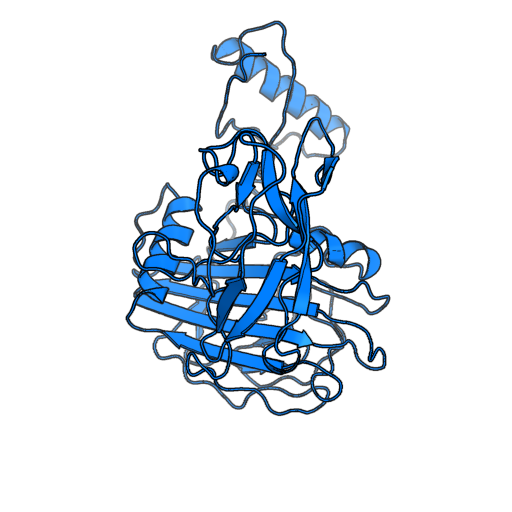00 78.19 363 VAL A C 1
ATOM 2858 O O . VAL A 1 363 ? 1.158 19.807 26.913 1.00 78.19 363 VAL A O 1
ATOM 2861 N N . GLU A 1 364 ? 0.609 17.693 26.368 1.00 83.69 364 GLU A N 1
ATOM 2862 C CA . GLU A 1 364 ? 1.733 17.028 27.027 1.00 83.69 364 GLU A CA 1
ATOM 2863 C C . GLU A 1 364 ? 2.691 16.462 25.976 1.00 83.69 364 GLU A C 1
ATOM 2865 O O . GLU A 1 364 ? 2.286 15.680 25.116 1.00 83.69 364 GLU A O 1
ATOM 2870 N N . LEU A 1 365 ? 3.976 16.813 26.069 1.00 86.31 365 LEU A N 1
ATOM 2871 C CA . LEU A 1 365 ? 5.027 16.165 25.289 1.00 86.31 365 LEU A CA 1
ATOM 2872 C C . LEU A 1 365 ? 5.698 15.087 26.137 1.00 86.31 365 LEU A C 1
ATOM 2874 O O . LEU A 1 365 ? 6.128 15.347 27.260 1.00 86.31 365 LEU A O 1
ATOM 2878 N N . LYS A 1 366 ? 5.805 13.876 25.589 1.00 84.44 366 LYS A N 1
ATOM 2879 C CA . LYS A 1 366 ? 6.484 12.745 26.232 1.00 84.44 366 LYS A CA 1
ATOM 2880 C C . LYS A 1 366 ? 7.534 12.187 25.287 1.00 84.44 366 LYS A C 1
ATOM 2882 O O . LYS A 1 366 ? 7.236 11.865 24.138 1.00 84.44 366 LYS A O 1
ATOM 2887 N N . LEU A 1 367 ? 8.764 12.050 25.778 1.00 86.06 367 LEU A N 1
ATOM 2888 C CA . LEU A 1 367 ? 9.817 11.371 25.034 1.00 86.06 367 LEU A CA 1
ATOM 2889 C C . LEU A 1 367 ? 9.486 9.876 24.951 1.00 86.06 367 LEU A C 1
ATOM 2891 O O . LEU A 1 367 ? 9.381 9.207 25.976 1.00 86.06 367 LEU A O 1
ATOM 2895 N N . ARG A 1 368 ? 9.364 9.347 23.729 1.00 82.00 368 ARG A N 1
ATOM 2896 C CA . ARG A 1 368 ? 9.181 7.904 23.498 1.00 82.00 368 ARG A CA 1
ATOM 2897 C C . ARG A 1 368 ? 10.507 7.161 23.334 1.00 82.00 368 ARG A C 1
ATOM 2899 O O . ARG A 1 368 ? 10.662 6.069 23.865 1.00 82.00 368 ARG A O 1
ATOM 2906 N N . LYS A 1 369 ? 11.445 7.735 22.577 1.00 84.88 369 LYS A N 1
ATOM 2907 C CA . LYS A 1 369 ? 12.772 7.167 22.302 1.00 84.88 369 LYS A CA 1
ATOM 2908 C C . LYS A 1 369 ? 13.769 8.302 22.087 1.00 84.88 369 LYS A C 1
ATOM 2910 O O . LYS A 1 369 ? 13.448 9.260 21.389 1.00 84.88 369 LYS A O 1
ATOM 2915 N N . LEU A 1 370 ? 14.967 8.164 22.648 1.00 87.12 370 LEU A N 1
ATOM 2916 C CA . LEU A 1 370 ? 16.110 9.035 22.382 1.00 87.12 370 LEU A CA 1
ATOM 2917 C C . LEU A 1 370 ? 17.262 8.195 21.834 1.00 87.12 370 LEU A C 1
ATOM 2919 O O . LEU A 1 370 ? 17.556 7.124 22.360 1.00 87.12 370 LEU A O 1
ATOM 2923 N N . GLU A 1 371 ? 17.920 8.695 20.794 1.00 87.06 371 GLU A N 1
ATOM 2924 C CA . GLU A 1 371 ? 19.058 8.033 20.165 1.00 87.06 371 GLU A CA 1
ATOM 2925 C C . GLU A 1 371 ? 20.176 9.052 19.940 1.00 87.06 371 GLU A C 1
ATOM 2927 O O . GLU A 1 371 ? 19.989 10.055 19.249 1.00 87.06 371 GLU A O 1
ATOM 2932 N N . LYS A 1 372 ? 21.334 8.819 20.566 1.00 84.69 372 LYS A N 1
ATOM 2933 C CA . LYS A 1 372 ? 22.503 9.694 20.444 1.00 84.69 372 LYS A CA 1
ATOM 2934 C C . LYS A 1 372 ? 23.291 9.302 19.200 1.00 84.69 372 LYS A C 1
ATOM 2936 O O . LYS A 1 372 ? 23.913 8.244 19.164 1.00 84.69 372 LYS A O 1
ATOM 2941 N N . ILE A 1 373 ? 23.280 10.171 18.196 1.00 83.19 373 ILE A N 1
ATOM 2942 C CA . ILE A 1 373 ? 24.071 9.994 16.978 1.00 83.19 373 ILE A CA 1
ATOM 2943 C C . ILE A 1 373 ? 25.480 10.503 17.283 1.00 83.19 373 ILE A C 1
ATOM 2945 O O . ILE A 1 373 ? 25.664 11.698 17.508 1.00 83.19 373 ILE A O 1
ATOM 2949 N N . LYS A 1 374 ? 26.469 9.604 17.337 1.00 73.81 374 LYS A N 1
ATOM 2950 C CA . LYS A 1 374 ? 27.879 10.012 17.381 1.00 73.81 374 LYS A CA 1
ATOM 2951 C C . LYS A 1 374 ? 28.224 10.606 16.015 1.00 73.81 374 LYS A C 1
ATOM 2953 O O . LYS A 1 374 ? 28.183 9.885 15.021 1.00 73.81 374 LYS A O 1
ATOM 2958 N N . THR A 1 375 ? 28.461 11.912 15.977 1.00 59.28 375 THR A N 1
ATOM 2959 C CA . THR A 1 375 ? 29.068 12.604 14.832 1.00 59.28 375 THR A CA 1
ATOM 2960 C C . THR A 1 375 ? 30.567 12.420 14.834 1.00 59.28 375 THR A C 1
ATOM 2962 O O . THR A 1 375 ? 31.139 12.513 15.947 1.00 59.28 375 THR A O 1
#

InterPro domains:
  IPR003886 NIDO domain [PF06119] (142-313)
  IPR003886 NIDO domain [PS51220] (176-314)
  IPR003886 NIDO domain [SM00539] (178-316)
  IPR052749 Alpha-tectorin [PTHR46160] (99-316)
  IPR057774 UMOD/GP2/OIT3-like, D8C domain [PF23283] (18-99)

Secondary structure (DSSP, 8-state):
--GGGS---S-EE-EETTEE-B--SSPPPTT-TTSSEEEEEET-PPPSTT-EEEEEEEEEETTEEEEEEEEEEEEEEETTTEEEEE----SSTTEEE--B--SSPP-SGGGTPEEPPSSTT-BPPPEEEEEEEEETTEEEEEEEEBTTSEEESSS-----SPPPSS---SS-EEEEEES-EETTTS-EEEEEEESSSHHHHHHHHHHHHH-TTS----SEEEEEEEEEEEETTEEEEEEEEEEEEEEETTEEEEEEEEEEE---SS--EEEEE-GGGSSEEE-TT-SSTTTGGGGGT--SSSSTTEEEEE-------SS--------------SS-TTSHHHHHHHHHHHHHHHHHTT--TT-------------

Nearest PDB structures (foldseek):
  7p6r-assembly1_A  TM=9.141E-01  e=2.651E-08  Homo sapiens
  7p6r-assembly2_B  TM=9.131E-01  e=3.128E-08  Homo sapiens
  7p6t-assembly1_A  TM=9.166E-01  e=5.429E-08  Homo sapiens
  7pfp-assembly1_C  TM=3.585E-01  e=8.439E-08  Homo sapiens
  7pfp-assembly1_A  TM=3.439E-01  e=7.152E-08  Homo sapiens

Organism: NCBI:txid630221

pLDDT: mean 88.76, std 10.23, range [40.03, 98.88]

Radius of gyration: 22.29 Å; Cα contacts (8 Å, |Δi|>4): 874; chains: 1; bounding box: 58×50×54 Å

Sequence (375 aa):
MCDRDVSWNGWYCLFIHGQSVQMPDTCVDKYSCGTNVPLWLNGGHPNVEDGVVTRGVCGHWFNNCCHVQSNPINVKACPGGYYVYEFVMPVNCHLSYCAGRGIFYPFGWAVGDTVNPVVDDGSSSVIQLSSPFLFFGRTYQQIYVNNNGHLTFNQASAEYVPYSFPGYESQDIIAGLWTDLDNSVRGFVSYNQYTSGNILTRATQDINTHFPNLTFTASQVFVSTWNKVAYSNLTITETSFQVVLISGSNFSFILMNYGDIAVTEQPVQAGYDTINSTHYFVIPGSNRGSFISNLRNSSNVDVPGRWAFRVDSGPRNSILKNHVVGFRVRLSSFSDLTQRGNIEMLLQQMKQELVKYGLPNSVELKLRKLEKIKT

Mean predicted aligned error: 10.84 Å

Solvent-accessible surface area (backbone atoms only — not comparable to full-atom values): 20562 Å² total; per-residue (Å²): 82,50,43,39,82,48,87,63,77,64,77,45,70,46,64,60,96,88,37,80,26,34,61,36,55,55,81,51,62,63,63,32,78,63,16,57,22,18,29,23,38,44,82,58,83,62,48,60,87,64,40,79,40,80,36,44,28,23,16,12,44,98,94,34,57,64,62,39,77,42,65,61,30,42,37,28,33,44,96,52,63,46,49,36,32,35,57,62,60,40,89,43,53,53,30,24,79,28,74,36,74,60,85,66,74,85,57,44,70,61,72,64,30,50,68,46,70,74,36,67,51,24,40,32,67,87,38,75,46,98,58,71,46,44,53,48,61,43,75,37,54,37,38,21,54,31,52,18,30,31,35,30,53,89,59,72,54,62,74,34,77,53,72,64,80,75,67,55,40,93,51,52,39,41,23,59,53,17,17,51,29,16,34,60,77,29,49,42,41,32,34,45,75,40,76,62,65,70,63,34,55,49,51,21,50,53,48,34,69,67,40,70,93,51,90,65,54,42,54,37,37,37,42,36,35,37,43,40,25,8,41,61,97,36,81,88,40,42,27,25,36,29,40,33,42,37,30,30,92,86,42,21,33,42,38,36,29,35,48,61,36,54,66,42,88,56,62,29,28,24,39,33,37,27,50,61,35,80,50,62,48,68,46,88,57,30,71,39,22,79,46,36,47,49,43,34,64,37,54,83,62,89,39,67,8,29,37,75,43,84,31,42,61,44,84,66,77,90,75,79,85,74,82,81,82,86,82,90,82,90,81,90,71,96,62,66,58,88,40,69,70,52,38,54,53,49,46,52,52,54,48,54,53,46,34,76,75,71,44,63,86,84,68,80,79,74,90,87,80,88,82,89,79,86,127